Protein AF-0000000078758273 (afdb_homodimer)

Organism: Enterococcus faecium (strain ATCC BAA-472 / TX0016 / DO) (NCBI:txid333849)

Secondary structure (DSSP, 8-state):
--EEEEEE-SHHHHHHHHHHHHHHHHTT-EEEEEEEGGGG-GGGT-THHHHHHTT-EEEEEE----SS--HHHHHHHHHHHHHHHHHHHHHH--SEEEEETT-HHHHHHHHHHHHHT-EEEEETTT----SHHHHHHHHHHHH-SEEEESSHHHHHHHHHTT--GGGEEE---HHHHHHHTT----HHHHHHHHT--PPTTSSEEEE----GGGGGGHHHHHHHHHHHHHT--S-EEEEPP-SSTTHHHHHHHHHH---TTEEEES---HHHHHHHHHTSSEEEES-HHHHHTGGGGT--EEEESSTTTT----TTEEEE-SSHHHHHHHHHHHT-HHHHHHGGGPPPTT-SS-HHHHHHHHHHHHHHH--HHHHHS-----/--EEEEEE-SHHHHHHHHHHHHHHHHTT-EEEEEEEGGGG-GGGT-THHHHHHTT-EEEEEE----SS--HHHHHHHHHHHHHHHHHHHHHH--SEEEEETT-HHHHHHHHHHHHHT-EEEEETTT----SHHHHHHHHHHHH-SEEEESSHHHHHHHHHTT--GGGEEE---HHHHHHHTT----HHHHHHHHT--PPTTSSEEEE----GGGGGGHHHHHHHHHHHHHT--S-EEEEPP-SSTTHHHHHHHHHH---TTEEEES---HHHHHHHHHTSSEEEES-HHHHHTGGGGT--EEEESSTTTT----TTEEEE-SSHHHHHHHHHHHT-HHHHHHGGG---TT--S-HHHHHHHHHHHHHHH--HHHHHS-----

Solvent-accessible surface area (backbone atoms only — not comparable to full-atom values): 38605 Å² total; per-residue (Å²): 126,56,31,38,37,36,60,34,41,36,61,72,57,40,47,36,43,45,53,37,54,53,47,33,44,76,69,62,36,48,63,29,31,33,40,23,40,41,24,77,26,72,91,57,62,35,42,50,55,56,49,46,73,72,70,48,46,71,76,40,77,32,90,31,70,60,92,60,47,41,40,62,43,56,31,38,22,28,18,44,33,17,39,41,42,33,55,46,44,70,73,64,62,46,63,32,36,40,36,55,48,33,47,58,64,39,41,18,45,42,51,25,27,55,50,61,67,40,40,29,36,30,35,49,33,45,61,47,20,41,31,72,42,30,24,40,17,49,19,35,52,42,53,40,35,31,35,34,8,26,29,69,67,17,35,51,43,37,38,51,46,23,44,51,65,91,42,53,42,67,37,25,35,37,47,38,26,50,66,68,67,69,67,60,60,56,66,66,59,50,28,63,73,69,69,50,90,71,55,79,54,52,26,33,37,36,32,55,62,65,51,72,91,46,55,91,48,44,65,62,34,50,48,26,52,50,57,49,53,66,74,46,86,61,34,33,42,32,42,51,52,67,78,49,35,51,26,66,58,52,52,55,53,51,67,71,53,77,58,90,51,54,46,82,39,77,72,65,56,53,48,53,43,50,36,53,56,57,36,28,49,32,37,40,29,41,50,65,58,56,51,64,49,26,30,73,57,51,31,40,22,39,39,38,50,57,62,54,39,79,39,82,68,43,85,41,59,43,80,28,52,61,39,46,69,42,43,48,52,47,56,55,48,69,67,30,67,68,56,52,59,61,30,76,76,50,62,40,73,34,45,87,39,52,14,30,61,49,50,46,53,51,54,53,53,56,63,69,66,66,65,61,60,68,44,61,44,46,54,67,65,115,125,57,30,38,37,38,62,34,42,36,59,72,56,39,45,35,43,46,54,37,55,52,47,34,44,75,70,61,36,48,62,31,30,34,42,23,40,41,23,75,26,73,93,57,63,34,42,51,56,57,48,46,72,73,70,47,47,72,76,42,75,32,90,32,70,59,93,61,47,40,41,62,42,54,31,37,21,28,17,43,32,17,40,42,46,32,54,47,44,71,74,63,62,45,64,32,36,41,37,57,47,33,48,57,64,40,41,18,45,41,50,25,25,57,50,61,65,41,40,30,38,30,35,50,31,45,62,47,19,40,32,72,42,31,24,40,18,49,20,37,53,42,55,42,36,31,35,33,7,24,29,69,68,17,37,51,44,36,39,51,47,23,44,52,66,91,42,52,42,67,37,25,34,36,47,40,25,49,66,69,67,70,70,59,60,56,66,67,60,49,28,63,73,69,68,51,89,72,55,80,52,53,26,33,36,34,33,58,62,65,51,71,91,44,54,90,48,43,66,60,35,50,48,25,53,50,57,50,52,66,75,46,88,60,32,32,45,33,42,52,51,69,79,50,34,52,26,65,59,53,52,54,51,51,67,70,55,77,56,90,53,53,45,82,39,75,74,64,56,53,46,53,43,52,37,54,57,57,37,28,49,33,37,38,27,40,48,64,56,55,50,63,50,26,30,73,57,52,31,40,23,39,40,38,49,58,59,56,38,78,38,81,67,42,85,40,59,43,81,28,55,61,38,46,70,42,43,49,53,47,57,54,48,69,67,29,66,67,56,54,60,64,32,76,76,50,62,39,73,34,45,86,40,51,15,29,60,48,50,48,53,50,54,53,53,55,62,70,66,65,66,59,59,68,43,60,44,44,54,66,65,113

Sequence (764 aa):
MKKILIVSGTRADYGIYKPVAENLLQDNWDVSFVVSGMHLSHKYGFTKELILADGFRISGEVQSLFLENNKGNMARSVALEINGFTNIFEQTSPDFVLLLGDRGEMLAAAIACLYLGIKTAHIHGGEVSGTVDESIRHAITKIASVHFAATEKSKERLIKMGEDSWRVFPVGAPRIDTILNNRLPSFRDIKEKYHLKFEKKKYVLQVFHPVVTELENIEKQILALINSMEQQSQPIICILPNSDAGSEIIRKMYQKYLKTDIIYITNLEPEEYLTILKECKFMIGNSSSGIIEAASFKIPVINLGTRQNGREQSKNIINANLNENEIETALNKIQDPQFIKSLKNVKNIYGDGNSSRRITKTLNQILNDGEDIKWIQKQIAYMKKILIVSGTRADYGIYKPVAENLLQDNWDVSFVVSGMHLSHKYGFTKELILADGFRISGEVQSLFLENNKGNMARSVALEINGFTNIFEQTSPDFVLLLGDRGEMLAAAIACLYLGIKTAHIHGGEVSGTVDESIRHAITKIASVHFAATEKSKERLIKMGEDSWRVFPVGAPRIDTILNNRLPSFRDIKEKYHLKFEKKKYVLQVFHPVVTELENIEKQILALINSMEQQSQPIICILPNSDAGSEIIRKMYQKYLKTDIIYITNLEPEEYLTILKECKFMIGNSSSGIIEAASFKIPVINLGTRQNGREQSKNIINANLNENEIETALNKIQDPQFIKSLKNVKNIYGDGNSSRRITKTLNQILNDGEDIKWIQKQIAY

Foldseek 3Di:
DAEEEEEEEALQVCLQCVLLQVLLVVVPYRYAYEYEHLCCDVLQPVCVVVCVVSPHHHQYYFYQDDPAFAPVSQVSSLVSLLVRLLVSCVVPVHQEYEAEAFGSSRLSNLVSCLVVLHAYEYEQAQFDFPANRVVRRVSSLVRHQAYAHLFPNSLVSSVVNQADNVRYHDQFRSSVLCVPVPPADDPVVLCVVQVPPDDFLQEEEEEAEDGNVPLVCLLVLLVLVLVLCLVPPTAYEYEQYGSHHNSVVNVVVVVVRCDPRYDYDDDDRSRHVLNVLLGYNAYEYADCCQFQPNLSSLHAYEHEDRRRPRGDGWLRYDYFYRHNVRSNVVVVVNPDPVSSVVSPPIDRRRDDNCSSVVVSVVSVVVVVVVPSCPSNDDDRND/DAEEEEEEEALQVCLQCVLLQVLLVVVVYRYAYEYEHLCCDVLQPVCVVVCVVVPHHHQYYFYQDDPAFAPVSQVSSLVSLLVRLLVSCVVPVHQEYEAEAFGSSRLSNLVSCLVVLHAYEYEQAQFDFPANRVVRRVSSLVRHLAYAHLFPNSLVSSVVNQFDNVRYHDQFRSSVLCVPVPPADDPVVLCVVQVPPDDFLQEEEEEAEDGNVPLVCLLVLLVLVLVLCLVPPTAYEYEQYGSHHNSVVNVVVVVVRDDPRYDYDDDDRSRHVLNVLLGYNAYEYADCCQFQPNLSSLHAYEHEDRRRPRGDGWLRYDYFYRHNVRSNVVVVVNPDPVSSVVSPPIDRRRDDNCSSVVVSVVSVVVVVVVPSCPSNDDDRND

Radius of gyration: 27.87 Å; Cα contacts (8 Å, |Δi|>4): 1684; chains: 2; bounding box: 59×89×63 Å

Nearest PDB structures (foldseek):
  5zlt-assembly1_B  TM=9.386E-01  e=2.615E-38  Acinetobacter baumannii
  5zlt-assembly1_C  TM=8.538E-01  e=2.362E-37  Acinetobacter baumannii
  7vz6-assembly1_G  TM=8.248E-01  e=5.726E-20  Streptomyces kasugaensis
  8sye-assembly1_A  TM=7.913E-01  e=3.776E-20  Thermus thermophilus HB27
  8sxv-assembly1_B  TM=7.052E-01  e=1.317E-19  Thermus thermophilus HB27

InterPro domains:
  IPR003331 UDP-N-acetylglucosamine 2-epimerase domain [PF02350] (28-363)
  IPR020004 Bifunctional UDP-N-acetylglucosamine 2-epimerase/N-acetylmannosamine kinase [TIGR03568] (2-363)
  IPR029767 UDP-N-acetylglucosamine 2-epimerase WecB-like [PTHR43174] (1-368)

Structure (mmCIF, N/CA/C/O backbone):
data_AF-0000000078758273-model_v1
#
loop_
_entity.id
_entity.type
_entity.pdbx_description
1 polymer 'UDP-N-acetylglucosamine 2-epimerase'
#
loop_
_atom_site.group_PDB
_atom_site.id
_atom_site.type_symbol
_atom_site.label_atom_id
_atom_site.label_alt_id
_atom_site.label_comp_id
_atom_site.label_asym_id
_atom_site.label_entity_id
_atom_site.label_seq_id
_atom_site.pdbx_PDB_ins_code
_atom_site.Cartn_x
_atom_site.Cartn_y
_atom_site.Cartn_z
_atom_site.occupancy
_atom_site.B_iso_or_equiv
_atom_site.auth_seq_id
_atom_site.auth_comp_id
_atom_site.auth_asym_id
_atom_site.auth_atom_id
_atom_site.pdbx_PDB_model_num
ATOM 1 N N . MET A 1 1 ? 31.219 -2.719 -2.744 1 83.44 1 MET A N 1
ATOM 2 C CA . MET A 1 1 ? 30.453 -3.662 -3.562 1 83.44 1 MET A CA 1
ATOM 3 C C . MET A 1 1 ? 28.969 -3.373 -3.486 1 83.44 1 MET A C 1
ATOM 5 O O . MET A 1 1 ? 28.453 -3.02 -2.426 1 83.44 1 MET A O 1
ATOM 9 N N . LYS A 1 2 ? 28.328 -3.449 -4.629 1 95 2 LYS A N 1
ATOM 10 C CA . LYS A 1 2 ? 26.875 -3.266 -4.699 1 95 2 LYS A CA 1
ATOM 11 C C . LYS A 1 2 ? 26.141 -4.387 -3.965 1 95 2 LYS A C 1
ATOM 13 O O . LYS A 1 2 ? 26.422 -5.566 -4.191 1 95 2 LYS A O 1
ATOM 18 N N . LYS A 1 3 ? 25.328 -4.012 -3.021 1 97.94 3 LYS A N 1
ATOM 19 C CA . LYS A 1 3 ? 24.641 -4.996 -2.195 1 97.94 3 LYS A CA 1
ATOM 20 C C . LYS A 1 3 ? 23.141 -5.02 -2.504 1 97.94 3 LYS A C 1
ATOM 22 O O . LYS A 1 3 ? 22.484 -3.973 -2.523 1 97.94 3 LYS A O 1
ATOM 27 N N . ILE A 1 4 ? 22.594 -6.281 -2.76 1 98.69 4 ILE A N 1
ATOM 28 C CA . ILE A 1 4 ? 21.156 -6.418 -3.014 1 98.69 4 ILE A CA 1
ATOM 29 C C . ILE A 1 4 ? 20.594 -7.547 -2.156 1 98.69 4 ILE A C 1
ATOM 31 O O . ILE A 1 4 ? 21.203 -8.609 -2.027 1 98.69 4 ILE A O 1
ATOM 35 N N . LEU A 1 5 ? 19.5 -7.273 -1.462 1 98.88 5 LEU A N 1
ATOM 36 C CA . LEU A 1 5 ? 18.719 -8.289 -0.763 1 98.88 5 LEU A CA 1
ATOM 37 C C . LEU A 1 5 ? 17.484 -8.68 -1.563 1 98.88 5 LEU A C 1
ATOM 39 O O . LEU A 1 5 ? 16.781 -7.809 -2.096 1 98.88 5 LEU A O 1
ATOM 43 N N . ILE A 1 6 ? 17.234 -9.953 -1.694 1 98.88 6 ILE A N 1
ATOM 44 C CA . ILE A 1 6 ? 16.062 -10.477 -2.393 1 98.88 6 ILE A CA 1
ATOM 45 C C . ILE A 1 6 ? 15.102 -11.094 -1.386 1 98.88 6 ILE A C 1
ATOM 47 O O . ILE A 1 6 ? 15.445 -12.062 -0.699 1 98.88 6 ILE A O 1
ATOM 51 N N . VAL A 1 7 ? 13.867 -10.586 -1.325 1 98.88 7 VAL A N 1
ATOM 52 C CA . VAL A 1 7 ? 12.875 -11.078 -0.374 1 98.88 7 VAL A CA 1
ATOM 53 C C . VAL A 1 7 ? 12.078 -12.219 -1.003 1 98.88 7 VAL A C 1
ATOM 55 O O . VAL A 1 7 ? 11.469 -12.047 -2.062 1 98.88 7 VAL A O 1
ATOM 58 N N . SER A 1 8 ? 12.117 -13.359 -0.349 1 98.69 8 SER A N 1
ATOM 59 C CA . SER A 1 8 ? 11.391 -14.523 -0.844 1 98.69 8 SER A CA 1
ATOM 60 C C . SER A 1 8 ? 10.594 -15.195 0.272 1 98.69 8 SER A C 1
ATOM 62 O O . SER A 1 8 ? 11.102 -15.359 1.385 1 98.69 8 SER A O 1
ATOM 64 N N . GLY A 1 9 ? 9.367 -15.531 -0.05 1 97.31 9 GLY A N 1
ATOM 65 C CA . GLY A 1 9 ? 8.531 -16.156 0.962 1 97.31 9 GLY A CA 1
ATOM 66 C C . GLY A 1 9 ? 8.117 -17.578 0.6 1 97.31 9 GLY A C 1
ATOM 67 O O . GLY A 1 9 ? 7.625 -18.312 1.448 1 97.31 9 GLY A O 1
ATOM 68 N N . THR A 1 10 ? 8.289 -17.953 -0.686 1 94.56 10 THR A N 1
ATOM 69 C CA . THR A 1 10 ? 7.836 -19.25 -1.15 1 94.56 10 THR A CA 1
ATOM 70 C C . THR A 1 10 ? 8.781 -19.797 -2.217 1 94.56 10 THR A C 1
ATOM 72 O O . THR A 1 10 ? 9.516 -19.047 -2.854 1 94.56 10 THR A O 1
ATOM 75 N N . ARG A 1 11 ? 8.688 -21.047 -2.398 1 93.06 11 ARG A N 1
ATOM 76 C CA . ARG A 1 11 ? 9.445 -21.703 -3.457 1 93.06 11 ARG A CA 1
ATOM 77 C C . ARG A 1 11 ? 9.078 -21.141 -4.828 1 93.06 11 ARG A C 1
ATOM 79 O O . ARG A 1 11 ? 9.93 -21.047 -5.711 1 93.06 11 ARG A O 1
ATOM 86 N N . ALA A 1 12 ? 7.836 -20.797 -4.973 1 91.75 12 ALA A N 1
ATOM 87 C CA . ALA A 1 12 ? 7.352 -20.281 -6.254 1 91.75 12 ALA A CA 1
ATOM 88 C C . ALA A 1 12 ? 8.039 -18.969 -6.625 1 91.75 12 ALA A C 1
ATOM 90 O O . ALA A 1 12 ? 8.5 -18.812 -7.758 1 91.75 12 ALA A O 1
ATOM 91 N N . ASP A 1 13 ? 8.133 -18.047 -5.715 1 95.69 13 ASP A N 1
ATOM 92 C CA . ASP A 1 13 ? 8.789 -16.781 -6.051 1 95.69 13 ASP A CA 1
ATOM 93 C C . ASP A 1 13 ? 10.305 -16.953 -6.148 1 95.69 13 ASP A C 1
ATOM 95 O O . ASP A 1 13 ? 10.969 -16.266 -6.93 1 95.69 13 ASP A O 1
ATOM 99 N N . TYR A 1 14 ? 10.844 -17.906 -5.359 1 97.12 14 TYR A N 1
ATOM 100 C CA . TYR A 1 14 ? 12.273 -18.188 -5.484 1 97.12 14 TYR A CA 1
ATOM 101 C C . TYR A 1 14 ? 12.625 -18.625 -6.902 1 97.12 14 TYR A C 1
ATOM 103 O O . TYR A 1 14 ? 13.617 -18.172 -7.469 1 97.12 14 TYR A O 1
ATOM 111 N N . GLY A 1 15 ? 11.82 -19.453 -7.445 1 95.69 15 GLY A N 1
ATOM 112 C CA . GLY A 1 15 ? 12.055 -19.906 -8.805 1 95.69 15 GLY A CA 1
ATOM 113 C C . GLY A 1 15 ? 12.102 -18.781 -9.82 1 95.69 15 GLY A C 1
ATOM 114 O O . GLY A 1 15 ? 12.805 -18.875 -10.828 1 95.69 15 GLY A O 1
ATOM 115 N N . ILE A 1 16 ? 11.367 -17.734 -9.531 1 97.19 16 ILE A N 1
ATOM 116 C CA . ILE A 1 16 ? 11.336 -16.578 -10.422 1 97.19 16 ILE A CA 1
ATOM 117 C C . ILE A 1 16 ? 12.586 -15.734 -10.203 1 97.19 16 ILE A C 1
ATOM 119 O O . ILE A 1 16 ? 13.164 -15.211 -11.156 1 97.19 16 ILE A O 1
ATOM 123 N N . TYR A 1 17 ? 13.078 -15.672 -8.984 1 98.19 17 TYR A N 1
ATOM 124 C CA . TYR A 1 17 ? 14.219 -14.844 -8.602 1 98.19 17 TYR A CA 1
ATOM 125 C C . TYR A 1 17 ? 15.531 -15.5 -9.031 1 98.19 17 TYR A C 1
ATOM 127 O O . TYR A 1 17 ? 16.516 -14.812 -9.273 1 98.19 17 TYR A O 1
ATOM 135 N N . LYS A 1 18 ? 15.578 -16.797 -9.109 1 97.06 18 LYS A N 1
ATOM 136 C CA . LYS A 1 18 ? 16.828 -17.562 -9.227 1 97.06 18 LYS A CA 1
ATOM 137 C C . LYS A 1 18 ? 17.641 -17.078 -10.422 1 97.06 18 LYS A C 1
ATOM 139 O O . LYS A 1 18 ? 18.812 -16.75 -10.289 1 97.06 18 LYS A O 1
ATOM 144 N N . PRO A 1 19 ? 17.047 -17.016 -11.641 1 97.06 19 PRO A N 1
ATOM 145 C CA . PRO A 1 19 ? 17.859 -16.547 -12.766 1 97.06 19 PRO A CA 1
ATOM 146 C C . PRO A 1 19 ? 18.359 -15.109 -12.578 1 97.06 19 PRO A C 1
ATOM 148 O O . PRO A 1 19 ? 19.453 -14.758 -13.039 1 97.06 19 PRO A O 1
ATOM 151 N N . VAL A 1 20 ? 17.609 -14.266 -11.93 1 98.5 20 VAL A N 1
ATOM 152 C CA . VAL A 1 20 ? 18 -12.891 -11.664 1 98.5 20 VAL A CA 1
ATOM 153 C C . VAL A 1 20 ? 19.172 -12.867 -10.688 1 98.5 20 VAL A C 1
ATOM 155 O O . VAL A 1 20 ? 20.172 -12.18 -10.906 1 98.5 20 VAL A O 1
ATOM 158 N N . ALA A 1 21 ? 19.047 -13.625 -9.609 1 98.44 21 ALA A N 1
ATOM 159 C CA . ALA A 1 21 ? 20.094 -13.719 -8.594 1 98.44 21 ALA A CA 1
ATOM 160 C C . ALA A 1 21 ? 21.391 -14.219 -9.203 1 98.44 21 ALA A C 1
ATOM 162 O O . ALA A 1 21 ? 22.469 -13.695 -8.898 1 98.44 21 ALA A O 1
ATOM 163 N N . GLU A 1 22 ? 21.312 -15.227 -10.047 1 97.31 22 GLU A N 1
ATOM 164 C CA . GLU A 1 22 ? 22.5 -15.781 -10.711 1 97.31 22 GLU A CA 1
ATOM 165 C C . GLU A 1 22 ? 23.188 -14.727 -11.57 1 97.31 22 GLU A C 1
ATOM 167 O O . GLU A 1 22 ? 24.406 -14.609 -11.547 1 97.31 22 GLU A O 1
ATOM 172 N N . ASN A 1 23 ? 22.375 -14.008 -12.32 1 97.88 23 ASN A N 1
ATOM 173 C CA . ASN A 1 23 ? 22.938 -12.969 -13.188 1 97.88 23 ASN A CA 1
ATOM 174 C C . ASN A 1 23 ? 23.609 -11.867 -12.375 1 97.88 23 ASN A C 1
ATOM 176 O O . ASN A 1 23 ? 24.672 -11.375 -12.758 1 97.88 23 ASN A O 1
ATOM 180 N N . LEU A 1 24 ? 23.016 -11.477 -11.305 1 98.44 24 LEU A N 1
ATOM 181 C CA . LEU A 1 24 ? 23.578 -10.453 -10.422 1 98.44 24 LEU A CA 1
ATOM 182 C C . LEU A 1 24 ? 24.906 -10.922 -9.828 1 98.44 24 LEU A C 1
ATOM 184 O O . LEU A 1 24 ? 25.875 -10.156 -9.773 1 98.44 24 LEU A O 1
ATOM 188 N N . LEU A 1 25 ? 24.953 -12.164 -9.422 1 97.44 25 LEU A N 1
ATOM 189 C CA . LEU A 1 25 ? 26.188 -12.727 -8.883 1 97.44 25 LEU A CA 1
ATOM 190 C C . LEU A 1 25 ? 27.297 -12.68 -9.922 1 97.44 25 LEU A C 1
ATOM 192 O O . LEU A 1 25 ? 28.438 -12.352 -9.602 1 97.44 25 LEU A O 1
ATOM 196 N N . GLN A 1 26 ? 26.953 -13.062 -11.102 1 96.94 26 GLN A N 1
ATOM 197 C CA . GLN A 1 26 ? 27.922 -13.055 -12.195 1 96.94 26 GLN A CA 1
ATOM 198 C C . GLN A 1 26 ? 28.422 -11.648 -12.469 1 96.94 26 GLN A C 1
ATOM 200 O O . GLN A 1 26 ? 29.547 -11.469 -12.961 1 96.94 26 GLN A O 1
ATOM 205 N N . ASP A 1 27 ? 27.625 -10.695 -12.172 1 97.62 27 ASP A N 1
ATOM 206 C CA . ASP A 1 27 ? 28 -9.297 -12.383 1 97.62 27 ASP A CA 1
ATOM 207 C C . ASP A 1 27 ? 28.625 -8.695 -11.117 1 97.62 27 ASP A C 1
ATOM 209 O O . ASP A 1 27 ? 28.656 -7.477 -10.953 1 97.62 27 ASP A O 1
ATOM 213 N N . ASN A 1 28 ? 28.984 -9.492 -10.133 1 96.88 28 ASN A N 1
ATOM 214 C CA . ASN A 1 28 ? 29.781 -9.172 -8.953 1 96.88 28 ASN A CA 1
ATOM 215 C C . ASN A 1 28 ? 28.969 -8.406 -7.914 1 96.88 28 ASN A C 1
ATOM 217 O O . ASN A 1 28 ? 29.5 -7.566 -7.188 1 96.88 28 ASN A O 1
ATOM 221 N N . TRP A 1 29 ? 27.719 -8.555 -7.898 1 98.19 29 TRP A N 1
ATOM 222 C CA . TRP A 1 29 ? 26.891 -8.055 -6.801 1 98.19 29 TRP A CA 1
ATOM 223 C C . TRP A 1 29 ? 27.031 -8.938 -5.566 1 98.19 29 TRP A C 1
ATOM 225 O O . TRP A 1 29 ? 27.25 -10.148 -5.684 1 98.19 29 TRP A O 1
ATOM 235 N N . ASP A 1 30 ? 27 -8.312 -4.395 1 98.38 30 ASP A N 1
ATOM 236 C CA . ASP A 1 30 ? 26.75 -9.055 -3.164 1 98.38 30 ASP A CA 1
ATOM 237 C C . ASP A 1 30 ? 25.266 -9.398 -3.012 1 98.38 30 ASP A C 1
ATOM 239 O O . ASP A 1 30 ? 24.484 -8.562 -2.57 1 98.38 30 ASP A O 1
ATOM 243 N N . VAL A 1 31 ? 24.938 -10.688 -3.361 1 98.5 31 VAL A N 1
ATOM 244 C CA . VAL A 1 31 ? 23.547 -11.109 -3.422 1 98.5 31 VAL A CA 1
ATOM 245 C C . VAL A 1 31 ? 23.219 -11.992 -2.223 1 98.5 31 VAL A C 1
ATOM 247 O O . VAL A 1 31 ? 23.953 -12.945 -1.928 1 98.5 31 VAL A O 1
ATOM 250 N N . SER A 1 32 ? 22.188 -11.68 -1.526 1 98.44 32 SER A N 1
ATOM 251 C CA . SER A 1 32 ? 21.688 -12.539 -0.456 1 98.44 32 SER A CA 1
ATOM 252 C C . SER A 1 32 ? 20.172 -12.5 -0.366 1 98.44 32 SER A C 1
ATOM 254 O O . SER A 1 32 ? 19.547 -11.531 -0.793 1 98.44 32 SER A O 1
ATOM 256 N N . PHE A 1 33 ? 19.609 -13.57 0.167 1 98.75 33 PHE A N 1
ATOM 257 C CA . PHE A 1 33 ? 18.156 -13.68 0.317 1 98.75 33 PHE A CA 1
ATOM 258 C C . PHE A 1 33 ? 17.734 -13.352 1.744 1 98.75 33 PHE A C 1
ATOM 260 O O . PHE A 1 33 ? 18.516 -13.523 2.684 1 98.75 33 PHE A O 1
ATOM 267 N N . VAL A 1 34 ? 16.594 -12.75 1.882 1 98.88 34 VAL A N 1
ATOM 268 C CA . VAL A 1 34 ? 15.828 -12.672 3.117 1 98.88 34 VAL A CA 1
ATOM 269 C C . VAL A 1 34 ? 14.562 -13.516 2.98 1 98.88 34 VAL A C 1
ATOM 271 O O . VAL A 1 34 ? 13.703 -13.234 2.139 1 98.88 34 VAL A O 1
ATOM 274 N N . VAL A 1 35 ? 14.461 -14.555 3.824 1 98.69 35 VAL A N 1
ATOM 275 C CA . VAL A 1 35 ? 13.398 -15.523 3.586 1 98.69 35 VAL A CA 1
ATOM 276 C C . VAL A 1 35 ? 12.375 -15.453 4.723 1 98.69 35 VAL A C 1
ATOM 278 O O . VAL A 1 35 ? 12.719 -15.109 5.852 1 98.69 35 VAL A O 1
ATOM 281 N N . SER A 1 36 ? 11.125 -15.688 4.398 1 98.12 36 SER A N 1
ATOM 282 C CA . SER A 1 36 ? 10.023 -15.766 5.355 1 98.12 36 SER A CA 1
ATOM 283 C C . SER A 1 36 ? 8.977 -16.781 4.918 1 98.12 36 SER A C 1
ATOM 285 O O . SER A 1 36 ? 9.219 -17.578 4.012 1 98.12 36 SER A O 1
ATOM 287 N N . GLY A 1 37 ? 7.941 -16.859 5.617 1 95.94 37 GLY A N 1
ATOM 288 C CA . GLY A 1 37 ? 6.758 -17.609 5.211 1 95.94 37 GLY A CA 1
ATOM 289 C C . GLY A 1 37 ? 7.02 -19.094 5.035 1 95.94 37 GLY A C 1
ATOM 290 O O . GLY A 1 37 ? 7.566 -19.734 5.93 1 95.94 37 GLY A O 1
ATOM 291 N N . MET A 1 38 ? 6.691 -19.578 3.867 1 94.69 38 MET A N 1
ATOM 292 C CA . MET A 1 38 ? 6.641 -21.016 3.598 1 94.69 38 MET A CA 1
ATOM 293 C C . MET A 1 38 ? 8.047 -21.594 3.533 1 94.69 38 MET A C 1
ATOM 295 O O . MET A 1 38 ? 8.234 -22.797 3.771 1 94.69 38 MET A O 1
ATOM 299 N N . HIS A 1 39 ? 9.016 -20.75 3.256 1 96.81 39 HIS A N 1
ATOM 300 C CA . HIS A 1 39 ? 10.391 -21.25 3.219 1 96.81 39 HIS A CA 1
ATOM 301 C C . HIS A 1 39 ? 10.797 -21.844 4.559 1 96.81 39 HIS A C 1
ATOM 303 O O . HIS A 1 39 ? 11.664 -22.719 4.613 1 96.81 39 HIS A O 1
ATOM 309 N N . LEU A 1 40 ? 10.148 -21.391 5.609 1 97 40 LEU A N 1
ATOM 310 C CA . LEU A 1 40 ? 10.617 -21.734 6.953 1 97 40 LEU A CA 1
ATOM 311 C C . LEU A 1 40 ? 9.656 -22.703 7.633 1 97 40 LEU A C 1
ATOM 313 O O . LEU A 1 40 ? 9.68 -22.859 8.859 1 97 40 LEU A O 1
ATOM 317 N N . SER A 1 41 ? 8.82 -23.328 6.855 1 93.88 41 SER A N 1
ATOM 318 C CA . SER A 1 41 ? 7.836 -24.266 7.391 1 93.88 41 SER A CA 1
ATOM 319 C C . SER A 1 41 ? 8.031 -25.672 6.816 1 93.88 41 SER A C 1
ATOM 321 O O . SER A 1 41 ? 8.039 -25.844 5.598 1 93.88 41 SER A O 1
ATOM 323 N N . HIS A 1 42 ? 8.031 -26.656 7.66 1 92.06 42 HIS A N 1
ATOM 324 C CA . HIS A 1 42 ? 8.148 -28.047 7.215 1 92.06 42 HIS A CA 1
ATOM 325 C C . HIS A 1 42 ? 6.887 -28.5 6.488 1 92.06 42 HIS A C 1
ATOM 327 O O . HIS A 1 42 ? 6.949 -29.328 5.582 1 92.06 42 HIS A O 1
ATOM 333 N N . LYS A 1 43 ? 5.82 -27.859 6.855 1 88.44 43 LYS A N 1
ATOM 334 C CA . LYS A 1 43 ? 4.547 -28.172 6.211 1 88.44 43 LYS A CA 1
ATOM 335 C C . LYS A 1 43 ? 4.609 -27.891 4.711 1 88.44 43 LYS A C 1
ATOM 337 O O . LYS A 1 43 ? 3.955 -28.578 3.922 1 88.44 43 LYS A O 1
ATOM 342 N N . TYR A 1 44 ? 5.496 -26.953 4.41 1 90.38 44 TYR A N 1
ATOM 343 C CA . TYR A 1 44 ? 5.555 -26.547 3.008 1 90.38 44 TYR A CA 1
ATOM 344 C C . TYR A 1 44 ? 6.906 -26.906 2.396 1 90.38 44 TYR A C 1
ATOM 346 O O . TYR A 1 44 ? 7.316 -26.312 1.396 1 90.38 44 TYR A O 1
ATOM 354 N N . GLY A 1 45 ? 7.727 -27.781 3.072 1 90.06 45 GLY A N 1
ATOM 355 C CA . GLY A 1 45 ? 8.906 -28.375 2.475 1 90.06 45 GLY A CA 1
ATOM 356 C C . GLY A 1 45 ? 10.203 -27.766 2.951 1 90.06 45 GLY A C 1
ATOM 357 O O . GLY A 1 45 ? 11.281 -28.156 2.508 1 90.06 45 GLY A O 1
ATOM 358 N N . PHE A 1 46 ? 10.031 -26.75 3.873 1 93.81 46 PHE A N 1
ATOM 359 C CA . PHE A 1 46 ? 11.211 -26.094 4.422 1 93.81 46 PHE A CA 1
ATOM 360 C C . PHE A 1 46 ? 12.188 -25.719 3.314 1 93.81 46 PHE A C 1
ATOM 362 O O . PHE A 1 46 ? 13.367 -26.094 3.367 1 93.81 46 PHE A O 1
ATOM 369 N N . THR A 1 47 ? 11.812 -24.953 2.406 1 95.56 47 THR A N 1
ATOM 370 C CA . THR A 1 47 ? 12.43 -24.797 1.095 1 95.56 47 THR A CA 1
ATOM 371 C C . THR A 1 47 ? 13.578 -23.781 1.154 1 95.56 47 THR A C 1
ATOM 373 O O . THR A 1 47 ? 14.188 -23.484 0.131 1 95.56 47 THR A O 1
ATOM 376 N N . LYS A 1 48 ? 13.922 -23.25 2.357 1 96.56 48 LYS A N 1
ATOM 377 C CA . LYS A 1 48 ? 15.133 -22.438 2.465 1 96.56 48 LYS A CA 1
ATOM 378 C C . LYS A 1 48 ? 16.375 -23.266 2.088 1 96.56 48 LYS A C 1
ATOM 380 O O . LYS A 1 48 ? 17.344 -22.719 1.574 1 96.56 48 LYS A O 1
ATOM 385 N N . GLU A 1 49 ? 16.312 -24.531 2.262 1 96.44 49 GLU A N 1
ATOM 386 C CA . GLU A 1 49 ? 17.422 -25.422 1.959 1 96.44 49 GLU A CA 1
ATOM 387 C C . GLU A 1 49 ? 17.734 -25.438 0.465 1 96.44 49 GLU A C 1
ATOM 389 O O . GLU A 1 49 ? 18.891 -25.594 0.069 1 96.44 49 GLU A O 1
ATOM 394 N N . LEU A 1 50 ? 16.719 -25.25 -0.326 1 95.25 50 LEU A N 1
ATOM 395 C CA . LEU A 1 50 ? 16.922 -25.188 -1.77 1 95.25 50 LEU A CA 1
ATOM 396 C C . LEU A 1 50 ? 17.781 -23.984 -2.145 1 95.25 50 LEU A C 1
ATOM 398 O O . LEU A 1 50 ? 18.641 -24.078 -3.012 1 95.25 50 LEU A O 1
ATOM 402 N N . ILE A 1 51 ? 17.516 -22.875 -1.476 1 97.56 51 ILE A N 1
ATOM 403 C CA . ILE A 1 51 ? 18.25 -21.625 -1.727 1 97.56 51 ILE A CA 1
ATOM 404 C C . ILE A 1 51 ? 19.719 -21.812 -1.37 1 97.56 51 ILE A C 1
ATOM 406 O O . ILE A 1 51 ? 20.594 -21.453 -2.154 1 97.56 51 ILE A O 1
ATOM 410 N N . LEU A 1 52 ? 19.969 -22.453 -0.259 1 97.81 52 LEU A N 1
ATOM 411 C CA . LEU A 1 52 ? 21.328 -22.703 0.201 1 97.81 52 LEU A CA 1
ATOM 412 C C . LEU A 1 52 ? 22.031 -23.719 -0.709 1 97.81 52 LEU A C 1
ATOM 414 O O . LEU A 1 52 ? 23.203 -23.547 -1.037 1 97.81 52 LEU A O 1
ATOM 418 N N . ALA A 1 53 ? 21.312 -24.688 -1.105 1 96.12 53 ALA A N 1
ATOM 419 C CA . ALA A 1 53 ? 21.875 -25.719 -1.972 1 96.12 53 ALA A CA 1
ATOM 420 C C . ALA A 1 53 ? 22.297 -25.141 -3.318 1 96.12 53 ALA A C 1
ATOM 422 O O . ALA A 1 53 ? 23.25 -25.625 -3.936 1 96.12 53 ALA A O 1
ATOM 423 N N . ASP A 1 54 ? 21.625 -24.109 -3.695 1 95.75 54 ASP A N 1
ATOM 424 C CA . ASP A 1 54 ? 21.922 -23.469 -4.973 1 95.75 54 ASP A CA 1
ATOM 425 C C . ASP A 1 54 ? 23.109 -22.516 -4.836 1 95.75 54 ASP A C 1
ATOM 427 O O . ASP A 1 54 ? 23.516 -21.891 -5.812 1 95.75 54 ASP A O 1
ATOM 431 N N . GLY A 1 55 ? 23.625 -22.359 -3.611 1 96.5 55 GLY A N 1
ATOM 432 C CA . GLY A 1 55 ? 24.844 -21.594 -3.387 1 96.5 55 GLY A CA 1
ATOM 433 C C . GLY A 1 55 ? 24.578 -20.156 -2.99 1 96.5 55 GLY A C 1
ATOM 434 O O . GLY A 1 55 ? 25.5 -19.344 -2.939 1 96.5 55 GLY A O 1
ATOM 435 N N . PHE A 1 56 ? 23.344 -19.828 -2.699 1 97.94 56 PHE A N 1
ATOM 436 C CA . PHE A 1 56 ? 23.016 -18.469 -2.305 1 97.94 56 PHE A CA 1
ATOM 437 C C . PHE A 1 56 ? 23.094 -18.312 -0.791 1 97.94 56 PHE A C 1
ATOM 439 O O . PHE A 1 56 ? 22.922 -19.281 -0.05 1 97.94 56 PHE A O 1
ATOM 446 N N . ARG A 1 57 ? 23.359 -17.109 -0.367 1 98.12 57 ARG A N 1
ATOM 447 C CA . ARG A 1 57 ? 23.391 -16.781 1.056 1 98.12 57 ARG A CA 1
ATOM 448 C C . ARG A 1 57 ? 22.047 -16.297 1.543 1 98.12 57 ARG A C 1
ATOM 450 O O . ARG A 1 57 ? 21.281 -15.703 0.774 1 98.12 57 ARG A O 1
ATOM 457 N N . ILE A 1 58 ? 21.812 -16.547 2.785 1 98.38 58 ILE A N 1
ATOM 458 C CA . ILE A 1 58 ? 20.641 -16.016 3.461 1 98.38 58 ILE A CA 1
ATOM 459 C C . ILE A 1 58 ? 21.062 -15.062 4.574 1 98.38 58 ILE A C 1
ATOM 461 O O . ILE A 1 58 ? 21.734 -15.469 5.527 1 98.38 58 ILE A O 1
ATOM 465 N N . SER A 1 59 ? 20.625 -13.805 4.48 1 97.81 59 SER A N 1
ATOM 466 C CA . SER A 1 59 ? 21.047 -12.766 5.406 1 97.81 59 SER A CA 1
ATOM 467 C C . SER A 1 59 ? 20.109 -12.664 6.598 1 97.81 59 SER A C 1
ATOM 469 O O . SER A 1 59 ? 20.438 -12.055 7.617 1 97.81 59 SER A O 1
ATOM 471 N N . GLY A 1 60 ? 18.922 -13.234 6.418 1 98.19 60 GLY A N 1
ATOM 472 C CA . GLY A 1 60 ? 17.969 -13.18 7.508 1 98.19 60 GLY A CA 1
ATOM 473 C C . GLY A 1 60 ? 16.734 -14.031 7.258 1 98.19 60 GLY A C 1
ATOM 474 O O . GLY A 1 60 ? 16.391 -14.312 6.109 1 98.19 60 GLY A O 1
ATOM 475 N N . GLU A 1 61 ? 16.188 -14.422 8.352 1 98.5 61 GLU A N 1
ATOM 476 C CA . GLU A 1 61 ? 14.969 -15.219 8.344 1 98.5 61 GLU A CA 1
ATOM 477 C C . GLU A 1 61 ? 13.898 -14.602 9.242 1 98.5 61 GLU A C 1
ATOM 479 O O . GLU A 1 61 ? 14.203 -14.086 10.32 1 98.5 61 GLU A O 1
ATOM 484 N N . VAL A 1 62 ? 12.672 -14.578 8.734 1 98.38 62 VAL A N 1
ATOM 485 C CA . VAL A 1 62 ? 11.555 -14.07 9.531 1 98.38 62 VAL A CA 1
ATOM 486 C C . VAL A 1 62 ? 10.469 -15.133 9.641 1 98.38 62 VAL A C 1
ATOM 488 O O . VAL A 1 62 ? 9.781 -15.43 8.664 1 98.38 62 VAL A O 1
ATOM 491 N N . GLN A 1 63 ? 10.281 -15.688 10.828 1 96.81 63 GLN A N 1
ATOM 492 C CA . GLN A 1 63 ? 9.164 -16.594 11.086 1 96.81 63 GLN A CA 1
ATOM 493 C C . GLN A 1 63 ? 7.84 -15.836 11.102 1 96.81 63 GLN A C 1
ATOM 495 O O . GLN A 1 63 ? 7.613 -14.992 11.969 1 96.81 63 GLN A O 1
ATOM 500 N N . SER A 1 64 ? 6.98 -16.203 10.141 1 95.81 64 SER A N 1
ATOM 501 C CA . SER A 1 64 ? 5.805 -15.344 10.008 1 95.81 64 SER A CA 1
ATOM 502 C C . SER A 1 64 ? 4.535 -16.172 9.836 1 95.81 64 SER A C 1
ATOM 504 O O . SER A 1 64 ? 3.434 -15.617 9.773 1 95.81 64 SER A O 1
ATOM 506 N N . LEU A 1 65 ? 4.637 -17.438 9.664 1 93.31 65 LEU A N 1
ATOM 507 C CA . LEU A 1 65 ? 3.451 -18.25 9.414 1 93.31 65 LEU A CA 1
ATOM 508 C C . LEU A 1 65 ? 2.82 -18.688 10.734 1 93.31 65 LEU A C 1
ATOM 510 O O . LEU A 1 65 ? 3.525 -19.109 11.656 1 93.31 65 LEU A O 1
ATOM 514 N N . PHE A 1 66 ? 1.51 -18.594 10.727 1 90.56 66 PHE A N 1
ATOM 515 C CA . PHE A 1 66 ? 0.74 -19.078 11.859 1 90.56 66 PHE A CA 1
ATOM 516 C C . PHE A 1 66 ? 0.203 -20.484 11.586 1 90.56 66 PHE A C 1
ATOM 518 O O . PHE A 1 66 ? 0.11 -20.891 10.43 1 90.56 66 PHE A O 1
ATOM 525 N N . LEU A 1 67 ? -0.14 -21.141 12.594 1 84.56 67 LEU A N 1
ATOM 526 C CA . LEU A 1 67 ? -0.666 -22.5 12.477 1 84.56 67 LEU A CA 1
ATOM 527 C C . LEU A 1 67 ? -1.974 -22.516 11.695 1 84.56 67 LEU A C 1
ATOM 529 O O . LEU A 1 67 ? -2.141 -23.312 10.773 1 84.56 67 LEU A O 1
ATOM 533 N N . GLU A 1 68 ? -2.809 -21.547 12.125 1 85.62 68 GLU A N 1
ATOM 534 C CA . GLU A 1 68 ? -4.078 -21.438 11.406 1 85.62 68 GLU A CA 1
ATOM 535 C C . GLU A 1 68 ? -3.994 -20.391 10.297 1 85.62 68 GLU A C 1
ATOM 537 O O . GLU A 1 68 ? -3.578 -19.25 10.531 1 85.62 68 GLU A O 1
ATOM 542 N N . ASN A 1 69 ? -4.363 -20.812 9.172 1 86.44 69 ASN A N 1
ATOM 543 C CA . ASN A 1 69 ? -4.309 -19.906 8.023 1 86.44 69 ASN A CA 1
ATOM 544 C C . ASN A 1 69 ? -5.645 -19.203 7.805 1 86.44 69 ASN A C 1
ATOM 546 O O . ASN A 1 69 ? -6.289 -19.391 6.773 1 86.44 69 ASN A O 1
ATOM 550 N N . ASN A 1 70 ? -5.973 -18.391 8.68 1 92.62 70 ASN A N 1
ATOM 551 C CA . ASN A 1 70 ? -7.184 -17.594 8.523 1 92.62 70 ASN A CA 1
ATOM 552 C C . ASN A 1 70 ? -6.859 -16.156 8.094 1 92.62 70 ASN A C 1
ATOM 554 O O . ASN A 1 70 ? -5.691 -15.781 8 1 92.62 70 ASN A O 1
ATOM 558 N N . LYS A 1 71 ? -7.832 -15.391 7.832 1 94.44 71 LYS A N 1
ATOM 559 C CA . LYS A 1 71 ? -7.676 -14.039 7.293 1 94.44 71 LYS A CA 1
ATOM 560 C C . LYS A 1 71 ? -6.883 -13.156 8.25 1 94.44 71 LYS A C 1
ATOM 562 O O . LYS A 1 71 ? -5.949 -12.461 7.828 1 94.44 71 LYS A O 1
ATOM 567 N N . GLY A 1 72 ? -7.266 -13.195 9.523 1 96.75 72 GLY A N 1
ATOM 568 C CA . GLY A 1 72 ? -6.559 -12.398 10.508 1 96.75 72 GLY A CA 1
ATOM 569 C C . GLY A 1 72 ? -5.082 -12.719 10.594 1 96.75 72 GLY A C 1
ATOM 570 O O . GLY A 1 72 ? -4.246 -11.82 10.688 1 96.75 72 GLY A O 1
ATOM 571 N N . ASN A 1 73 ? -4.758 -13.977 10.508 1 96.38 73 ASN A N 1
ATOM 572 C CA . ASN A 1 73 ? -3.371 -14.406 10.625 1 96.38 73 ASN A CA 1
ATOM 573 C C . ASN A 1 73 ? -2.561 -14.023 9.391 1 96.38 73 ASN A C 1
ATOM 575 O O . ASN A 1 73 ? -1.35 -13.805 9.477 1 96.38 73 ASN A O 1
ATOM 579 N N . MET A 1 74 ? -3.199 -13.898 8.266 1 96.19 74 MET A N 1
ATOM 580 C CA . MET A 1 74 ? -2.498 -13.375 7.102 1 96.19 74 MET A CA 1
ATOM 581 C C . MET A 1 74 ? -2.041 -11.938 7.348 1 96.19 74 MET A C 1
ATOM 583 O O . MET A 1 74 ? -0.904 -11.578 7.031 1 96.19 74 MET A O 1
ATOM 587 N N . ALA A 1 75 ? -2.934 -11.133 7.941 1 98 75 ALA A N 1
ATOM 588 C CA . ALA A 1 75 ? -2.57 -9.758 8.289 1 98 75 ALA A CA 1
ATOM 589 C C . ALA A 1 75 ? -1.46 -9.734 9.336 1 98 75 ALA A C 1
ATOM 591 O O . ALA A 1 75 ? -0.505 -8.969 9.219 1 98 75 ALA A O 1
ATOM 592 N N . ARG A 1 76 ? -1.557 -10.562 10.328 1 98.31 76 ARG A N 1
ATOM 593 C CA . ARG A 1 76 ? -0.559 -10.641 11.391 1 98.31 76 ARG A CA 1
ATOM 594 C C . ARG A 1 76 ? 0.794 -11.086 10.844 1 98.31 76 ARG A C 1
ATOM 596 O O . ARG A 1 76 ? 1.839 -10.641 11.328 1 98.31 76 ARG A O 1
ATOM 603 N N . SER A 1 77 ? 0.739 -11.922 9.844 1 98.12 77 SER A N 1
ATOM 604 C CA . SER A 1 77 ? 1.98 -12.328 9.188 1 98.12 77 SER A CA 1
ATOM 605 C C . SER A 1 77 ? 2.695 -11.133 8.57 1 98.12 77 SER A C 1
ATOM 607 O O . SER A 1 77 ? 3.918 -11.016 8.672 1 98.12 77 SER A O 1
ATOM 609 N N . VAL A 1 78 ? 1.943 -10.25 7.98 1 98.5 78 VAL A N 1
ATOM 610 C CA . VAL A 1 78 ? 2.52 -9.039 7.395 1 98.5 78 VAL A CA 1
ATOM 611 C C . VAL A 1 78 ? 3.174 -8.195 8.484 1 98.5 78 VAL A C 1
ATOM 613 O O . VAL A 1 78 ? 4.27 -7.664 8.297 1 98.5 78 VAL A O 1
ATOM 616 N N . ALA A 1 79 ? 2.531 -8.117 9.641 1 98.69 79 ALA A N 1
ATOM 617 C CA . ALA A 1 79 ? 3.078 -7.367 10.766 1 98.69 79 ALA A CA 1
ATOM 618 C C . ALA A 1 79 ? 4.422 -7.941 11.211 1 98.69 79 ALA A C 1
ATOM 620 O O . ALA A 1 79 ? 5.391 -7.199 11.391 1 98.69 79 ALA A O 1
ATOM 621 N N . LEU A 1 80 ? 4.492 -9.242 11.328 1 98.5 80 LEU A N 1
ATOM 622 C CA . LEU A 1 80 ? 5.73 -9.906 11.719 1 98.5 80 LEU A CA 1
ATOM 623 C C . LEU A 1 80 ? 6.832 -9.641 10.703 1 98.5 80 LEU A C 1
ATOM 625 O O . LEU A 1 80 ? 7.984 -9.406 11.078 1 98.5 80 LEU A O 1
ATOM 629 N N . GLU A 1 81 ? 6.434 -9.672 9.531 1 98.81 81 GLU A N 1
ATOM 630 C CA . GLU A 1 81 ? 7.398 -9.5 8.445 1 98.81 81 GLU A CA 1
ATOM 631 C C . GLU A 1 81 ? 7.918 -8.062 8.398 1 98.81 81 GLU A C 1
ATOM 633 O O . GLU A 1 81 ? 9.109 -7.84 8.18 1 98.81 81 GLU A O 1
ATOM 638 N N . ILE A 1 82 ? 7.047 -7.062 8.602 1 98.81 82 ILE A N 1
ATOM 639 C CA . ILE A 1 82 ? 7.512 -5.684 8.633 1 98.81 82 ILE A CA 1
ATOM 640 C C . ILE A 1 82 ? 8.57 -5.523 9.719 1 98.81 82 ILE A C 1
ATOM 642 O O . ILE A 1 82 ? 9.641 -4.961 9.477 1 98.81 82 ILE A O 1
ATOM 646 N N . ASN A 1 83 ? 8.273 -6.055 10.875 1 98.31 83 ASN A N 1
ATOM 647 C CA . ASN A 1 83 ? 9.203 -5.953 12 1 98.31 83 ASN A CA 1
ATOM 648 C C . ASN A 1 83 ? 10.523 -6.664 11.695 1 98.31 83 ASN A C 1
ATOM 650 O O . ASN A 1 83 ? 11.594 -6.098 11.891 1 98.31 83 ASN A O 1
ATOM 654 N N . GLY A 1 84 ? 10.445 -7.871 11.234 1 98.69 84 GLY A N 1
ATOM 655 C CA . GLY A 1 84 ? 11.625 -8.656 10.945 1 98.69 84 GLY A CA 1
ATOM 656 C C . GLY A 1 84 ? 12.469 -8.078 9.828 1 98.69 84 GLY A C 1
ATOM 657 O O . GLY A 1 84 ? 13.695 -7.977 9.953 1 98.69 84 GLY A O 1
ATOM 658 N N . PHE A 1 85 ? 11.852 -7.699 8.75 1 98.88 85 PHE A N 1
ATOM 659 C CA . PHE A 1 85 ? 12.57 -7.145 7.609 1 98.88 85 PHE A CA 1
ATOM 660 C C . PHE A 1 85 ? 13.234 -5.824 7.977 1 98.88 85 PHE A C 1
ATOM 662 O O . PHE A 1 85 ? 14.352 -5.543 7.543 1 98.88 85 PHE A O 1
ATOM 669 N N . THR A 1 86 ? 12.508 -4.977 8.773 1 98.69 86 THR A N 1
ATOM 670 C CA . THR A 1 86 ? 13.094 -3.715 9.211 1 98.69 86 THR A CA 1
ATOM 671 C C . THR A 1 86 ? 14.414 -3.957 9.93 1 98.69 86 THR A C 1
ATOM 673 O O . THR A 1 86 ? 15.422 -3.301 9.641 1 98.69 86 THR A O 1
ATOM 676 N N . ASN A 1 87 ? 14.414 -4.941 10.82 1 98.44 87 ASN A N 1
ATOM 677 C CA . ASN A 1 87 ? 15.625 -5.277 11.555 1 98.44 87 ASN A CA 1
ATOM 678 C C . ASN A 1 87 ? 16.75 -5.719 10.625 1 98.44 87 ASN A C 1
ATOM 680 O O . ASN A 1 87 ? 17.891 -5.27 10.758 1 98.44 87 ASN A O 1
ATOM 684 N N . ILE A 1 88 ? 16.469 -6.562 9.734 1 98.75 88 ILE A N 1
ATOM 685 C CA . ILE A 1 88 ? 17.469 -7.117 8.812 1 98.75 88 ILE A CA 1
ATOM 686 C C . ILE A 1 88 ? 18.016 -6.012 7.91 1 98.75 88 ILE A C 1
ATOM 688 O O . ILE A 1 88 ? 19.219 -5.922 7.695 1 98.75 88 ILE A O 1
ATOM 692 N N . PHE A 1 89 ? 17.109 -5.16 7.398 1 98.69 89 PHE A N 1
ATOM 693 C CA . PHE A 1 89 ? 17.5 -4.102 6.477 1 98.69 89 PHE A CA 1
ATOM 694 C C . PHE A 1 89 ? 18.344 -3.057 7.184 1 98.69 89 PHE A C 1
ATOM 696 O O . PHE A 1 89 ? 19.281 -2.506 6.598 1 98.69 89 PHE A O 1
ATOM 703 N N . GLU A 1 90 ? 18 -2.711 8.43 1 97.81 90 GLU A N 1
ATOM 704 C CA . GLU A 1 90 ? 18.812 -1.771 9.203 1 97.81 90 GLU A CA 1
ATOM 705 C C . GLU A 1 90 ? 20.234 -2.293 9.398 1 97.81 90 GLU A C 1
ATOM 707 O O . GLU A 1 90 ? 21.203 -1.525 9.344 1 97.81 90 GLU A O 1
ATOM 712 N N . GLN A 1 91 ? 20.359 -3.561 9.57 1 97.31 91 GLN A N 1
ATOM 713 C CA . GLN A 1 91 ? 21.656 -4.18 9.836 1 97.31 91 GLN A CA 1
ATOM 714 C C . GLN A 1 91 ? 22.469 -4.328 8.555 1 97.31 91 GLN A C 1
ATOM 716 O O . GLN A 1 91 ? 23.688 -4.152 8.562 1 97.31 91 GLN A O 1
ATOM 721 N N . THR A 1 92 ? 21.828 -4.574 7.441 1 97.12 92 THR A N 1
ATOM 722 C CA . THR A 1 92 ? 22.516 -4.922 6.203 1 97.12 92 THR A CA 1
ATOM 723 C C . THR A 1 92 ? 22.719 -3.689 5.328 1 97.12 92 THR A C 1
ATOM 725 O O . THR A 1 92 ? 23.656 -3.633 4.535 1 97.12 92 THR A O 1
ATOM 728 N N . SER A 1 93 ? 21.859 -2.691 5.41 1 95.88 93 SER A N 1
ATOM 729 C CA . SER A 1 93 ? 21.891 -1.447 4.648 1 95.88 93 SER A CA 1
ATOM 730 C C . SER A 1 93 ? 22.156 -1.712 3.172 1 95.88 93 SER A C 1
ATOM 732 O O . SER A 1 93 ? 23.125 -1.206 2.607 1 95.88 93 SER A O 1
ATOM 734 N N . PRO A 1 94 ? 21.297 -2.455 2.469 1 98.06 94 PRO A N 1
ATOM 735 C CA . PRO A 1 94 ? 21.516 -2.775 1.056 1 98.06 94 PRO A CA 1
ATOM 736 C C . PRO A 1 94 ? 21.312 -1.571 0.139 1 98.06 94 PRO A C 1
ATOM 738 O O . PRO A 1 94 ? 20.656 -0.597 0.528 1 98.06 94 PRO A O 1
ATOM 741 N N . ASP A 1 95 ? 21.922 -1.658 -1.047 1 97.44 95 ASP A N 1
ATOM 742 C CA . ASP A 1 95 ? 21.688 -0.647 -2.072 1 97.44 95 ASP A CA 1
ATOM 743 C C . ASP A 1 95 ? 20.297 -0.807 -2.686 1 97.44 95 ASP A C 1
ATOM 745 O O . ASP A 1 95 ? 19.672 0.178 -3.082 1 97.44 95 ASP A O 1
ATOM 749 N N . PHE A 1 96 ? 19.844 -2.08 -2.803 1 98.06 96 PHE A N 1
ATOM 750 C CA . PHE A 1 96 ? 18.531 -2.4 -3.334 1 98.06 96 PHE A CA 1
ATOM 751 C C . PHE A 1 96 ? 17.906 -3.561 -2.57 1 98.06 96 PHE A C 1
ATOM 753 O O . PHE A 1 96 ? 18.609 -4.445 -2.086 1 98.06 96 PHE A O 1
ATOM 760 N N . VAL A 1 97 ? 16.656 -3.496 -2.486 1 98.75 97 VAL A N 1
ATOM 761 C CA . VAL A 1 97 ? 15.852 -4.664 -2.131 1 98.75 97 VAL A CA 1
ATOM 762 C C . VAL A 1 97 ? 14.961 -5.062 -3.309 1 98.75 97 VAL A C 1
ATOM 764 O O . VAL A 1 97 ? 14.258 -4.223 -3.873 1 98.75 97 VAL A O 1
ATOM 767 N N . LEU A 1 98 ? 15.031 -6.281 -3.705 1 98.88 98 LEU A N 1
ATOM 768 C CA . LEU A 1 98 ? 14.258 -6.789 -4.836 1 98.88 98 LEU A CA 1
ATOM 769 C C . LEU A 1 98 ? 12.969 -7.441 -4.367 1 98.88 98 LEU A C 1
ATOM 771 O O . LEU A 1 98 ? 12.984 -8.289 -3.473 1 98.88 98 LEU A O 1
ATOM 775 N N . LEU A 1 99 ? 11.859 -7.016 -4.941 1 98.75 99 LEU A N 1
ATOM 776 C CA . LEU A 1 99 ? 10.516 -7.488 -4.621 1 98.75 99 LEU A CA 1
ATOM 777 C C . LEU A 1 99 ? 9.836 -8.086 -5.852 1 98.75 99 LEU A C 1
ATOM 779 O O . LEU A 1 99 ? 10.203 -7.762 -6.984 1 98.75 99 LEU A O 1
ATOM 783 N N . LEU A 1 100 ? 8.812 -8.93 -5.543 1 98.19 100 LEU A N 1
ATOM 784 C CA . LEU A 1 100 ? 8.141 -9.617 -6.641 1 98.19 100 LEU A CA 1
ATOM 785 C C . LEU A 1 100 ? 6.633 -9.672 -6.398 1 98.19 100 LEU A C 1
ATOM 787 O O . LEU A 1 100 ? 6.184 -10.156 -5.359 1 98.19 100 LEU A O 1
ATOM 791 N N . GLY A 1 101 ? 5.93 -9.156 -7.363 1 95.69 101 GLY A N 1
ATOM 792 C CA . GLY A 1 101 ? 4.535 -9.555 -7.457 1 95.69 101 GLY A CA 1
ATOM 793 C C . GLY A 1 101 ? 3.643 -8.836 -6.465 1 95.69 101 GLY A C 1
ATOM 794 O O . GLY A 1 101 ? 3.605 -7.602 -6.438 1 95.69 101 GLY A O 1
ATOM 795 N N . ASP A 1 102 ? 3.051 -9.742 -5.648 1 95.62 102 ASP A N 1
ATOM 796 C CA . ASP A 1 102 ? 1.85 -9.164 -5.055 1 95.62 102 ASP A CA 1
ATOM 797 C C . ASP A 1 102 ? 1.539 -9.812 -3.707 1 95.62 102 ASP A C 1
ATOM 799 O O . ASP A 1 102 ? 0.412 -9.727 -3.215 1 95.62 102 ASP A O 1
ATOM 803 N N . ARG A 1 103 ? 2.447 -10.516 -3.113 1 95.38 103 ARG A N 1
ATOM 804 C CA . ARG A 1 103 ? 2.184 -11.18 -1.843 1 95.38 103 ARG A CA 1
ATOM 805 C C . ARG A 1 103 ? 2.441 -10.242 -0.667 1 95.38 103 ARG A C 1
ATOM 807 O O . ARG A 1 103 ? 3.115 -9.227 -0.818 1 95.38 103 ARG A O 1
ATOM 814 N N . GLY A 1 104 ? 1.957 -10.68 0.534 1 97.06 104 GLY A N 1
ATOM 815 C CA . GLY A 1 104 ? 2.023 -9.859 1.73 1 97.06 104 GLY A CA 1
ATOM 816 C C . GLY A 1 104 ? 3.443 -9.57 2.18 1 97.06 104 GLY A C 1
ATOM 817 O O . GLY A 1 104 ? 3.738 -8.469 2.656 1 97.06 104 GLY A O 1
ATOM 818 N N . GLU A 1 105 ? 4.312 -10.555 2.062 1 98.12 105 GLU A N 1
ATOM 819 C CA . GLU A 1 105 ? 5.691 -10.359 2.5 1 98.12 105 GLU A CA 1
ATOM 820 C C . GLU A 1 105 ? 6.398 -9.312 1.643 1 98.12 105 GLU A C 1
ATOM 822 O O . GLU A 1 105 ? 7.273 -8.594 2.127 1 98.12 105 GLU A O 1
ATOM 827 N N . MET A 1 106 ? 5.973 -9.195 0.387 1 98.69 106 MET A N 1
ATOM 828 C CA . MET A 1 106 ? 6.551 -8.172 -0.479 1 98.69 106 MET A CA 1
ATOM 829 C C . MET A 1 106 ? 6.086 -6.781 -0.06 1 98.69 106 MET A C 1
ATOM 831 O O . MET A 1 106 ? 6.871 -5.832 -0.07 1 98.69 106 MET A O 1
ATOM 835 N N . LEU A 1 107 ? 4.801 -6.684 0.271 1 98.81 107 LEU A N 1
ATOM 836 C CA . LEU A 1 107 ? 4.277 -5.422 0.785 1 98.81 107 LEU A CA 1
ATOM 837 C C . LEU A 1 107 ? 4.996 -5.02 2.07 1 98.81 107 LEU A C 1
ATOM 839 O O . LEU A 1 107 ? 5.352 -3.855 2.25 1 98.81 107 LEU A O 1
ATOM 843 N N . ALA A 1 108 ? 5.199 -5.984 2.959 1 98.88 108 ALA A N 1
ATOM 844 C CA . ALA A 1 108 ? 5.91 -5.746 4.211 1 98.88 108 ALA A CA 1
ATOM 845 C C . ALA A 1 108 ? 7.309 -5.188 3.951 1 98.88 108 ALA A C 1
ATOM 847 O O . ALA A 1 108 ? 7.719 -4.207 4.582 1 98.88 108 ALA A O 1
ATOM 848 N N . ALA A 1 109 ? 7.996 -5.785 3.051 1 98.94 109 ALA A N 1
ATOM 849 C CA . ALA A 1 109 ? 9.344 -5.344 2.713 1 98.94 109 ALA A CA 1
ATOM 850 C C . ALA A 1 109 ? 9.336 -3.943 2.109 1 98.94 109 ALA A C 1
ATOM 852 O O . ALA A 1 109 ? 10.195 -3.117 2.422 1 98.94 109 ALA A O 1
ATOM 853 N N . ALA A 1 110 ? 8.383 -3.699 1.244 1 98.81 110 ALA A N 1
ATOM 854 C CA . ALA A 1 110 ? 8.266 -2.381 0.626 1 98.81 110 ALA A CA 1
ATOM 855 C C . ALA A 1 110 ? 8.07 -1.295 1.683 1 98.81 110 ALA A C 1
ATOM 857 O O . ALA A 1 110 ? 8.711 -0.242 1.62 1 98.81 110 ALA A O 1
ATOM 858 N N . ILE A 1 111 ? 7.223 -1.563 2.648 1 98.62 111 ILE A N 1
ATOM 859 C CA . ILE A 1 111 ? 6.926 -0.599 3.701 1 98.62 111 ILE A CA 1
ATOM 860 C C . ILE A 1 111 ? 8.18 -0.342 4.535 1 98.62 111 ILE A C 1
ATOM 862 O O . ILE A 1 111 ? 8.523 0.809 4.816 1 98.62 111 ILE A O 1
ATOM 866 N N . ALA A 1 112 ? 8.867 -1.395 4.926 1 98.69 112 ALA A N 1
ATOM 867 C CA . ALA A 1 112 ? 10.109 -1.253 5.688 1 98.69 112 ALA A CA 1
ATOM 868 C C . ALA A 1 112 ? 11.117 -0.391 4.934 1 98.69 112 ALA A C 1
ATOM 870 O O . ALA A 1 112 ? 11.703 0.53 5.504 1 98.69 112 ALA A O 1
ATOM 871 N N . CYS A 1 113 ? 11.25 -0.645 3.652 1 98.25 113 CYS A N 1
ATOM 872 C CA . CYS A 1 113 ? 12.219 0.076 2.83 1 98.25 113 CYS A CA 1
ATOM 873 C C . CYS A 1 113 ? 11.82 1.54 2.68 1 98.25 113 CYS A C 1
ATOM 875 O O . CYS A 1 113 ? 12.68 2.422 2.682 1 98.25 113 CYS A O 1
ATOM 877 N N . LEU A 1 114 ? 10.555 1.751 2.535 1 96.88 114 LEU A N 1
ATOM 878 C CA . LEU A 1 114 ? 10.055 3.117 2.398 1 96.88 114 LEU A CA 1
ATOM 879 C C . LEU A 1 114 ? 10.516 3.982 3.564 1 96.88 114 LEU A C 1
ATOM 881 O O . LEU A 1 114 ? 11.102 5.051 3.357 1 96.88 114 LEU A O 1
ATOM 885 N N . TYR A 1 115 ? 10.297 3.52 4.746 1 96.25 115 TYR A N 1
ATOM 886 C CA . TYR A 1 115 ? 10.625 4.293 5.938 1 96.25 115 TYR A CA 1
ATOM 887 C C . TYR A 1 115 ? 12.133 4.398 6.117 1 96.25 115 TYR A C 1
ATOM 889 O O . TYR A 1 115 ? 12.641 5.43 6.566 1 96.25 115 TYR A O 1
ATOM 897 N N . LEU A 1 116 ? 12.867 3.375 5.711 1 96.44 116 LEU A N 1
ATOM 898 C CA . LEU A 1 116 ? 14.312 3.35 5.91 1 96.44 116 LEU A CA 1
ATOM 899 C C . LEU A 1 116 ? 15.023 4.125 4.809 1 96.44 116 LEU A C 1
ATOM 901 O O . LEU A 1 116 ? 16.219 4.395 4.906 1 96.44 116 LEU A O 1
ATOM 905 N N . GLY A 1 117 ? 14.281 4.473 3.779 1 94.56 117 GLY A N 1
ATOM 906 C CA . GLY A 1 117 ? 14.883 5.18 2.66 1 94.56 117 GLY A CA 1
ATOM 907 C C . GLY A 1 117 ? 15.75 4.289 1.789 1 94.56 117 GLY A C 1
ATOM 908 O O . GLY A 1 117 ? 16.781 4.727 1.281 1 94.56 117 GLY A O 1
ATOM 909 N N . ILE A 1 118 ? 15.406 3.023 1.69 1 96.62 118 ILE A N 1
ATOM 910 C CA . ILE A 1 118 ? 16.141 2.066 0.872 1 96.62 118 ILE A CA 1
ATOM 911 C C . ILE A 1 118 ? 15.445 1.899 -0.478 1 96.62 118 ILE A C 1
ATOM 913 O O . ILE A 1 118 ? 14.219 1.788 -0.543 1 96.62 118 ILE A O 1
ATOM 917 N N . LYS A 1 119 ? 16.25 1.886 -1.576 1 97.38 119 LYS A N 1
ATOM 918 C CA . LYS A 1 119 ? 15.68 1.707 -2.908 1 97.38 119 LYS A CA 1
ATOM 919 C C . LYS A 1 119 ? 15.141 0.29 -3.094 1 97.38 119 LYS A C 1
ATOM 921 O O . LYS A 1 119 ? 15.812 -0.683 -2.736 1 97.38 119 LYS A O 1
ATOM 926 N N . THR A 1 120 ? 13.891 0.214 -3.629 1 98.19 120 THR A N 1
ATOM 927 C CA . THR A 1 120 ? 13.297 -1.079 -3.947 1 98.19 120 THR A CA 1
ATOM 928 C C . THR A 1 120 ? 13.102 -1.229 -5.453 1 98.19 120 THR A C 1
ATOM 930 O O . THR A 1 120 ? 12.859 -0.244 -6.156 1 98.19 120 THR A O 1
ATOM 933 N N . ALA A 1 121 ? 13.312 -2.406 -5.961 1 98.75 121 ALA A N 1
ATOM 934 C CA . ALA A 1 121 ? 13.008 -2.789 -7.336 1 98.75 121 ALA A CA 1
ATOM 935 C C . ALA A 1 121 ? 11.914 -3.855 -7.379 1 98.75 121 ALA A C 1
ATOM 937 O O . ALA A 1 121 ? 12.062 -4.926 -6.785 1 98.75 121 ALA A O 1
ATOM 938 N N . HIS A 1 122 ? 10.828 -3.547 -8.055 1 98.88 122 HIS A N 1
ATOM 939 C CA . HIS A 1 122 ? 9.633 -4.379 -8.031 1 98.88 122 HIS A CA 1
ATOM 940 C C . HIS A 1 122 ? 9.398 -5.055 -9.375 1 98.88 122 HIS A C 1
ATOM 942 O O . HIS A 1 122 ? 9.172 -4.383 -10.383 1 98.88 122 HIS A O 1
ATOM 948 N N . ILE A 1 123 ? 9.469 -6.402 -9.375 1 98.81 123 ILE A N 1
ATOM 949 C CA . ILE A 1 123 ? 9.234 -7.207 -10.57 1 98.81 123 ILE A CA 1
ATOM 950 C C . ILE A 1 123 ? 7.754 -7.574 -10.656 1 98.81 123 ILE A C 1
ATOM 952 O O . ILE A 1 123 ? 7.125 -7.891 -9.641 1 98.81 123 ILE A O 1
ATOM 956 N N . HIS A 1 124 ? 7.164 -7.586 -11.867 1 98.44 124 HIS A N 1
ATOM 957 C CA . HIS A 1 124 ? 5.793 -7.98 -12.156 1 98.44 124 HIS A CA 1
ATOM 958 C C . HIS A 1 124 ? 4.797 -6.961 -11.602 1 98.44 124 HIS A C 1
ATOM 960 O O . HIS A 1 124 ? 3.715 -7.332 -11.148 1 98.44 124 HIS A O 1
ATOM 966 N N . GLY A 1 125 ? 5.191 -5.691 -11.539 1 98.06 125 GLY A N 1
ATOM 967 C CA . GLY A 1 125 ? 4.234 -4.625 -11.305 1 98.06 125 GLY A CA 1
ATOM 968 C C . GLY A 1 125 ? 3.344 -4.344 -12.5 1 98.06 125 GLY A C 1
ATOM 969 O O . GLY A 1 125 ? 3.729 -4.613 -13.641 1 98.06 125 GLY A O 1
ATOM 970 N N . GLY A 1 126 ? 2.154 -3.867 -12.219 1 97.81 126 GLY A N 1
ATOM 971 C CA . GLY A 1 126 ? 1.292 -3.4 -13.297 1 97.81 126 GLY A CA 1
ATOM 972 C C . GLY A 1 126 ? 0.397 -4.488 -13.859 1 97.81 126 GLY A C 1
ATOM 973 O O . GLY A 1 126 ? -0.431 -4.227 -14.734 1 97.81 126 GLY A O 1
ATOM 974 N N . GLU A 1 127 ? 0.513 -5.672 -13.352 1 97 127 GLU A N 1
ATOM 975 C CA . GLU A 1 127 ? -0.344 -6.754 -13.828 1 97 127 GLU A CA 1
ATOM 976 C C . GLU A 1 127 ? -1.739 -6.664 -13.211 1 97 127 GLU A C 1
ATOM 978 O O . GLU A 1 127 ? -1.917 -6.078 -12.141 1 97 127 GLU A O 1
ATOM 983 N N . VAL A 1 128 ? -2.699 -7.27 -13.945 1 95.25 128 VAL A N 1
ATOM 984 C CA . VAL A 1 128 ? -4.078 -7.32 -13.477 1 95.25 128 VAL A CA 1
ATOM 985 C C . VAL A 1 128 ? -4.426 -8.742 -13.031 1 95.25 128 VAL A C 1
ATOM 987 O O . VAL A 1 128 ? -4.043 -9.711 -13.688 1 95.25 128 VAL A O 1
ATOM 990 N N . SER A 1 129 ? -5.148 -8.922 -11.922 1 87.19 129 SER A N 1
ATOM 991 C CA . SER A 1 129 ? -5.57 -10.242 -11.484 1 87.19 129 SER A CA 1
ATOM 992 C C . SER A 1 129 ? -6.902 -10.18 -10.734 1 87.19 129 SER A C 1
ATOM 994 O O . SER A 1 129 ? -7.602 -11.188 -10.617 1 87.19 129 SER A O 1
ATOM 996 N N . GLY A 1 130 ? -7.375 -9.172 -10.195 1 75 130 GLY A N 1
ATOM 997 C CA . GLY A 1 130 ? -8.711 -8.945 -9.664 1 75 130 GLY A CA 1
ATOM 998 C C . GLY A 1 130 ? -8.867 -9.398 -8.227 1 75 130 GLY A C 1
ATOM 999 O O . GLY A 1 130 ? -9.992 -9.484 -7.719 1 75 130 GLY A O 1
ATOM 1000 N N . THR A 1 131 ? -7.895 -9.805 -7.449 1 83.75 131 THR A N 1
ATOM 1001 C CA . THR A 1 131 ? -8.016 -10.289 -6.078 1 83.75 131 THR A CA 1
ATOM 1002 C C . THR A 1 131 ? -7.223 -9.406 -5.121 1 83.75 131 THR A C 1
ATOM 1004 O O . THR A 1 131 ? -6.758 -8.328 -5.5 1 83.75 131 THR A O 1
ATOM 1007 N N . VAL A 1 132 ? -7.293 -9.828 -3.826 1 88.25 132 VAL A N 1
ATOM 1008 C CA . VAL A 1 132 ? -6.52 -9.141 -2.797 1 88.25 132 VAL A CA 1
ATOM 1009 C C . VAL A 1 132 ? -5.086 -8.93 -3.277 1 88.25 132 VAL A C 1
ATOM 1011 O O . VAL A 1 132 ? -4.473 -7.906 -2.986 1 88.25 132 VAL A O 1
ATOM 1014 N N . ASP A 1 133 ? -4.707 -9.781 -4.152 1 91.81 133 ASP A N 1
ATOM 1015 C CA . ASP A 1 133 ? -3.338 -9.742 -4.656 1 91.81 133 ASP A CA 1
ATOM 1016 C C . ASP A 1 133 ? -3.123 -8.531 -5.559 1 91.81 133 ASP A C 1
ATOM 1018 O O . ASP A 1 133 ? -2.051 -7.922 -5.551 1 91.81 133 ASP A O 1
ATOM 1022 N N . GLU A 1 134 ? -4.152 -8.227 -6.332 1 95.06 134 GLU A N 1
ATOM 1023 C CA . GLU A 1 134 ? -3.99 -7.074 -7.215 1 95.06 134 GLU A CA 1
ATOM 1024 C C . GLU A 1 134 ? -3.85 -5.781 -6.414 1 95.06 134 GLU A C 1
ATOM 1026 O O . GLU A 1 134 ? -3.018 -4.934 -6.738 1 95.06 134 GLU A O 1
ATOM 1031 N N . SER A 1 135 ? -4.688 -5.648 -5.383 1 96.31 135 SER A N 1
ATOM 1032 C CA . SER A 1 135 ? -4.582 -4.473 -4.527 1 96.31 135 SER A CA 1
ATOM 1033 C C . SER A 1 135 ? -3.189 -4.359 -3.916 1 96.31 135 SER A C 1
ATOM 1035 O O . SER A 1 135 ? -2.602 -3.275 -3.9 1 96.31 135 SER A O 1
ATOM 1037 N N . ILE A 1 136 ? -2.66 -5.469 -3.486 1 97.69 136 ILE A N 1
ATOM 1038 C CA . ILE A 1 136 ? -1.332 -5.492 -2.883 1 97.69 136 ILE A CA 1
ATOM 1039 C C . ILE A 1 136 ? -0.281 -5.129 -3.93 1 97.69 136 ILE A C 1
ATOM 1041 O O . ILE A 1 136 ? 0.609 -4.316 -3.672 1 97.69 136 ILE A O 1
ATOM 1045 N N . ARG A 1 137 ? -0.42 -5.688 -5.09 1 98.12 137 ARG A N 1
ATOM 1046 C CA . ARG A 1 137 ? 0.521 -5.41 -6.172 1 98.12 137 ARG A CA 1
ATOM 1047 C C . ARG A 1 137 ? 0.614 -3.914 -6.445 1 98.12 137 ARG A C 1
ATOM 1049 O O . ARG A 1 137 ? 1.713 -3.359 -6.523 1 98.12 137 ARG A O 1
ATOM 1056 N N . HIS A 1 138 ? -0.548 -3.295 -6.586 1 98.5 138 HIS A N 1
ATOM 1057 C CA . HIS A 1 138 ? -0.567 -1.886 -6.961 1 98.5 138 HIS A CA 1
ATOM 1058 C C . HIS A 1 138 ? -0.188 -0.999 -5.777 1 98.5 138 HIS A C 1
ATOM 1060 O O . HIS A 1 138 ? 0.371 0.085 -5.965 1 98.5 138 HIS A O 1
ATOM 1066 N N . ALA A 1 139 ? -0.479 -1.452 -4.559 1 98.62 139 ALA A N 1
ATOM 1067 C CA . ALA A 1 139 ? 0.037 -0.739 -3.393 1 98.62 139 ALA A CA 1
ATOM 1068 C C . ALA A 1 139 ? 1.562 -0.764 -3.365 1 98.62 139 ALA A C 1
ATOM 1070 O O . ALA A 1 139 ? 2.203 0.26 -3.115 1 98.62 139 ALA A O 1
ATOM 1071 N N . ILE A 1 140 ? 2.133 -1.949 -3.645 1 98.81 140 ILE A N 1
ATOM 1072 C CA . ILE A 1 140 ? 3.586 -2.064 -3.721 1 98.81 140 ILE A CA 1
ATOM 1073 C C . ILE A 1 140 ? 4.121 -1.13 -4.801 1 98.81 140 ILE A C 1
ATOM 1075 O O . ILE A 1 140 ? 5.141 -0.466 -4.609 1 98.81 140 ILE A O 1
ATOM 1079 N N . THR A 1 141 ? 3.395 -1.043 -5.914 1 98.69 141 THR A N 1
ATOM 1080 C CA . THR A 1 141 ? 3.785 -0.159 -7.008 1 98.69 141 THR A CA 1
ATOM 1081 C C . THR A 1 141 ? 3.91 1.281 -6.52 1 98.69 141 THR A C 1
ATOM 1083 O O . THR A 1 141 ? 4.863 1.98 -6.867 1 98.69 141 THR A O 1
ATOM 1086 N N . LYS A 1 142 ? 3.029 1.717 -5.695 1 98 142 LYS A N 1
ATOM 1087 C CA . LYS A 1 142 ? 2.994 3.107 -5.25 1 98 142 LYS A CA 1
ATOM 1088 C C . LYS A 1 142 ? 4.074 3.379 -4.207 1 98 142 LYS A C 1
ATOM 1090 O O . LYS A 1 142 ? 4.375 4.535 -3.904 1 98 142 LYS A O 1
ATOM 1095 N N . ILE A 1 143 ? 4.703 2.34 -3.713 1 97.88 143 ILE A N 1
ATOM 1096 C CA . ILE A 1 143 ? 5.738 2.479 -2.695 1 97.88 143 ILE A CA 1
ATOM 1097 C C . ILE A 1 143 ? 7.113 2.262 -3.322 1 97.88 143 ILE A C 1
ATOM 1099 O O . ILE A 1 143 ? 8.07 2.963 -2.988 1 97.88 143 ILE A O 1
ATOM 1103 N N . ALA A 1 144 ? 7.223 1.373 -4.266 1 98.12 144 ALA A N 1
ATOM 1104 C CA . ALA A 1 144 ? 8.5 0.898 -4.797 1 98.12 144 ALA A CA 1
ATOM 1105 C C . ALA A 1 144 ? 9.188 1.979 -5.625 1 98.12 144 ALA A C 1
ATOM 1107 O O . ALA A 1 144 ? 8.516 2.812 -6.242 1 98.12 144 ALA A O 1
ATOM 1108 N N . SER A 1 145 ? 10.531 1.896 -5.746 1 97.06 145 SER A N 1
ATOM 1109 C CA . SER A 1 145 ? 11.367 2.898 -6.406 1 97.06 145 SER A CA 1
ATOM 1110 C C . SER A 1 145 ? 11.438 2.645 -7.91 1 97.06 145 SER A C 1
ATOM 1112 O O . SER A 1 145 ? 11.336 3.578 -8.711 1 97.06 145 SER A O 1
ATOM 1114 N N . VAL A 1 146 ? 11.711 1.395 -8.242 1 98.31 146 VAL A N 1
ATOM 1115 C CA . VAL A 1 146 ? 11.938 0.986 -9.625 1 98.31 146 VAL A CA 1
ATOM 1116 C C . VAL A 1 146 ? 10.961 -0.127 -10 1 98.31 146 VAL A C 1
ATOM 1118 O O . VAL A 1 146 ? 10.656 -1 -9.188 1 98.31 146 VAL A O 1
ATOM 1121 N N . HIS A 1 147 ? 10.484 -0.041 -11.273 1 98.88 147 HIS A N 1
ATOM 1122 C CA . HIS A 1 147 ? 9.492 -1.021 -11.703 1 98.88 147 HIS A CA 1
ATOM 1123 C C . HIS A 1 147 ? 9.992 -1.823 -12.898 1 98.88 147 HIS A C 1
ATOM 1125 O O . HIS A 1 147 ? 10.305 -1.253 -13.945 1 98.88 147 HIS A O 1
ATOM 1131 N N . PHE A 1 148 ? 10.055 -3.094 -12.727 1 98.88 148 PHE A N 1
ATOM 1132 C CA . PHE A 1 148 ? 10.359 -4.023 -13.812 1 98.88 148 PHE A CA 1
ATOM 1133 C C . PHE A 1 148 ? 9.102 -4.754 -14.266 1 98.88 148 PHE A C 1
ATOM 1135 O O . PHE A 1 148 ? 8.711 -5.758 -13.672 1 98.88 148 PHE A O 1
ATOM 1142 N N . ALA A 1 149 ? 8.508 -4.324 -15.352 1 98.62 149 ALA A N 1
ATOM 1143 C CA . ALA A 1 149 ? 7.254 -4.875 -15.875 1 98.62 149 ALA A CA 1
ATOM 1144 C C . ALA A 1 149 ? 7.516 -6.102 -16.734 1 98.62 149 ALA A C 1
ATOM 1146 O O . ALA A 1 149 ? 8.492 -6.145 -17.484 1 98.62 149 ALA A O 1
ATOM 1147 N N . ALA A 1 150 ? 6.602 -7.012 -16.672 1 98 150 ALA A N 1
ATOM 1148 C CA . ALA A 1 150 ? 6.77 -8.242 -17.422 1 98 150 ALA A CA 1
ATOM 1149 C C . ALA A 1 150 ? 6.355 -8.055 -18.875 1 98 150 ALA A C 1
ATOM 1151 O O . ALA A 1 150 ? 6.836 -8.766 -19.766 1 98 150 ALA A O 1
ATOM 1152 N N . THR A 1 151 ? 5.402 -7.16 -19.156 1 97.75 151 THR A N 1
ATOM 1153 C CA . THR A 1 151 ? 4.895 -6.906 -20.5 1 97.75 151 THR A CA 1
ATOM 1154 C C . THR A 1 151 ? 4.809 -5.406 -20.781 1 97.75 151 THR A C 1
ATOM 1156 O O . THR A 1 151 ? 4.898 -4.598 -19.859 1 97.75 151 THR A O 1
ATOM 1159 N N . GLU A 1 152 ? 4.629 -5.086 -22.047 1 97.69 152 GLU A N 1
ATOM 1160 C CA . GLU A 1 152 ? 4.449 -3.688 -22.422 1 97.69 152 GLU A CA 1
ATOM 1161 C C . GLU A 1 152 ? 3.145 -3.131 -21.875 1 97.69 152 GLU A C 1
ATOM 1163 O O . GLU A 1 152 ? 3.08 -1.965 -21.469 1 97.69 152 GLU A O 1
ATOM 1168 N N . LYS A 1 153 ? 2.131 -3.928 -21.828 1 97.69 153 LYS A N 1
ATOM 1169 C CA . LYS A 1 153 ? 0.852 -3.479 -21.281 1 97.69 153 LYS A CA 1
ATOM 1170 C C . LYS A 1 153 ? 0.958 -3.197 -19.781 1 97.69 153 LYS A C 1
ATOM 1172 O O . LYS A 1 153 ? 0.327 -2.268 -19.281 1 97.69 153 LYS A O 1
ATOM 1177 N N . SER A 1 154 ? 1.69 -4.02 -19.094 1 97.94 154 SER A N 1
ATOM 1178 C CA . SER A 1 154 ? 1.933 -3.764 -17.688 1 97.94 154 SER A CA 1
ATOM 1179 C C . SER A 1 154 ? 2.678 -2.449 -17.469 1 97.94 154 SER A C 1
ATOM 1181 O O . SER A 1 154 ? 2.367 -1.691 -16.547 1 97.94 154 SER A O 1
ATOM 1183 N N . LYS A 1 155 ? 3.689 -2.217 -18.328 1 98.56 155 LYS A N 1
ATOM 1184 C CA . LYS A 1 155 ? 4.395 -0.938 -18.281 1 98.56 155 LYS A CA 1
ATOM 1185 C C . LYS A 1 155 ? 3.424 0.228 -18.469 1 98.56 155 LYS A C 1
ATOM 1187 O O . LYS A 1 155 ? 3.469 1.199 -17.703 1 98.56 155 LYS A O 1
ATOM 1192 N N . GLU A 1 156 ? 2.568 0.112 -19.422 1 98.5 156 GLU A N 1
ATOM 1193 C CA . GLU A 1 156 ? 1.599 1.169 -19.703 1 98.5 156 GLU A CA 1
ATOM 1194 C C . GLU A 1 156 ? 0.71 1.433 -18.5 1 98.5 156 GLU A C 1
ATOM 1196 O O . GLU A 1 156 ? 0.426 2.586 -18.172 1 98.5 156 GLU A O 1
ATOM 1201 N N . ARG A 1 157 ? 0.316 0.43 -17.859 1 98.38 157 ARG A N 1
ATOM 1202 C CA . ARG A 1 157 ? -0.538 0.576 -16.688 1 98.38 157 ARG A CA 1
ATOM 1203 C C . ARG A 1 157 ? 0.208 1.271 -15.547 1 98.38 157 ARG A C 1
ATOM 1205 O O . ARG A 1 157 ? -0.365 2.1 -14.836 1 98.38 157 ARG A O 1
ATOM 1212 N N . LEU A 1 158 ? 1.469 0.893 -15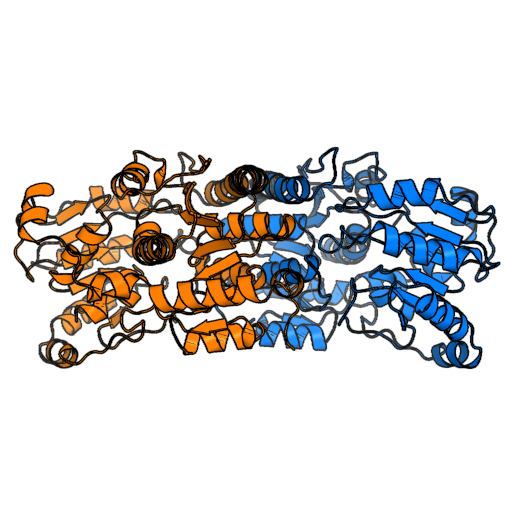.375 1 98.75 158 LEU A N 1
ATOM 1213 C CA . LEU A 1 158 ? 2.281 1.535 -14.344 1 98.75 158 LEU A CA 1
ATOM 1214 C C . LEU A 1 158 ? 2.385 3.035 -14.594 1 98.75 158 LEU A C 1
ATOM 1216 O O . LEU A 1 158 ? 2.217 3.836 -13.672 1 98.75 158 LEU A O 1
ATOM 1220 N N . ILE A 1 159 ? 2.605 3.375 -15.805 1 98.69 159 ILE A N 1
ATOM 1221 C CA . ILE A 1 159 ? 2.729 4.781 -16.172 1 98.69 159 ILE A CA 1
ATOM 1222 C C . ILE A 1 159 ? 1.389 5.488 -15.961 1 98.69 159 ILE A C 1
ATOM 1224 O O . ILE A 1 159 ? 1.336 6.586 -15.406 1 98.69 159 ILE A O 1
ATOM 1228 N N . LYS A 1 160 ? 0.304 4.824 -16.344 1 98.44 160 LYS A N 1
ATOM 1229 C CA . LYS A 1 160 ? -1.032 5.387 -16.156 1 98.44 160 LYS A CA 1
ATOM 1230 C C . LYS A 1 160 ? -1.359 5.566 -14.68 1 98.44 160 LYS A C 1
ATOM 1232 O O . LYS A 1 160 ? -2.084 6.492 -14.305 1 98.44 160 LYS A O 1
ATOM 1237 N N . MET A 1 161 ? -0.801 4.742 -13.898 1 98.31 161 MET A N 1
ATOM 1238 C CA . MET A 1 161 ? -1.027 4.84 -12.453 1 98.31 161 MET A CA 1
ATOM 1239 C C . MET A 1 161 ? -0.273 6.027 -11.867 1 98.31 161 MET A C 1
ATOM 1241 O O . MET A 1 161 ? -0.42 6.332 -10.68 1 98.31 161 MET A O 1
ATOM 1245 N N . GLY A 1 162 ? 0.544 6.637 -12.625 1 97.88 162 GLY A N 1
ATOM 1246 C CA . GLY A 1 162 ? 1.204 7.855 -12.195 1 97.88 162 GLY A CA 1
ATOM 1247 C C . GLY A 1 162 ? 2.684 7.668 -11.914 1 97.88 162 GLY A C 1
ATOM 1248 O O . GLY A 1 162 ? 3.334 8.555 -11.359 1 97.88 162 GLY A O 1
ATOM 1249 N N . GLU A 1 163 ? 3.246 6.523 -12.25 1 98.19 163 GLU A N 1
ATOM 1250 C CA . GLU A 1 163 ? 4.691 6.348 -12.141 1 98.19 163 GLU A CA 1
ATOM 1251 C C . GLU A 1 163 ? 5.426 7.047 -13.281 1 98.19 163 GLU A C 1
ATOM 1253 O O . GLU A 1 163 ? 4.961 7.031 -14.422 1 98.19 163 GLU A O 1
ATOM 1258 N N . ASP A 1 164 ? 6.574 7.699 -12.945 1 97.56 164 ASP A N 1
ATOM 1259 C CA . ASP A 1 164 ? 7.375 8.312 -14 1 97.56 164 ASP A CA 1
ATOM 1260 C C . ASP A 1 164 ? 7.871 7.262 -15 1 97.56 164 ASP A C 1
ATOM 1262 O O . ASP A 1 164 ? 8.305 6.18 -14.602 1 97.56 164 ASP A O 1
ATOM 1266 N N . SER A 1 165 ? 7.879 7.641 -16.234 1 98.06 165 SER A N 1
ATOM 1267 C CA . SER A 1 165 ? 8.266 6.691 -17.281 1 98.06 165 SER A CA 1
ATOM 1268 C C . SER A 1 165 ? 9.727 6.277 -17.125 1 98.06 165 SER A C 1
ATOM 1270 O O . SER A 1 165 ? 10.094 5.145 -17.453 1 98.06 165 SER A O 1
ATOM 1272 N N . TRP A 1 166 ? 10.531 7.145 -16.547 1 97.25 166 TRP A N 1
ATOM 1273 C CA . TRP A 1 166 ? 11.961 6.867 -16.484 1 97.25 166 TRP A CA 1
ATOM 1274 C C . TRP A 1 166 ? 12.266 5.832 -15.406 1 97.25 166 TRP A C 1
ATOM 1276 O O . TRP A 1 166 ? 13.375 5.305 -15.344 1 97.25 166 TRP A O 1
ATOM 1286 N N . ARG A 1 167 ? 11.273 5.453 -14.555 1 97.88 167 ARG A N 1
ATOM 1287 C CA . ARG A 1 167 ? 11.531 4.457 -13.523 1 97.88 167 ARG A CA 1
ATOM 1288 C C . ARG A 1 167 ? 10.844 3.137 -13.852 1 97.88 167 ARG A C 1
ATOM 1290 O O . ARG A 1 167 ? 10.828 2.217 -13.031 1 97.88 167 ARG A O 1
ATOM 1297 N N . VAL A 1 168 ? 10.195 3.014 -15.039 1 98.75 168 VAL A N 1
ATOM 1298 C CA . VAL A 1 168 ? 9.477 1.816 -15.453 1 98.75 168 VAL A CA 1
ATOM 1299 C C . VAL A 1 168 ? 10.188 1.16 -16.641 1 98.75 168 VAL A C 1
ATOM 1301 O O . VAL A 1 168 ? 10.383 1.791 -17.672 1 98.75 168 VAL A O 1
ATOM 1304 N N . PHE A 1 169 ? 10.523 -0.102 -16.484 1 98.75 169 PHE A N 1
ATOM 1305 C CA . PHE A 1 169 ? 11.305 -0.816 -17.5 1 98.75 169 PHE A CA 1
ATOM 1306 C C . PHE A 1 169 ? 10.625 -2.127 -17.875 1 98.75 169 PHE A C 1
ATOM 1308 O O . PHE A 1 169 ? 10.484 -3.023 -17.031 1 98.75 169 PHE A O 1
ATOM 1315 N N . PRO A 1 170 ? 10.148 -2.289 -19.094 1 98.31 170 PRO A N 1
ATOM 1316 C CA . PRO A 1 170 ? 9.641 -3.586 -19.531 1 98.31 170 PRO A CA 1
ATOM 1317 C C . PRO A 1 170 ? 10.75 -4.609 -19.766 1 98.31 170 PRO A C 1
ATOM 1319 O O . PRO A 1 170 ? 11.43 -4.566 -20.797 1 98.31 170 PRO A O 1
ATOM 1322 N N . VAL A 1 171 ? 10.852 -5.559 -18.859 1 98.5 171 VAL A N 1
ATOM 1323 C CA . VAL A 1 171 ? 12.023 -6.426 -18.906 1 98.5 171 VAL A CA 1
ATOM 1324 C C . VAL A 1 171 ? 11.594 -7.855 -19.234 1 98.5 171 VAL A C 1
ATOM 1326 O O . VAL A 1 171 ? 12.438 -8.719 -19.484 1 98.5 171 VAL A O 1
ATOM 1329 N N . GLY A 1 172 ? 10.328 -8.156 -19.266 1 97.94 172 GLY A N 1
ATOM 1330 C CA . GLY A 1 172 ? 9.867 -9.531 -19.391 1 97.94 172 GLY A CA 1
ATOM 1331 C C . GLY A 1 172 ? 9.766 -10.25 -18.062 1 97.94 172 GLY A C 1
ATOM 1332 O O . GLY A 1 172 ? 10.086 -9.672 -17.016 1 97.94 172 GLY A O 1
ATOM 1333 N N . ALA A 1 173 ? 9.25 -11.477 -18.094 1 98.06 173 ALA A N 1
ATOM 1334 C CA . ALA A 1 173 ? 9.148 -12.305 -16.906 1 98.06 173 ALA A CA 1
ATOM 1335 C C . ALA A 1 173 ? 10.414 -13.141 -16.703 1 98.06 173 ALA A C 1
ATOM 1337 O O . ALA A 1 173 ? 10.758 -13.969 -17.547 1 98.06 173 ALA A O 1
ATOM 1338 N N . PRO A 1 174 ? 11.023 -13.016 -15.586 1 97.75 174 PRO A N 1
ATOM 1339 C CA . PRO A 1 174 ? 12.312 -13.68 -15.375 1 97.75 174 PRO A CA 1
ATOM 1340 C C . PRO A 1 174 ? 12.211 -15.203 -15.43 1 97.75 174 PRO A C 1
ATOM 1342 O O . PRO A 1 174 ? 13.18 -15.883 -15.773 1 97.75 174 PRO A O 1
ATOM 1345 N N . ARG A 1 175 ? 11.07 -15.727 -15.078 1 96 175 ARG A N 1
ATOM 1346 C CA . ARG A 1 175 ? 10.914 -17.172 -15.078 1 96 175 ARG A CA 1
ATOM 1347 C C . ARG A 1 175 ? 11.148 -17.75 -16.469 1 96 175 ARG A C 1
ATOM 1349 O O . ARG A 1 175 ? 11.562 -18.906 -16.625 1 96 175 ARG A O 1
ATOM 1356 N N . ILE A 1 176 ? 10.891 -16.984 -17.484 1 96.38 176 ILE A N 1
ATOM 1357 C CA . ILE A 1 176 ? 11.062 -17.406 -18.859 1 96.38 176 ILE A CA 1
ATOM 1358 C C . ILE A 1 176 ? 12.547 -17.609 -19.156 1 96.38 176 ILE A C 1
ATOM 1360 O O . ILE A 1 176 ? 12.914 -18.422 -20.016 1 96.38 176 ILE A O 1
ATOM 1364 N N . ASP A 1 177 ? 13.391 -16.891 -18.453 1 96.25 177 ASP A N 1
ATOM 1365 C CA . ASP A 1 177 ? 14.828 -17.109 -18.578 1 96.25 177 ASP A CA 1
ATOM 1366 C C . ASP A 1 177 ? 15.195 -18.562 -18.281 1 96.25 177 ASP A C 1
ATOM 1368 O O . ASP A 1 177 ? 16.016 -19.156 -18.984 1 96.25 177 ASP A O 1
ATOM 1372 N N . THR A 1 178 ? 14.617 -19.125 -17.25 1 94.25 178 THR A N 1
ATOM 1373 C CA . THR A 1 178 ? 14.883 -20.5 -16.859 1 94.25 178 THR A CA 1
ATOM 1374 C C . THR A 1 178 ? 14.398 -21.469 -17.922 1 94.25 178 THR A C 1
ATOM 1376 O O . THR A 1 178 ? 15.07 -22.469 -18.219 1 94.25 178 THR A O 1
ATOM 1379 N N . ILE A 1 179 ? 13.312 -21.172 -18.469 1 93.69 179 ILE A N 1
ATOM 1380 C CA . ILE A 1 179 ? 12.672 -22.047 -19.453 1 93.69 179 ILE A CA 1
ATOM 1381 C C . ILE A 1 179 ? 13.5 -22.078 -20.734 1 93.69 179 ILE A C 1
ATOM 1383 O O . ILE A 1 179 ? 13.758 -23.156 -21.281 1 93.69 179 ILE A O 1
ATOM 1387 N N . LEU A 1 180 ? 13.969 -20.953 -21.141 1 90.06 180 LEU A N 1
ATOM 1388 C CA . LEU A 1 180 ? 14.578 -20.859 -22.453 1 90.06 180 LEU A CA 1
ATOM 1389 C C . LEU A 1 180 ? 16.094 -21.094 -22.375 1 90.06 180 LEU A C 1
ATOM 1391 O O . LEU A 1 180 ? 16.734 -21.359 -23.375 1 90.06 180 LEU A O 1
ATOM 1395 N N . ASN A 1 181 ? 16.672 -21.094 -21.234 1 81.19 181 ASN A N 1
ATOM 1396 C CA . ASN A 1 181 ? 18.109 -21.281 -21.156 1 81.19 181 ASN A CA 1
ATOM 1397 C C . ASN A 1 181 ? 18.469 -22.656 -20.594 1 81.19 181 ASN A C 1
ATOM 1399 O O . ASN A 1 181 ? 19.594 -22.891 -20.172 1 81.19 181 ASN A O 1
ATOM 1403 N N . ASN A 1 182 ? 17.688 -23.672 -20.828 1 65.12 182 ASN A N 1
ATOM 1404 C CA . ASN A 1 182 ? 17.781 -25.125 -20.844 1 65.12 182 ASN A CA 1
ATOM 1405 C C . ASN A 1 182 ? 18.312 -25.672 -19.516 1 65.12 182 ASN A C 1
ATOM 1407 O O . ASN A 1 182 ? 19.172 -26.562 -19.5 1 65.12 182 ASN A O 1
ATOM 1411 N N . ARG A 1 183 ? 17.703 -25.406 -18.625 1 69.12 183 ARG A N 1
ATOM 1412 C CA . ARG A 1 183 ? 18.219 -25.719 -17.297 1 69.12 183 ARG A CA 1
ATOM 1413 C C . ARG A 1 183 ? 17.266 -26.656 -16.547 1 69.12 183 ARG A C 1
ATOM 1415 O O . ARG A 1 183 ? 17.266 -26.703 -15.32 1 69.12 183 ARG A O 1
ATOM 1422 N N . LEU A 1 184 ? 16.531 -27.672 -17.422 1 90.06 184 LEU A N 1
ATOM 1423 C CA . LEU A 1 184 ? 15.523 -28.391 -16.656 1 90.06 184 LEU A CA 1
ATOM 1424 C C . LEU A 1 184 ? 15.914 -29.844 -16.453 1 90.06 184 LEU A C 1
ATOM 1426 O O . LEU A 1 184 ? 16.516 -30.453 -17.344 1 90.06 184 LEU A O 1
ATOM 1430 N N . PRO A 1 185 ? 15.609 -30.375 -15.359 1 92.56 185 PRO A N 1
ATOM 1431 C CA . PRO A 1 185 ? 15.859 -31.797 -15.133 1 92.56 185 PRO A CA 1
ATOM 1432 C C . PRO A 1 185 ? 15.016 -32.688 -16.047 1 92.56 185 PRO A C 1
ATOM 1434 O O . PRO A 1 185 ? 13.992 -32.25 -16.578 1 92.56 185 PRO A O 1
ATOM 1437 N N . SER A 1 186 ? 15.523 -33.969 -16.188 1 93.31 186 SER A N 1
ATOM 1438 C CA . SER A 1 186 ? 14.789 -34.906 -17.047 1 93.31 186 SER A CA 1
ATOM 1439 C C . SER A 1 186 ? 13.508 -35.375 -16.375 1 93.31 186 SER A C 1
ATOM 1441 O O . SER A 1 186 ? 13.469 -35.531 -15.156 1 93.31 186 SER A O 1
ATOM 1443 N N . PHE A 1 187 ? 12.531 -35.594 -17.234 1 94.75 187 PHE A N 1
ATOM 1444 C CA . PHE A 1 187 ? 11.273 -36.125 -16.719 1 94.75 187 PHE A CA 1
ATOM 1445 C C . PHE A 1 187 ? 11.5 -37.5 -16.047 1 94.75 187 PHE A C 1
ATOM 1447 O O . PHE A 1 187 ? 10.852 -37.812 -15.055 1 94.75 187 PHE A O 1
ATOM 1454 N N . ARG A 1 188 ? 12.375 -38.25 -16.578 1 93.56 188 ARG A N 1
ATOM 1455 C CA . ARG A 1 188 ? 12.703 -39.594 -16.031 1 93.56 188 ARG A CA 1
ATOM 1456 C C . ARG A 1 188 ? 13.211 -39.469 -14.594 1 93.56 188 ARG A C 1
ATOM 1458 O O . ARG A 1 188 ? 12.781 -40.219 -13.719 1 93.56 188 ARG A O 1
ATOM 1465 N N . ASP A 1 189 ? 14.062 -38.594 -14.359 1 93.25 189 ASP A N 1
ATOM 1466 C CA . ASP A 1 189 ? 14.617 -38.406 -13.023 1 93.25 189 ASP A CA 1
ATOM 1467 C C . ASP A 1 189 ? 13.531 -38 -12.031 1 93.25 189 ASP A C 1
ATOM 1469 O O . ASP A 1 189 ? 13.531 -38.438 -10.883 1 93.25 189 ASP A O 1
ATOM 1473 N N . ILE A 1 190 ? 12.68 -37.156 -12.484 1 92.69 190 ILE A N 1
ATOM 1474 C CA . ILE A 1 190 ? 11.602 -36.688 -11.625 1 92.69 190 ILE A CA 1
ATOM 1475 C C . ILE A 1 190 ? 10.641 -37.812 -11.328 1 92.69 190 ILE A C 1
ATOM 1477 O O . ILE A 1 190 ? 10.18 -37.969 -10.188 1 92.69 190 ILE A O 1
ATOM 1481 N N . LYS A 1 191 ? 10.336 -38.562 -12.32 1 92.56 191 LYS A N 1
ATOM 1482 C CA . LYS A 1 191 ? 9.469 -39.75 -12.164 1 92.56 191 LYS A CA 1
ATOM 1483 C C . LYS A 1 191 ? 10.008 -40.688 -11.094 1 92.56 191 LYS A C 1
ATOM 1485 O O . LYS A 1 191 ? 9.25 -41.188 -10.258 1 92.56 191 LYS A O 1
ATOM 1490 N N . GLU A 1 192 ? 11.242 -40.906 -11.125 1 92.19 192 GLU A N 1
ATOM 1491 C CA . GLU A 1 192 ? 11.891 -41.781 -10.156 1 92.19 192 GLU A CA 1
ATOM 1492 C C . GLU A 1 192 ? 11.867 -41.156 -8.758 1 92.19 192 GLU A C 1
ATOM 1494 O O . GLU A 1 192 ? 11.57 -41.844 -7.777 1 92.19 192 GLU A O 1
ATOM 1499 N N . LYS A 1 193 ? 12.125 -39.938 -8.719 1 89.88 193 LYS A N 1
ATOM 1500 C CA . LYS A 1 193 ? 12.219 -39.219 -7.449 1 89.88 193 LYS A CA 1
ATOM 1501 C C . LYS A 1 193 ? 10.875 -39.219 -6.727 1 89.88 193 LYS A C 1
ATOM 1503 O O . LYS A 1 193 ? 10.812 -39.406 -5.512 1 89.88 193 LYS A O 1
ATOM 1508 N N . TYR A 1 194 ? 9.82 -39 -7.457 1 89.06 194 TYR A N 1
ATOM 1509 C CA . TYR A 1 194 ? 8.508 -38.844 -6.844 1 89.06 194 TYR A CA 1
ATOM 1510 C C . TYR A 1 194 ? 7.637 -40.062 -7.07 1 89.06 194 TYR A C 1
ATOM 1512 O O . TYR A 1 194 ? 6.441 -40.062 -6.773 1 89.06 194 TYR A O 1
ATOM 1520 N N . HIS A 1 195 ? 8.156 -41.125 -7.652 1 87.81 195 HIS A N 1
ATOM 1521 C CA . HIS A 1 195 ? 7.469 -42.406 -7.914 1 87.81 195 HIS A CA 1
ATOM 1522 C C . HIS A 1 195 ? 6.203 -42.188 -8.734 1 87.81 195 HIS A C 1
ATOM 1524 O O . HIS A 1 195 ? 5.129 -42.656 -8.375 1 87.81 195 HIS A O 1
ATOM 1530 N N . LEU A 1 196 ? 6.441 -41.406 -9.766 1 88.19 196 LEU A N 1
ATOM 1531 C CA . LEU A 1 196 ? 5.324 -41.125 -10.664 1 88.19 196 LEU A CA 1
ATOM 1532 C C . LEU A 1 196 ? 5.137 -42.25 -11.672 1 88.19 196 LEU A C 1
ATOM 1534 O O . LEU A 1 196 ? 6.113 -42.781 -12.188 1 88.19 196 LEU A O 1
ATOM 1538 N N . LYS A 1 197 ? 3.955 -42.719 -11.891 1 84.75 197 LYS A N 1
ATOM 1539 C CA . LYS A 1 197 ? 3.668 -43.812 -12.812 1 84.75 197 LYS A CA 1
ATOM 1540 C C . LYS A 1 197 ? 3.109 -43.281 -14.133 1 84.75 197 LYS A C 1
ATOM 1542 O O . LYS A 1 197 ? 2.576 -44.062 -14.93 1 84.75 197 LYS A O 1
ATOM 1547 N N . PHE A 1 198 ? 3.289 -42 -14.336 1 87.06 198 PHE A N 1
ATOM 1548 C CA . PHE A 1 198 ? 2.672 -41.406 -15.508 1 87.06 198 PHE A CA 1
ATOM 1549 C C . PHE A 1 198 ? 3.697 -41.219 -16.625 1 87.06 198 PHE A C 1
ATOM 1551 O O . PHE A 1 198 ? 4.898 -41.156 -16.359 1 87.06 198 PHE A O 1
ATOM 1558 N N . GLU A 1 199 ? 3.135 -41.188 -17.844 1 91.56 199 GLU A N 1
ATOM 1559 C CA . GLU A 1 199 ? 3.969 -41 -19.031 1 91.56 199 GLU A CA 1
ATOM 1560 C C . GLU A 1 199 ? 3.854 -39.562 -19.547 1 91.56 199 GLU A C 1
ATOM 1562 O O . GLU A 1 199 ? 2.898 -38.844 -19.219 1 91.56 199 GLU A O 1
ATOM 1567 N N . LYS A 1 200 ? 4.848 -39.188 -20.344 1 94.56 200 LYS A N 1
ATOM 1568 C CA . LYS A 1 200 ? 4.867 -37.875 -20.969 1 94.56 200 LYS A CA 1
ATOM 1569 C C . LYS A 1 200 ? 3.59 -37.625 -21.766 1 94.56 200 LYS A C 1
ATOM 1571 O O . LYS A 1 200 ? 3.121 -38.5 -22.484 1 94.56 200 LYS A O 1
ATOM 1576 N N . LYS A 1 201 ? 3.045 -36.469 -21.578 1 95 201 LYS A N 1
ATOM 1577 C CA . LYS A 1 201 ? 1.895 -35.969 -22.328 1 95 201 LYS A CA 1
ATOM 1578 C C . LYS A 1 201 ? 0.668 -36.844 -22.094 1 95 201 LYS A C 1
ATOM 1580 O O . LYS A 1 201 ? -0.26 -36.844 -22.906 1 95 201 LYS A O 1
ATOM 1585 N N . LYS A 1 202 ? 0.597 -37.562 -20.984 1 95.12 202 LYS A N 1
ATOM 1586 C CA . LYS A 1 202 ? -0.517 -38.469 -20.719 1 95.12 202 LYS A CA 1
ATOM 1587 C C . LYS A 1 202 ? -1.123 -38.188 -19.344 1 95.12 202 LYS A C 1
ATOM 1589 O O . LYS A 1 202 ? -1.785 -39.062 -18.781 1 95.12 202 LYS A O 1
ATOM 1594 N N . TYR A 1 203 ? -0.802 -37.094 -18.766 1 95.56 203 TYR A N 1
ATOM 1595 C CA . TYR A 1 203 ? -1.397 -36.719 -17.5 1 95.56 203 TYR A CA 1
ATOM 1596 C C . TYR A 1 203 ? -1.818 -35.25 -17.516 1 95.56 203 TYR A C 1
ATOM 1598 O O . TYR A 1 203 ? -1.378 -34.469 -18.375 1 95.56 203 TYR A O 1
ATOM 1606 N N . VAL A 1 204 ? -2.703 -34.938 -16.578 1 96.62 204 VAL A N 1
ATOM 1607 C CA . VAL A 1 204 ? -3.176 -33.562 -16.375 1 96.62 204 VAL A CA 1
ATOM 1608 C C . VAL A 1 204 ? -2.508 -32.969 -15.141 1 96.62 204 VAL A C 1
ATOM 1610 O O . VAL A 1 204 ? -2.354 -33.625 -14.117 1 96.62 204 VAL A O 1
ATOM 1613 N N . LEU A 1 205 ? -2.012 -31.766 -15.289 1 97.25 205 LEU A N 1
ATOM 1614 C CA . LEU A 1 205 ? -1.499 -31.031 -14.133 1 97.25 205 LEU A CA 1
ATOM 1615 C C . LEU A 1 205 ? -2.574 -30.125 -13.547 1 97.25 205 LEU A C 1
ATOM 1617 O O . LEU A 1 205 ? -3.098 -29.234 -14.234 1 97.25 205 LEU A O 1
ATOM 1621 N N . GLN A 1 206 ? -2.951 -30.359 -12.289 1 96.75 206 GLN A N 1
ATOM 1622 C CA . GLN A 1 206 ? -3.982 -29.594 -11.602 1 96.75 206 GLN A CA 1
ATOM 1623 C C . GLN A 1 206 ? -3.383 -28.734 -10.492 1 96.75 206 GLN A C 1
ATOM 1625 O O . GLN A 1 206 ? -2.727 -29.266 -9.586 1 96.75 206 GLN A O 1
ATOM 1630 N N . VAL A 1 207 ? -3.506 -27.438 -10.586 1 96.5 207 VAL A N 1
ATOM 1631 C CA . VAL A 1 207 ? -3.047 -26.5 -9.562 1 96.5 207 VAL A CA 1
ATOM 1632 C C . VAL A 1 207 ? -4.148 -25.484 -9.258 1 96.5 207 VAL A C 1
ATOM 1634 O O . VAL A 1 207 ? -4.461 -24.625 -10.094 1 96.5 207 VAL A O 1
ATOM 1637 N N . PHE A 1 208 ? -4.715 -25.531 -8.086 1 95.69 208 PHE A N 1
ATOM 1638 C CA . PHE A 1 208 ? -5.832 -24.672 -7.715 1 95.69 208 PHE A CA 1
ATOM 1639 C C . PHE A 1 208 ? -5.609 -24.047 -6.34 1 95.69 208 PHE A C 1
ATOM 1641 O O . PHE A 1 208 ? -5.344 -24.766 -5.367 1 95.69 208 PHE A O 1
ATOM 1648 N N . HIS A 1 209 ? -5.68 -22.719 -6.262 1 93.06 209 HIS A N 1
ATOM 1649 C CA . HIS A 1 209 ? -5.5 -21.969 -5.027 1 93.06 209 HIS A CA 1
ATOM 1650 C C . HIS A 1 209 ? -6.797 -21.281 -4.605 1 93.06 209 HIS A C 1
ATOM 1652 O O . HIS A 1 209 ? -7.617 -20.922 -5.453 1 93.06 209 HIS A O 1
ATOM 1658 N N . PRO A 1 210 ? -6.926 -21.078 -3.32 1 92.69 210 PRO A N 1
ATOM 1659 C CA . PRO A 1 210 ? -8.102 -20.328 -2.867 1 92.69 210 PRO A CA 1
ATOM 1660 C C . PRO A 1 210 ? -8.031 -18.844 -3.199 1 92.69 210 PRO A C 1
ATOM 1662 O O . PRO A 1 210 ? -6.938 -18.297 -3.381 1 92.69 210 PRO A O 1
ATOM 1665 N N . VAL A 1 211 ? -9.227 -18.281 -3.332 1 89.88 211 VAL A N 1
ATOM 1666 C CA . VAL A 1 211 ? -9.359 -16.828 -3.389 1 89.88 211 VAL A CA 1
ATOM 1667 C C . VAL A 1 211 ? -9.891 -16.312 -2.057 1 89.88 211 VAL A C 1
ATOM 1669 O O . VAL A 1 211 ? -11.039 -16.562 -1.692 1 89.88 211 VAL A O 1
ATOM 1672 N N . VAL A 1 212 ? -9.133 -15.477 -1.418 1 86.94 212 VAL A N 1
ATOM 1673 C CA . VAL A 1 212 ? -9.336 -15.078 -0.029 1 86.94 212 VAL A CA 1
ATOM 1674 C C . VAL A 1 212 ? -10.695 -14.406 0.121 1 86.94 212 VAL A C 1
ATOM 1676 O O . VAL A 1 212 ? -11.359 -14.555 1.146 1 86.94 212 VAL A O 1
ATOM 1679 N N . THR A 1 213 ? -11.148 -13.719 -0.831 1 87.31 213 THR A N 1
ATOM 1680 C CA . THR A 1 213 ? -12.383 -12.953 -0.745 1 87.31 213 THR A CA 1
ATOM 1681 C C . THR A 1 213 ? -13.586 -13.812 -1.127 1 87.31 213 THR A C 1
ATOM 1683 O O . THR A 1 213 ? -14.727 -13.352 -1.084 1 87.31 213 THR A O 1
ATOM 1686 N N . GLU A 1 214 ? -13.359 -15.055 -1.489 1 88.44 214 GLU A N 1
ATOM 1687 C CA . GLU A 1 214 ? -14.43 -15.93 -1.947 1 88.44 214 GLU A CA 1
ATOM 1688 C C . GLU A 1 214 ? -14.5 -17.203 -1.108 1 88.44 214 GLU A C 1
ATOM 1690 O O . GLU A 1 214 ? -14.867 -18.266 -1.612 1 88.44 214 GLU A O 1
ATOM 1695 N N . LEU A 1 215 ? -14.133 -17.109 0.087 1 89.12 215 LEU A N 1
ATOM 1696 C CA . LEU A 1 215 ? -14.031 -18.297 0.933 1 89.12 215 LEU A CA 1
ATOM 1697 C C . LEU A 1 215 ? -15.406 -18.906 1.185 1 89.12 215 LEU A C 1
ATOM 1699 O O . LEU A 1 215 ? -15.523 -20.109 1.386 1 89.12 215 LEU A O 1
ATOM 1703 N N . GLU A 1 216 ? -16.375 -18.062 1.107 1 88.44 216 GLU A N 1
ATOM 1704 C CA . GLU A 1 216 ? -17.734 -18.547 1.369 1 88.44 216 GLU A CA 1
ATOM 1705 C C . GLU A 1 216 ? -18.156 -19.578 0.328 1 88.44 216 GLU A C 1
ATOM 1707 O O . GLU A 1 216 ? -18.938 -20.484 0.626 1 88.44 216 GLU A O 1
ATOM 1712 N N . ASN A 1 217 ? -17.578 -19.547 -0.803 1 91.25 217 ASN A N 1
ATOM 1713 C CA . ASN A 1 217 ? -17.984 -20.422 -1.896 1 91.25 217 ASN A CA 1
ATOM 1714 C C . ASN A 1 217 ? -16.891 -21.453 -2.223 1 91.25 217 ASN A C 1
ATOM 1716 O O . ASN A 1 217 ? -16.984 -22.156 -3.232 1 91.25 217 ASN A O 1
ATOM 1720 N N . ILE A 1 218 ? -15.953 -21.562 -1.398 1 92.88 218 ILE A N 1
ATOM 1721 C CA . ILE A 1 218 ? -14.75 -22.328 -1.738 1 92.88 218 ILE A CA 1
ATOM 1722 C C . ILE A 1 218 ? -15.102 -23.797 -1.862 1 92.88 218 ILE A C 1
ATOM 1724 O O . ILE A 1 218 ? -14.609 -24.484 -2.76 1 92.88 218 ILE A O 1
ATOM 1728 N N . GLU A 1 219 ? -15.984 -24.344 -1.061 1 94.25 219 GLU A N 1
ATOM 1729 C CA . GLU A 1 219 ? -16.344 -25.75 -1.104 1 94.25 219 GLU A CA 1
ATOM 1730 C C . GLU A 1 219 ? -17.078 -26.094 -2.398 1 94.25 219 GLU A C 1
ATOM 1732 O O . GLU A 1 219 ? -16.797 -27.109 -3.029 1 94.25 219 GLU A O 1
ATOM 1737 N N . LYS A 1 220 ? -17.969 -25.203 -2.715 1 94.75 220 LYS A N 1
ATOM 1738 C CA . LYS A 1 220 ? -18.719 -25.406 -3.953 1 94.75 220 LYS A CA 1
ATOM 1739 C C . LYS A 1 220 ? -17.781 -25.359 -5.164 1 94.75 220 LYS A C 1
ATOM 1741 O O . LYS A 1 220 ? -17.938 -26.156 -6.098 1 94.75 220 LYS A O 1
ATOM 1746 N N . GLN A 1 221 ? -16.875 -24.469 -5.156 1 94 221 GLN A N 1
ATOM 1747 C CA . GLN A 1 221 ? -15.922 -24.312 -6.254 1 94 221 GLN A CA 1
ATOM 1748 C C . GLN A 1 221 ? -15.055 -25.562 -6.414 1 94 221 GLN A C 1
ATOM 1750 O O . GLN A 1 221 ? -14.914 -26.078 -7.52 1 94 221 GLN A O 1
ATOM 1755 N N . ILE A 1 222 ? -14.586 -26.047 -5.348 1 93.44 222 ILE A N 1
ATOM 1756 C CA . ILE A 1 222 ? -13.688 -27.203 -5.379 1 93.44 222 ILE A CA 1
ATOM 1757 C C . ILE A 1 222 ? -14.461 -28.453 -5.785 1 93.44 222 ILE A C 1
ATOM 1759 O O . ILE A 1 222 ? -13.945 -29.297 -6.516 1 93.44 222 ILE A O 1
ATOM 1763 N N . LEU A 1 223 ? -15.672 -28.594 -5.301 1 94 223 LEU A N 1
ATOM 1764 C CA . LEU A 1 223 ? -16.5 -29.734 -5.66 1 94 223 LEU A CA 1
ATOM 1765 C C . LEU A 1 223 ? -16.75 -29.781 -7.16 1 94 223 LEU A C 1
ATOM 1767 O O . LEU A 1 223 ? -16.75 -30.859 -7.77 1 94 223 LEU A O 1
ATOM 1771 N N . ALA A 1 224 ? -16.984 -28.625 -7.719 1 95 224 ALA A N 1
ATOM 1772 C CA . ALA A 1 224 ? -17.188 -28.562 -9.164 1 95 224 ALA A CA 1
ATOM 1773 C C . ALA A 1 224 ? -15.961 -29.062 -9.914 1 95 224 ALA A C 1
ATOM 1775 O O . ALA A 1 224 ? -16.078 -29.781 -10.906 1 95 224 ALA A O 1
ATOM 1776 N N . LEU A 1 225 ? -14.797 -28.656 -9.484 1 94.56 225 LEU A N 1
ATOM 1777 C CA . LEU A 1 225 ? -13.547 -29.094 -10.094 1 94.56 225 LEU A CA 1
ATOM 1778 C C . LEU A 1 225 ? -13.352 -30.594 -9.938 1 94.56 225 LEU A C 1
ATOM 1780 O O . LEU A 1 225 ? -13.062 -31.297 -10.914 1 94.56 225 LEU A O 1
ATOM 1784 N N . ILE A 1 226 ? -13.641 -31.109 -8.742 1 93.12 226 ILE A N 1
ATOM 1785 C CA . ILE A 1 226 ? -13.461 -32.531 -8.438 1 93.12 226 ILE A CA 1
ATOM 1786 C C . ILE A 1 226 ? -14.406 -33.375 -9.289 1 93.12 226 ILE A C 1
ATOM 1788 O O . ILE A 1 226 ? -13.992 -34.344 -9.93 1 93.12 226 ILE A O 1
ATOM 1792 N N . ASN A 1 227 ? -15.625 -32.969 -9.344 1 92.5 227 ASN A N 1
ATOM 1793 C CA . ASN A 1 227 ? -16.625 -33.719 -10.094 1 92.5 227 ASN A CA 1
ATOM 1794 C C . ASN A 1 227 ? -16.297 -33.75 -11.586 1 92.5 227 ASN A C 1
ATOM 1796 O O . ASN A 1 227 ? -16.438 -34.781 -12.234 1 92.5 227 ASN A O 1
ATOM 1800 N N . SER A 1 228 ? -15.891 -32.656 -12.078 1 93.06 228 SER A N 1
ATOM 1801 C CA . SER A 1 228 ? -15.57 -32.562 -13.5 1 93.06 228 SER A CA 1
ATOM 1802 C C . SER A 1 228 ? -14.352 -33.406 -13.844 1 93.06 228 SER A C 1
ATOM 1804 O O . SER A 1 228 ? -14.312 -34.031 -14.898 1 93.06 228 SER A O 1
ATOM 1806 N N . MET A 1 229 ? -13.391 -33.469 -12.969 1 92.19 229 MET A N 1
ATOM 1807 C CA . MET A 1 229 ? -12.148 -34.188 -13.227 1 92.19 229 MET A CA 1
ATOM 1808 C C . MET A 1 229 ? -12.328 -35.688 -13.008 1 92.19 229 MET A C 1
ATOM 1810 O O . MET A 1 229 ? -11.594 -36.5 -13.578 1 92.19 229 MET A O 1
ATOM 1814 N N . GLU A 1 230 ? -13.273 -36.031 -12.211 1 87.75 230 GLU A N 1
ATOM 1815 C CA . GLU A 1 230 ? -13.586 -37.438 -11.992 1 87.75 230 GLU A CA 1
ATOM 1816 C C . GLU A 1 230 ? -14.055 -38.094 -13.281 1 87.75 230 GLU A C 1
ATOM 1818 O O . GLU A 1 230 ? -13.828 -39.312 -13.492 1 87.75 230 GLU A O 1
ATOM 1823 N N . GLN A 1 231 ? -14.609 -37.344 -14.07 1 82.75 231 GLN A N 1
ATOM 1824 C CA . GLN A 1 231 ? -15.156 -37.844 -15.32 1 82.75 231 GLN A CA 1
ATOM 1825 C C . GLN A 1 231 ? -14.062 -38.031 -16.359 1 82.75 231 GLN A C 1
ATOM 1827 O O . GLN A 1 231 ? -14.273 -38.719 -17.375 1 82.75 231 GLN A O 1
ATOM 1832 N N . GLN A 1 232 ? -12.898 -37.531 -16.047 1 83.5 232 GLN A N 1
ATOM 1833 C CA . GLN A 1 232 ? -11.781 -37.625 -16.969 1 83.5 232 GLN A CA 1
ATOM 1834 C C . GLN A 1 232 ? -10.992 -38.938 -16.75 1 83.5 232 GLN A C 1
ATOM 1836 O O . GLN A 1 232 ? -10.82 -39.375 -15.609 1 83.5 232 GLN A O 1
ATOM 1841 N N . SER A 1 233 ? -10.492 -39.531 -17.781 1 82.75 233 SER A N 1
ATOM 1842 C CA . SER A 1 233 ? -9.789 -40.812 -17.688 1 82.75 233 SER A CA 1
ATOM 1843 C C . SER A 1 233 ? -8.289 -40.625 -17.5 1 82.75 233 SER A C 1
ATOM 1845 O O . SER A 1 233 ? -7.582 -41.531 -17.078 1 82.75 233 SER A O 1
ATOM 1847 N N . GLN A 1 234 ? -7.859 -39.5 -17.688 1 87.88 234 GLN A N 1
ATOM 1848 C CA . GLN A 1 234 ? -6.426 -39.25 -17.625 1 87.88 234 GLN A CA 1
ATOM 1849 C C . GLN A 1 234 ? -5.941 -39.125 -16.188 1 87.88 234 GLN A C 1
ATOM 1851 O O . GLN A 1 234 ? -6.652 -38.625 -15.328 1 87.88 234 GLN A O 1
ATOM 1856 N N . PRO A 1 235 ? -4.715 -39.625 -15.93 1 92.62 235 PRO A N 1
ATOM 1857 C CA . PRO A 1 235 ? -4.102 -39.406 -14.617 1 92.62 235 PRO A CA 1
ATOM 1858 C C . PRO A 1 235 ? -3.893 -37.938 -14.305 1 92.62 235 PRO A C 1
ATOM 1860 O O . PRO A 1 235 ? -3.766 -37.125 -15.227 1 92.62 235 PRO A O 1
ATOM 1863 N N . ILE A 1 236 ? -3.873 -37.656 -12.977 1 93.94 236 ILE A N 1
ATOM 1864 C CA . ILE A 1 236 ? -3.773 -36.25 -12.555 1 93.94 236 ILE A CA 1
ATOM 1865 C C . ILE A 1 236 ? -2.609 -36.094 -11.578 1 93.94 236 ILE A C 1
ATOM 1867 O O . ILE A 1 236 ? -2.475 -36.875 -10.625 1 93.94 236 ILE A O 1
ATOM 1871 N N . ILE A 1 237 ? -1.703 -35.219 -11.844 1 94.44 237 ILE A N 1
ATOM 1872 C CA . ILE A 1 237 ? -0.79 -34.719 -10.836 1 94.44 237 ILE A CA 1
ATOM 1873 C C . ILE A 1 237 ? -1.361 -33.406 -10.242 1 94.44 237 ILE A C 1
ATOM 1875 O O . ILE A 1 237 ? -1.545 -32.438 -10.945 1 94.44 237 ILE A O 1
ATOM 1879 N N . CYS A 1 238 ? -1.68 -33.438 -8.977 1 94.31 238 CYS A N 1
ATOM 1880 C CA . CYS A 1 238 ? -2.295 -32.312 -8.281 1 94.31 238 CYS A CA 1
ATOM 1881 C C . CYS A 1 238 ? -1.309 -31.656 -7.324 1 94.31 238 CYS A C 1
ATOM 1883 O O . CYS A 1 238 ? -0.865 -32.281 -6.359 1 94.31 238 CYS A O 1
ATOM 1885 N N . ILE A 1 239 ? -0.963 -30.422 -7.609 1 93.12 239 ILE A N 1
ATOM 1886 C CA . ILE A 1 239 ? -0.126 -29.656 -6.688 1 93.12 239 ILE A CA 1
ATOM 1887 C C . ILE A 1 239 ? -1.002 -28.969 -5.641 1 93.12 239 ILE A C 1
ATOM 1889 O O . ILE A 1 239 ? -1.929 -28.234 -5.984 1 93.12 239 ILE A O 1
ATOM 1893 N N . LEU A 1 240 ? -0.715 -29.125 -4.426 1 92.44 240 LEU A N 1
ATOM 1894 C CA . LEU A 1 240 ? -1.526 -28.609 -3.324 1 92.44 240 LEU A CA 1
ATOM 1895 C C . LEU A 1 240 ? -1.342 -27.109 -3.162 1 92.44 240 LEU A C 1
ATOM 1897 O O . LEU A 1 240 ? -0.309 -26.562 -3.553 1 92.44 240 LEU A O 1
ATOM 1901 N N . PRO A 1 241 ? -2.318 -26.438 -2.561 1 91.12 241 PRO A N 1
ATOM 1902 C CA . PRO A 1 241 ? -2.297 -24.969 -2.5 1 91.12 241 PRO A CA 1
ATOM 1903 C C . PRO A 1 241 ? -1.285 -24.438 -1.489 1 91.12 241 PRO A C 1
ATOM 1905 O O . PRO A 1 241 ? -0.79 -25.203 -0.649 1 91.12 241 PRO A O 1
ATOM 1908 N N . ASN A 1 242 ? -1.023 -23.125 -1.62 1 88.25 242 ASN A N 1
ATOM 1909 C CA . ASN A 1 242 ? -0.144 -22.406 -0.705 1 88.25 242 ASN A CA 1
ATOM 1910 C C . ASN A 1 242 ? -0.797 -22.219 0.659 1 88.25 242 ASN A C 1
ATOM 1912 O O . ASN A 1 242 ? -1.653 -23 1.064 1 88.25 242 ASN A O 1
ATOM 1916 N N . SER A 1 243 ? -0.289 -21.203 1.442 1 86.31 243 SER A N 1
ATOM 1917 C CA . SER A 1 243 ? -0.716 -21.062 2.83 1 86.31 243 SER A CA 1
ATOM 1918 C C . SER A 1 243 ? -1.799 -20 2.963 1 86.31 243 SER A C 1
ATOM 1920 O O . SER A 1 243 ? -2.006 -19.438 4.047 1 86.31 243 SER A O 1
ATOM 1922 N N . ASP A 1 244 ? -2.439 -19.688 1.956 1 89.25 244 ASP A N 1
ATOM 1923 C CA . ASP A 1 244 ? -3.477 -18.656 2 1 89.25 244 ASP A CA 1
ATOM 1924 C C . ASP A 1 244 ? -4.723 -19.172 2.725 1 89.25 244 ASP A C 1
ATOM 1926 O O . ASP A 1 244 ? -4.934 -20.375 2.834 1 89.25 244 ASP A O 1
ATOM 1930 N N . ALA A 1 245 ? -5.488 -18.219 3.221 1 90.44 245 ALA A N 1
ATOM 1931 C CA . ALA A 1 245 ? -6.75 -18.609 3.842 1 90.44 245 ALA A CA 1
ATOM 1932 C C . ALA A 1 245 ? -7.598 -19.453 2.887 1 90.44 245 ALA A C 1
ATOM 1934 O O . ALA A 1 245 ? -7.727 -19.109 1.706 1 90.44 245 ALA A O 1
ATOM 1935 N N . GLY A 1 246 ? -8.133 -20.562 3.381 1 92.25 246 GLY A N 1
ATOM 1936 C CA . GLY A 1 246 ? -8.953 -21.438 2.562 1 92.25 246 GLY A CA 1
ATOM 1937 C C . GLY A 1 246 ? -8.203 -22.672 2.068 1 92.25 246 GLY A C 1
ATOM 1938 O O . GLY A 1 246 ? -8.812 -23.641 1.613 1 92.25 246 GLY A O 1
ATOM 1939 N N . SER A 1 247 ? -6.906 -22.656 2.227 1 92.06 247 SER A N 1
ATOM 1940 C CA . SER A 1 247 ? -6.082 -23.75 1.719 1 92.06 247 SER A CA 1
ATOM 1941 C C . SER A 1 247 ? -6.387 -25.062 2.441 1 92.06 247 SER A C 1
ATOM 1943 O O . SER A 1 247 ? -6.359 -26.141 1.833 1 92.06 247 SER A O 1
ATOM 1945 N N . GLU A 1 248 ? -6.703 -24.938 3.691 1 90.5 248 GLU A N 1
ATOM 1946 C CA . GLU A 1 248 ? -6.984 -26.141 4.469 1 90.5 248 GLU A CA 1
ATOM 1947 C C . GLU A 1 248 ? -8.297 -26.797 4.027 1 90.5 248 GLU A C 1
ATOM 1949 O O . GLU A 1 248 ? -8.43 -28.016 4.059 1 90.5 248 GLU A O 1
ATOM 1954 N N . ILE A 1 249 ? -9.188 -26 3.646 1 92.19 249 ILE A N 1
ATOM 1955 C CA . ILE A 1 249 ? -10.453 -26.516 3.143 1 92.19 249 ILE A CA 1
ATOM 1956 C C . ILE A 1 249 ? -10.211 -27.312 1.861 1 92.19 249 ILE A C 1
ATOM 1958 O O . ILE A 1 249 ? -10.727 -28.438 1.709 1 92.19 249 ILE A O 1
ATOM 1962 N N . ILE A 1 250 ? -9.391 -26.781 1.015 1 92.94 250 ILE A N 1
ATOM 1963 C CA . ILE A 1 250 ? -9.07 -27.438 -0.247 1 92.94 250 ILE A CA 1
ATOM 1964 C C . ILE A 1 250 ? -8.375 -28.766 0.027 1 92.94 250 ILE A C 1
ATOM 1966 O O . ILE A 1 250 ? -8.75 -29.797 -0.535 1 92.94 250 ILE A O 1
ATOM 1970 N N . ARG A 1 251 ? -7.473 -28.75 0.909 1 91.12 251 ARG A N 1
ATOM 1971 C CA . ARG A 1 251 ? -6.719 -29.953 1.244 1 91.12 251 ARG A CA 1
ATOM 1972 C C . ARG A 1 251 ? -7.637 -31.031 1.795 1 91.12 251 ARG A C 1
ATOM 1974 O O . ARG A 1 251 ? -7.516 -32.188 1.426 1 91.12 251 ARG A O 1
ATOM 1981 N N . LYS A 1 252 ? -8.539 -30.641 2.658 1 91.25 252 LYS A N 1
ATOM 1982 C CA . LYS A 1 252 ? -9.484 -31.594 3.258 1 91.25 252 LYS A CA 1
ATOM 1983 C C . LYS A 1 252 ? -10.391 -32.188 2.199 1 91.25 252 LYS A C 1
ATOM 1985 O O . LYS A 1 252 ? -10.695 -33.406 2.244 1 91.25 252 LYS A O 1
ATOM 1990 N N . MET A 1 253 ? -10.766 -31.422 1.312 1 91.81 253 MET A N 1
ATOM 1991 C CA . MET A 1 253 ? -11.656 -31.906 0.26 1 91.81 253 MET A CA 1
ATOM 1992 C C . MET A 1 253 ? -10.922 -32.844 -0.684 1 91.81 253 MET A C 1
ATOM 1994 O O . MET A 1 253 ? -11.484 -33.844 -1.13 1 91.81 253 MET A O 1
ATOM 1998 N N . TYR A 1 254 ? -9.703 -32.562 -1.004 1 91.25 254 TYR A N 1
ATOM 1999 C CA . TYR A 1 254 ? -8.891 -33.406 -1.852 1 91.25 254 TYR A CA 1
ATOM 2000 C C . TYR A 1 254 ? -8.664 -34.781 -1.196 1 91.25 254 TYR A C 1
ATOM 2002 O O . TYR A 1 254 ? -8.562 -35.781 -1.885 1 91.25 254 TYR A O 1
ATOM 2010 N N . GLN A 1 255 ? -8.602 -34.781 0.087 1 84.56 255 GLN A N 1
ATOM 2011 C CA . GLN A 1 255 ? -8.391 -36 0.821 1 84.56 255 GLN A CA 1
ATOM 2012 C C . GLN A 1 255 ? -9.586 -36.938 0.688 1 84.56 255 GLN A C 1
ATOM 2014 O O . GLN A 1 255 ? -9.438 -38.156 0.73 1 84.56 255 GLN A O 1
ATOM 2019 N N . LYS A 1 256 ? -10.648 -36.312 0.499 1 80.81 256 LYS A N 1
ATOM 2020 C CA . LYS A 1 256 ? -11.867 -37.125 0.4 1 80.81 256 LYS A CA 1
ATOM 2021 C C . LYS A 1 256 ? -12.07 -37.656 -1.018 1 80.81 256 LYS A C 1
ATOM 2023 O O . LYS A 1 256 ? -12.852 -38.562 -1.235 1 80.81 256 LYS A O 1
ATOM 2028 N N . TYR A 1 257 ? -11.398 -37 -1.85 1 75.12 257 TYR A N 1
ATOM 2029 C CA . TYR A 1 257 ? -11.492 -37.344 -3.262 1 75.12 257 TYR A CA 1
ATOM 2030 C C . TYR A 1 257 ? -10.391 -38.312 -3.656 1 75.12 257 TYR A C 1
ATOM 2032 O O . TYR A 1 257 ? -9.211 -37.938 -3.703 1 75.12 257 TYR A O 1
ATOM 2040 N N . LEU A 1 258 ? -10.68 -39.625 -3.629 1 64.12 258 LEU A N 1
ATOM 2041 C CA . LEU A 1 258 ? -9.609 -40.594 -3.861 1 64.12 258 LEU A CA 1
ATOM 2042 C C . LEU A 1 258 ? -9.742 -41.25 -5.23 1 64.12 258 LEU A C 1
ATOM 2044 O O . LEU A 1 258 ? -10.609 -42.094 -5.43 1 64.12 258 LEU A O 1
ATOM 2048 N N . LYS A 1 259 ? -9.57 -40.438 -6.23 1 68.44 259 LYS A N 1
ATOM 2049 C CA . LYS A 1 259 ? -9.422 -41.062 -7.551 1 68.44 259 LYS A CA 1
ATOM 2050 C C . LYS A 1 259 ? -8.125 -41.875 -7.641 1 68.44 259 LYS A C 1
ATOM 2052 O O . LYS A 1 259 ? -7.09 -41.438 -7.121 1 68.44 259 LYS A O 1
ATOM 2057 N N . THR A 1 260 ? -8.172 -43.031 -8.164 1 68.38 260 THR A N 1
ATOM 2058 C CA . THR A 1 260 ? -7.047 -43.938 -8.195 1 68.38 260 THR A CA 1
ATOM 2059 C C . THR A 1 260 ? -5.898 -43.375 -9.023 1 68.38 260 THR A C 1
ATOM 2061 O O . THR A 1 260 ? -4.73 -43.625 -8.727 1 68.38 260 THR A O 1
ATOM 2064 N N . ASP A 1 261 ? -6.188 -42.5 -9.875 1 86.69 261 ASP A N 1
ATOM 2065 C CA . ASP A 1 261 ? -5.129 -42.062 -10.766 1 86.69 261 ASP A CA 1
ATOM 2066 C C . ASP A 1 261 ? -4.797 -40.594 -10.516 1 86.69 261 ASP A C 1
ATOM 2068 O O . ASP A 1 261 ? -4.641 -39.812 -11.461 1 86.69 261 ASP A O 1
ATOM 2072 N N . ILE A 1 262 ? -4.746 -40.219 -9.211 1 89.62 262 ILE A N 1
ATOM 2073 C CA . ILE A 1 262 ? -4.355 -38.875 -8.828 1 89.62 262 ILE A CA 1
ATOM 2074 C C . ILE A 1 262 ? -3.203 -38.938 -7.828 1 89.62 262 ILE A C 1
ATOM 2076 O O . ILE A 1 262 ? -3.207 -39.75 -6.914 1 89.62 262 ILE A O 1
ATOM 2080 N N . ILE A 1 263 ? -2.195 -38.156 -8.078 1 90.81 263 ILE A N 1
ATOM 2081 C CA . ILE A 1 263 ? -1.078 -38 -7.152 1 90.81 263 ILE A CA 1
ATOM 2082 C C . ILE A 1 263 ? -1.046 -36.562 -6.621 1 90.81 263 ILE A C 1
ATOM 2084 O O . ILE A 1 263 ? -1.029 -35.625 -7.395 1 90.81 263 ILE A O 1
ATOM 2088 N N . TYR A 1 264 ? -1.086 -36.469 -5.289 1 91 264 TYR A N 1
ATOM 2089 C CA . TYR A 1 264 ? -0.996 -35.188 -4.641 1 91 264 TYR A CA 1
ATOM 2090 C C . TYR A 1 264 ? 0.443 -34.844 -4.254 1 91 264 TYR A C 1
ATOM 2092 O O . TYR A 1 264 ? 1.122 -35.688 -3.633 1 91 264 TYR A O 1
ATOM 2100 N N . ILE A 1 265 ? 0.9 -33.719 -4.645 1 90.44 265 ILE A N 1
ATOM 2101 C CA . ILE A 1 265 ? 2.25 -33.25 -4.312 1 90.44 265 ILE A CA 1
ATOM 2102 C C . ILE A 1 265 ? 2.189 -31.906 -3.619 1 90.44 265 ILE A C 1
ATOM 2104 O O . ILE A 1 265 ? 1.531 -30.984 -4.105 1 90.44 265 ILE A O 1
ATOM 2108 N N . THR A 1 266 ? 2.848 -31.766 -2.551 1 86.19 266 THR A N 1
ATOM 2109 C CA . THR A 1 266 ? 2.854 -30.531 -1.791 1 86.19 266 THR A CA 1
ATOM 2110 C C . THR A 1 266 ? 3.826 -29.516 -2.402 1 86.19 266 THR A C 1
ATOM 2112 O O . THR A 1 266 ? 3.516 -28.328 -2.512 1 86.19 266 THR A O 1
ATOM 2115 N N . ASN A 1 267 ? 5.012 -30.094 -2.725 1 84.94 267 ASN A N 1
ATOM 2116 C CA . ASN A 1 267 ? 6.043 -29.172 -3.195 1 84.94 267 ASN A CA 1
ATOM 2117 C C . ASN A 1 267 ? 6.949 -29.828 -4.23 1 84.94 267 ASN A C 1
ATOM 2119 O O . ASN A 1 267 ? 7.289 -31 -4.109 1 84.94 267 ASN A O 1
ATOM 2123 N N . LEU A 1 268 ? 7.223 -29.094 -5.246 1 90.75 268 LEU A N 1
ATOM 2124 C CA . LEU A 1 268 ? 8.234 -29.422 -6.242 1 90.75 268 LEU A CA 1
ATOM 2125 C C . LEU A 1 268 ? 9.305 -28.328 -6.316 1 90.75 268 LEU A C 1
ATOM 2127 O O . LEU A 1 268 ? 8.992 -27.141 -6.18 1 90.75 268 LEU A O 1
ATOM 2131 N N . GLU A 1 269 ? 10.523 -28.797 -6.48 1 91.5 269 GLU A N 1
ATOM 2132 C CA . GLU A 1 269 ? 11.523 -27.781 -6.781 1 91.5 269 GLU A CA 1
ATOM 2133 C C . GLU A 1 269 ? 11.133 -26.969 -8.016 1 91.5 269 GLU A C 1
ATOM 2135 O O . GLU A 1 269 ? 10.445 -27.469 -8.906 1 91.5 269 GLU A O 1
ATOM 2140 N N . PRO A 1 270 ? 11.617 -25.766 -8.039 1 92.12 270 PRO A N 1
ATOM 2141 C CA . PRO A 1 270 ? 11.156 -24.859 -9.094 1 92.12 270 PRO A CA 1
ATOM 2142 C C . PRO A 1 270 ? 11.391 -25.422 -10.492 1 92.12 270 PRO A C 1
ATOM 2144 O O . PRO A 1 270 ? 10.492 -25.375 -11.344 1 92.12 270 PRO A O 1
ATOM 2147 N N . GLU A 1 271 ? 12.516 -26 -10.75 1 94.19 271 GLU A N 1
ATOM 2148 C CA . GLU A 1 271 ? 12.82 -26.547 -12.07 1 94.19 271 GLU A CA 1
ATOM 2149 C C . GLU A 1 271 ? 12.047 -27.844 -12.32 1 94.19 271 GLU A C 1
ATOM 2151 O O . GLU A 1 271 ? 11.664 -28.125 -13.453 1 94.19 271 GLU A O 1
ATOM 2156 N N . GLU A 1 272 ? 11.859 -28.594 -11.32 1 94.38 272 GLU A N 1
ATOM 2157 C CA . GLU A 1 272 ? 11.078 -29.812 -11.438 1 94.38 272 GLU A CA 1
ATOM 2158 C C . GLU A 1 272 ? 9.633 -29.5 -11.82 1 94.38 272 GLU A C 1
ATOM 2160 O O . GLU A 1 272 ? 9.039 -30.188 -12.648 1 94.38 272 GLU A O 1
ATOM 2165 N N . TYR A 1 273 ? 9.133 -28.516 -11.188 1 95.19 273 TYR A N 1
ATOM 2166 C CA . TYR A 1 273 ? 7.781 -28.078 -11.531 1 95.19 273 TYR A CA 1
ATOM 2167 C C . TYR A 1 273 ? 7.672 -27.734 -13.008 1 95.19 273 TYR A C 1
ATOM 2169 O O . TYR A 1 273 ? 6.695 -28.109 -13.672 1 95.19 273 TYR A O 1
ATOM 2177 N N . LEU A 1 274 ? 8.641 -27 -13.5 1 95.94 274 LEU A N 1
ATOM 2178 C CA . LEU A 1 274 ? 8.625 -26.609 -14.906 1 95.94 274 LEU A CA 1
ATOM 2179 C C . LEU A 1 274 ? 8.664 -27.828 -15.82 1 95.94 274 LEU A C 1
ATOM 2181 O O . LEU A 1 274 ? 8.008 -27.844 -16.859 1 95.94 274 LEU A O 1
ATOM 2185 N N . THR A 1 275 ? 9.445 -28.859 -15.438 1 96.19 275 THR A N 1
ATOM 2186 C CA . THR A 1 275 ? 9.484 -30.078 -16.219 1 96.19 275 THR A CA 1
ATOM 2187 C C . THR A 1 275 ? 8.125 -30.766 -16.219 1 96.19 275 THR A C 1
ATOM 2189 O O . THR A 1 275 ? 7.652 -31.234 -17.25 1 96.19 275 THR A O 1
ATOM 2192 N N . ILE A 1 276 ? 7.535 -30.781 -15.07 1 96.44 276 ILE A N 1
ATOM 2193 C CA . ILE A 1 276 ? 6.219 -31.406 -14.945 1 96.44 276 ILE A CA 1
ATOM 2194 C C . ILE A 1 276 ? 5.207 -30.641 -15.797 1 96.44 276 ILE A C 1
ATOM 2196 O O . ILE A 1 276 ? 4.375 -31.25 -16.469 1 96.44 276 ILE A O 1
ATOM 2200 N N . LEU A 1 277 ? 5.281 -29.328 -15.781 1 97.25 277 LEU A N 1
ATOM 2201 C CA . LEU A 1 277 ? 4.422 -28.5 -16.609 1 97.25 277 LEU A CA 1
ATOM 2202 C C . LEU A 1 277 ? 4.684 -28.75 -18.094 1 97.25 277 LEU A C 1
ATOM 2204 O O . LEU A 1 277 ? 3.744 -28.922 -18.875 1 97.25 277 LEU A O 1
ATOM 2208 N N . LYS A 1 278 ? 5.902 -28.828 -18.484 1 96.38 278 LYS A N 1
ATOM 2209 C CA . LYS A 1 278 ? 6.324 -29.047 -19.875 1 96.38 278 LYS A CA 1
ATOM 2210 C C . LYS A 1 278 ? 5.781 -30.359 -20.422 1 96.38 278 LYS A C 1
ATOM 2212 O O . LYS A 1 278 ? 5.449 -30.453 -21.609 1 96.38 278 LYS A O 1
ATOM 2217 N N . GLU A 1 279 ? 5.641 -31.312 -19.562 1 96.5 279 GLU A N 1
ATOM 2218 C CA . GLU A 1 279 ? 5.371 -32.656 -20.047 1 96.5 279 GLU A CA 1
ATOM 2219 C C . GLU A 1 279 ? 3.924 -33.062 -19.781 1 96.5 279 GLU A C 1
ATOM 2221 O O . GLU A 1 279 ? 3.541 -34.219 -20.016 1 96.5 279 GLU A O 1
ATOM 2226 N N . CYS A 1 280 ? 3.119 -32.25 -19.312 1 97.25 280 CYS A N 1
ATOM 2227 C CA . CYS A 1 280 ? 1.717 -32.594 -19.094 1 97.25 280 CYS A CA 1
ATOM 2228 C C . CYS A 1 280 ? 0.929 -32.469 -20.406 1 97.25 280 CYS A C 1
ATOM 2230 O O . CYS A 1 280 ? 1.393 -31.844 -21.359 1 97.25 280 CYS A O 1
ATOM 2232 N N . LYS A 1 281 ? -0.185 -33.156 -20.438 1 97.06 281 LYS A N 1
ATOM 2233 C CA . LYS A 1 281 ? -1.081 -33.031 -21.578 1 97.06 281 LYS A CA 1
ATOM 2234 C C . LYS A 1 281 ? -1.742 -31.641 -21.609 1 97.06 281 LYS A C 1
ATOM 2236 O O . LYS A 1 281 ? -1.784 -30.984 -22.656 1 97.06 281 LYS A O 1
ATOM 2241 N N . PHE A 1 282 ? -2.291 -31.203 -20.547 1 97.94 282 PHE A N 1
ATOM 2242 C CA . PHE A 1 282 ? -2.791 -29.859 -20.312 1 97.94 282 PHE A CA 1
ATOM 2243 C C . PHE A 1 282 ? -2.812 -29.531 -18.812 1 97.94 282 PHE A C 1
ATOM 2245 O O . PHE A 1 282 ? -2.643 -30.438 -17.984 1 97.94 282 PHE A O 1
ATOM 2252 N N . MET A 1 283 ? -2.891 -28.312 -18.5 1 98.31 283 MET A N 1
ATOM 2253 C CA . MET A 1 283 ? -2.996 -27.859 -17.125 1 98.31 283 MET A CA 1
ATOM 2254 C C . MET A 1 283 ? -4.395 -27.312 -16.828 1 98.31 283 MET A C 1
ATOM 2256 O O . MET A 1 283 ? -5.039 -26.75 -17.719 1 98.31 283 MET A O 1
ATOM 2260 N N . ILE A 1 284 ? -4.883 -27.531 -15.633 1 98.12 284 ILE A N 1
ATOM 2261 C CA . ILE A 1 284 ? -6.168 -26.984 -15.219 1 98.12 284 ILE A CA 1
ATOM 2262 C C . ILE A 1 284 ? -6.051 -26.391 -13.812 1 98.12 284 ILE A C 1
ATOM 2264 O O . ILE A 1 284 ? -5.367 -26.953 -12.953 1 98.12 284 ILE A O 1
ATOM 2268 N N . GLY A 1 285 ? -6.594 -25.281 -13.586 1 97.44 285 GLY A N 1
ATOM 2269 C CA . GLY A 1 285 ? -6.598 -24.625 -12.289 1 97.44 285 GLY A CA 1
ATOM 2270 C C . GLY A 1 285 ? -6.621 -23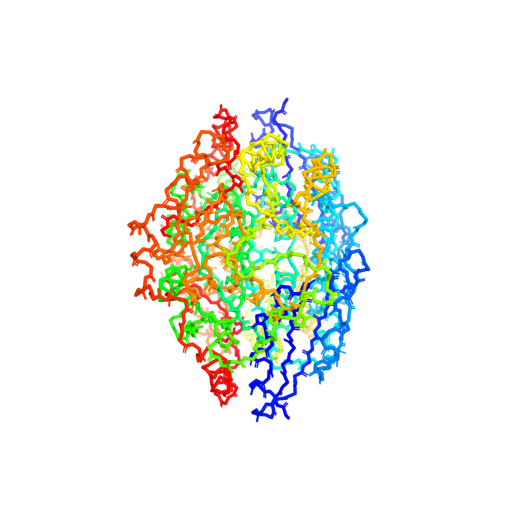.109 -12.398 1 97.44 285 GLY A C 1
ATOM 2271 O O . GLY A 1 285 ? -7.336 -22.547 -13.227 1 97.44 285 GLY A O 1
ATOM 2272 N N . ASN A 1 286 ? -5.961 -22.5 -11.453 1 96.38 286 ASN A N 1
ATOM 2273 C CA . ASN A 1 286 ? -5.969 -21.047 -11.461 1 96.38 286 ASN A CA 1
ATOM 2274 C C . ASN A 1 286 ? -4.605 -20.469 -11.086 1 96.38 286 ASN A C 1
ATOM 2276 O O . ASN A 1 286 ? -4.512 -19.344 -10.594 1 96.38 286 ASN A O 1
ATOM 2280 N N . SER A 1 287 ? -3.541 -21.234 -11.312 1 95.44 287 SER A N 1
ATOM 2281 C CA . SER A 1 287 ? -2.176 -20.797 -11.023 1 95.44 287 SER A CA 1
ATOM 2282 C C . SER A 1 287 ? -1.651 -19.844 -12.094 1 95.44 287 SER A C 1
ATOM 2284 O O . SER A 1 287 ? -1.938 -20.016 -13.281 1 95.44 287 SER A O 1
ATOM 2286 N N . SER A 1 288 ? -0.759 -18.953 -11.656 1 94.94 288 SER A N 1
ATOM 2287 C CA . SER A 1 288 ? -0.149 -18.016 -12.586 1 94.94 288 SER A CA 1
ATOM 2288 C C . SER A 1 288 ? 0.788 -18.719 -13.562 1 94.94 288 SER A C 1
ATOM 2290 O O . SER A 1 288 ? 1.058 -18.219 -14.648 1 94.94 288 SER A O 1
ATOM 2292 N N . SER A 1 289 ? 1.261 -19.875 -13.211 1 95.88 289 SER A N 1
ATOM 2293 C CA . SER A 1 289 ? 2.168 -20.625 -14.086 1 95.88 289 SER A CA 1
ATOM 2294 C C . SER A 1 289 ? 1.484 -21 -15.391 1 95.88 289 SER A C 1
ATOM 2296 O O . SER A 1 289 ? 2.143 -21.141 -16.422 1 95.88 289 SER A O 1
ATOM 2298 N N . GLY A 1 290 ? 0.178 -21.156 -15.289 1 97 290 GLY A N 1
ATOM 2299 C CA . GLY A 1 290 ? -0.571 -21.406 -16.516 1 97 290 GLY A CA 1
ATOM 2300 C C . GLY A 1 290 ? -0.621 -20.219 -17.438 1 97 290 GLY A C 1
ATOM 2301 O O . GLY A 1 290 ? -0.691 -20.375 -18.656 1 97 290 GLY A O 1
ATOM 2302 N N . ILE A 1 291 ? -0.535 -19.078 -16.859 1 96.38 291 ILE A N 1
ATOM 2303 C CA . ILE A 1 291 ? -0.653 -17.828 -17.609 1 96.38 291 ILE A CA 1
ATOM 2304 C C . ILE A 1 291 ? 0.723 -17.391 -18.109 1 96.38 291 ILE A C 1
ATOM 2306 O O . ILE A 1 291 ? 0.879 -17.031 -19.281 1 96.38 291 ILE A O 1
ATOM 2310 N N . ILE A 1 292 ? 1.712 -17.516 -17.312 1 96.69 292 ILE A N 1
ATOM 2311 C CA . ILE A 1 292 ? 2.99 -16.859 -17.562 1 96.69 292 ILE A CA 1
ATOM 2312 C C . ILE A 1 292 ? 3.949 -17.844 -18.234 1 96.69 292 ILE A C 1
ATOM 2314 O O . ILE A 1 292 ? 4.633 -17.484 -19.188 1 96.69 292 ILE A O 1
ATOM 2318 N N . GLU A 1 293 ? 3.941 -19.109 -17.859 1 96.75 293 GLU A N 1
ATOM 2319 C CA . GLU A 1 293 ? 5.008 -20.031 -18.266 1 96.75 293 GLU A CA 1
ATOM 2320 C C . GLU A 1 293 ? 4.531 -21 -19.344 1 96.75 293 GLU A C 1
ATOM 2322 O O . GLU A 1 293 ? 5.277 -21.312 -20.266 1 96.75 293 GLU A O 1
ATOM 2327 N N . ALA A 1 294 ? 3.344 -21.422 -19.281 1 97.56 294 ALA A N 1
ATOM 2328 C CA . ALA A 1 294 ? 2.857 -22.578 -20.031 1 97.56 294 ALA A CA 1
ATOM 2329 C C . ALA A 1 294 ? 2.994 -22.359 -21.531 1 97.56 294 ALA A C 1
ATOM 2331 O O . ALA A 1 294 ? 3.283 -23.297 -22.281 1 97.56 294 ALA A O 1
ATOM 2332 N N . ALA A 1 295 ? 2.838 -21.141 -21.938 1 96.94 295 ALA A N 1
ATOM 2333 C CA . ALA A 1 295 ? 2.873 -20.828 -23.359 1 96.94 295 ALA A CA 1
ATOM 2334 C C . ALA A 1 295 ? 4.25 -21.125 -23.953 1 96.94 295 ALA A C 1
ATOM 2336 O O . ALA A 1 295 ? 4.371 -21.484 -25.125 1 96.94 295 ALA A O 1
ATOM 2337 N N . SER A 1 296 ? 5.246 -20.938 -23.141 1 95.62 296 SER A N 1
ATOM 2338 C CA . SER A 1 296 ? 6.602 -21.203 -23.609 1 95.62 296 SER A CA 1
ATOM 2339 C C . SER A 1 296 ? 6.781 -22.688 -23.969 1 95.62 296 SER A C 1
ATOM 2341 O O . SER A 1 296 ? 7.617 -23.031 -24.797 1 95.62 296 SER A O 1
ATOM 2343 N N . PHE A 1 297 ? 5.969 -23.547 -23.359 1 95.38 297 PHE A N 1
ATOM 2344 C CA . PHE A 1 297 ? 6.012 -24.984 -23.625 1 95.38 297 PHE A CA 1
ATOM 2345 C C . PHE A 1 297 ? 4.891 -25.406 -24.562 1 95.38 297 PHE A C 1
ATOM 2347 O O . PHE A 1 297 ? 4.723 -26.578 -24.859 1 95.38 297 PHE A O 1
ATOM 2354 N N . LYS A 1 298 ? 4.098 -24.453 -24.969 1 96.31 298 LYS A N 1
ATOM 2355 C CA . LYS A 1 298 ? 2.949 -24.688 -25.844 1 96.31 298 LYS A CA 1
ATOM 2356 C C . LYS A 1 298 ? 1.945 -25.641 -25.203 1 96.31 298 LYS A C 1
ATOM 2358 O O . LYS A 1 298 ? 1.339 -26.469 -25.875 1 96.31 298 LYS A O 1
ATOM 2363 N N . ILE A 1 299 ? 1.838 -25.547 -23.891 1 97.44 299 ILE A N 1
ATOM 2364 C CA . ILE A 1 299 ? 0.915 -26.375 -23.141 1 97.44 299 ILE A CA 1
ATOM 2365 C C . ILE A 1 299 ? -0.449 -25.703 -23.047 1 97.44 299 ILE A C 1
ATOM 2367 O O . ILE A 1 299 ? -0.549 -24.547 -22.625 1 97.44 299 ILE A O 1
ATOM 2371 N N . PRO A 1 300 ? -1.528 -26.453 -23.422 1 98.25 300 PRO A N 1
ATOM 2372 C CA . PRO A 1 300 ? -2.865 -25.891 -23.234 1 98.25 300 PRO A CA 1
ATOM 2373 C C . PRO A 1 300 ? -3.232 -25.734 -21.75 1 98.25 300 PRO A C 1
ATOM 2375 O O . PRO A 1 300 ? -2.875 -26.594 -20.938 1 98.25 300 PRO A O 1
ATOM 2378 N N . VAL A 1 301 ? -4.004 -24.688 -21.438 1 98.56 301 VAL A N 1
ATOM 2379 C CA . VAL A 1 301 ? -4.34 -24.406 -20.047 1 98.56 301 VAL A CA 1
ATOM 2380 C C . VAL A 1 301 ? -5.824 -24.062 -19.938 1 98.56 301 VAL A C 1
ATOM 2382 O O . VAL A 1 301 ? -6.352 -23.297 -20.734 1 98.56 301 VAL A O 1
ATOM 2385 N N . ILE A 1 302 ? -6.469 -24.703 -19.031 1 98.62 302 ILE A N 1
ATOM 2386 C CA . ILE A 1 302 ? -7.785 -24.234 -18.578 1 98.62 302 ILE A CA 1
ATOM 2387 C C . ILE A 1 302 ? -7.641 -23.391 -17.328 1 98.62 302 ILE A C 1
ATOM 2389 O O . ILE A 1 302 ? -7.266 -23.906 -16.266 1 98.62 302 ILE A O 1
ATOM 2393 N N . ASN A 1 303 ? -7.898 -22.141 -17.422 1 98 303 ASN A N 1
ATOM 2394 C CA . ASN A 1 303 ? -7.875 -21.219 -16.297 1 98 303 ASN A CA 1
ATOM 2395 C C . ASN A 1 303 ? -9.242 -21.094 -15.633 1 98 303 ASN A C 1
ATOM 2397 O O . ASN A 1 303 ? -10.211 -20.672 -16.266 1 98 303 ASN A O 1
ATOM 2401 N N . LEU A 1 304 ? -9.312 -21.406 -14.398 1 97.44 304 LEU A N 1
ATOM 2402 C CA . LEU A 1 304 ? -10.602 -21.516 -13.719 1 97.44 304 LEU A CA 1
ATOM 2403 C C . LEU A 1 304 ? -10.812 -20.344 -12.773 1 97.44 304 LEU A C 1
ATOM 2405 O O . LEU A 1 304 ? -9.914 -19.984 -12.016 1 97.44 304 LEU A O 1
ATOM 2409 N N . GLY A 1 305 ? -12 -19.797 -12.844 1 94.25 305 GLY A N 1
ATOM 2410 C CA . GLY A 1 305 ? -12.43 -18.859 -11.82 1 94.25 305 GLY A CA 1
ATOM 2411 C C . GLY A 1 305 ? -11.914 -17.453 -12.031 1 94.25 305 GLY A C 1
ATOM 2412 O O . GLY A 1 305 ? -11.742 -17.016 -13.172 1 94.25 305 GLY A O 1
ATOM 2413 N N . THR A 1 306 ? -11.758 -16.719 -10.898 1 91.44 306 THR A N 1
ATOM 2414 C CA . THR A 1 306 ? -11.555 -15.273 -10.984 1 91.44 306 THR A CA 1
ATOM 2415 C C . THR A 1 306 ? -10.109 -14.906 -10.641 1 91.44 306 THR A C 1
ATOM 2417 O O . THR A 1 306 ? -9.688 -13.766 -10.844 1 91.44 306 THR A O 1
ATOM 2420 N N . ARG A 1 307 ? -9.289 -15.789 -10.211 1 91.81 307 ARG A N 1
ATOM 2421 C CA . ARG A 1 307 ? -7.996 -15.5 -9.602 1 91.81 307 ARG A CA 1
ATOM 2422 C C . ARG A 1 307 ? -7.07 -14.797 -10.586 1 91.81 307 ARG A C 1
ATOM 2424 O O . ARG A 1 307 ? -6.32 -13.891 -10.211 1 91.81 307 ARG A O 1
ATOM 2431 N N . GLN A 1 308 ? -7.176 -15.203 -11.875 1 93.56 308 GLN A N 1
ATOM 2432 C CA . GLN A 1 308 ? -6.277 -14.656 -12.883 1 93.56 308 GLN A CA 1
ATOM 2433 C C . GLN A 1 308 ? -7.031 -13.742 -13.852 1 93.56 308 GLN A C 1
ATOM 2435 O O . GLN A 1 308 ? -6.551 -13.469 -14.953 1 93.56 308 GLN A O 1
ATOM 2440 N N . ASN A 1 309 ? -8.188 -13.273 -13.43 1 88.81 309 ASN A N 1
ATOM 2441 C CA . ASN A 1 309 ? -9.031 -12.453 -14.289 1 88.81 309 ASN A CA 1
ATOM 2442 C C . ASN A 1 309 ? -8.328 -11.164 -14.703 1 88.81 309 ASN A C 1
ATOM 2444 O O . ASN A 1 309 ? -7.777 -10.453 -13.859 1 88.81 309 ASN A O 1
ATOM 2448 N N . GLY A 1 310 ? -8.336 -10.93 -16.031 1 90.25 310 GLY A N 1
ATOM 2449 C CA . GLY A 1 310 ? -7.812 -9.672 -16.531 1 90.25 310 GLY A CA 1
ATOM 2450 C C . GLY A 1 310 ? -6.34 -9.734 -16.875 1 90.25 310 GLY A C 1
ATOM 2451 O O . GLY A 1 310 ? -5.805 -8.828 -17.531 1 90.25 310 GLY A O 1
ATOM 2452 N N . ARG A 1 311 ? -5.68 -10.766 -16.484 1 94.06 311 ARG A N 1
ATOM 2453 C CA . ARG A 1 311 ? -4.273 -10.914 -16.828 1 94.06 311 ARG A CA 1
ATOM 2454 C C . ARG A 1 311 ? -4.098 -11.094 -18.328 1 94.06 311 ARG A C 1
ATOM 2456 O O . ARG A 1 311 ? -4.93 -11.719 -19 1 94.06 311 ARG A O 1
ATOM 2463 N N . GLU A 1 312 ? -2.996 -10.539 -18.828 1 95.38 312 GLU A N 1
ATOM 2464 C CA . GLU A 1 312 ? -2.668 -10.789 -20.234 1 95.38 312 GLU A CA 1
ATOM 2465 C C . GLU A 1 312 ? -2.406 -12.273 -20.484 1 95.38 312 GLU A C 1
ATOM 2467 O O . GLU A 1 312 ? -1.752 -12.938 -19.672 1 95.38 312 GLU A O 1
ATOM 2472 N N . GLN A 1 313 ? -2.988 -12.719 -21.547 1 95.81 313 GLN A N 1
ATOM 2473 C CA . GLN A 1 313 ? -2.895 -14.156 -21.797 1 95.81 313 GLN A CA 1
ATOM 2474 C C . GLN A 1 313 ? -2.395 -14.445 -23.203 1 95.81 313 GLN A C 1
ATOM 2476 O O . GLN A 1 313 ? -2.729 -13.719 -24.141 1 95.81 313 GLN A O 1
ATOM 2481 N N . SER A 1 314 ? -1.585 -15.477 -23.328 1 96.19 314 SER A N 1
ATOM 2482 C CA . SER A 1 314 ? -1.254 -16.047 -24.625 1 96.19 314 SER A CA 1
ATOM 2483 C C . SER A 1 314 ? -2.395 -16.906 -25.156 1 96.19 314 SER A C 1
ATOM 2485 O O . SER A 1 314 ? -3.426 -17.062 -24.5 1 96.19 314 SER A O 1
ATOM 2487 N N . LYS A 1 315 ? -2.23 -17.453 -26.328 1 95.38 315 LYS A N 1
ATOM 2488 C CA . LYS A 1 315 ? -3.326 -18.109 -27.047 1 95.38 315 LYS A CA 1
ATOM 2489 C C . LYS A 1 315 ? -3.59 -19.5 -26.484 1 95.38 315 LYS A C 1
ATOM 2491 O O . LYS A 1 315 ? -4.602 -20.125 -26.828 1 95.38 315 LYS A O 1
ATOM 2496 N N . ASN A 1 316 ? -2.842 -20 -25.578 1 97.25 316 ASN A N 1
ATOM 2497 C CA . ASN A 1 316 ? -2.949 -21.375 -25.125 1 97.25 316 ASN A CA 1
ATOM 2498 C C . ASN A 1 316 ? -3.945 -21.5 -23.969 1 97.25 316 ASN A C 1
ATOM 2500 O O . ASN A 1 316 ? -4.035 -22.562 -23.328 1 97.25 316 ASN A O 1
ATOM 2504 N N . ILE A 1 317 ? -4.742 -20.484 -23.688 1 97.75 317 ILE A N 1
ATOM 2505 C CA . ILE A 1 317 ? -5.543 -20.469 -22.469 1 97.75 317 ILE A CA 1
ATOM 2506 C C . ILE A 1 317 ? -7.027 -20.5 -22.828 1 97.75 317 ILE A C 1
ATOM 2508 O O . ILE A 1 317 ? -7.473 -19.766 -23.719 1 97.75 317 ILE A O 1
ATOM 2512 N N . ILE A 1 318 ? -7.746 -21.328 -22.172 1 98.12 318 ILE A N 1
ATOM 2513 C CA . ILE A 1 318 ? -9.203 -21.344 -22.172 1 98.12 318 ILE A CA 1
ATOM 2514 C C . ILE A 1 318 ? -9.727 -20.969 -20.781 1 98.12 318 ILE A C 1
ATOM 2516 O O . ILE A 1 318 ? -9.406 -21.625 -19.797 1 98.12 318 ILE A O 1
ATOM 2520 N N . ASN A 1 319 ? -10.5 -19.938 -20.719 1 97.62 319 ASN A N 1
ATOM 2521 C CA . ASN A 1 319 ? -11.07 -19.5 -19.453 1 97.62 319 ASN A CA 1
ATOM 2522 C C . ASN A 1 319 ? -12.422 -20.172 -19.188 1 97.62 319 ASN A C 1
ATOM 2524 O O . ASN A 1 319 ? -13.219 -20.344 -20.109 1 97.62 319 ASN A O 1
ATOM 2528 N N . ALA A 1 320 ? -12.672 -20.547 -17.953 1 97.88 320 ALA A N 1
ATOM 2529 C CA . ALA A 1 320 ? -13.953 -21.125 -17.531 1 97.88 320 ALA A CA 1
ATOM 2530 C C . ALA A 1 320 ? -14.289 -20.719 -16.109 1 97.88 320 ALA A C 1
ATOM 2532 O O . ALA A 1 320 ? -13.398 -20.641 -15.25 1 97.88 320 ALA A O 1
ATOM 2533 N N . ASN A 1 321 ? -15.562 -20.5 -15.82 1 96 321 ASN A N 1
ATOM 2534 C CA . ASN A 1 321 ? -16.016 -20.328 -14.445 1 96 321 ASN A CA 1
ATOM 2535 C C . ASN A 1 321 ? -15.977 -21.641 -13.672 1 96 321 ASN A C 1
ATOM 2537 O O . ASN A 1 321 ? -15.852 -22.703 -14.258 1 96 321 ASN A O 1
ATOM 2541 N N . LEU A 1 322 ? -16.062 -21.438 -12.352 1 94.75 322 LEU A N 1
ATOM 2542 C CA . LEU A 1 322 ? -15.961 -22.609 -11.492 1 94.75 322 LEU A CA 1
ATOM 2543 C C . LEU A 1 322 ? -17.328 -23.266 -11.305 1 94.75 322 LEU A C 1
ATOM 2545 O O . LEU A 1 322 ? -17.859 -23.281 -10.195 1 94.75 322 LEU A O 1
ATOM 2549 N N . ASN A 1 323 ? -17.812 -23.734 -12.305 1 95.75 323 ASN A N 1
ATOM 2550 C CA . ASN A 1 323 ? -18.984 -24.609 -12.297 1 95.75 323 ASN A CA 1
ATOM 2551 C C . ASN A 1 323 ? -18.844 -25.766 -13.273 1 95.75 323 ASN A C 1
ATOM 2553 O O . ASN A 1 323 ? -18.109 -25.672 -14.258 1 95.75 323 ASN A O 1
ATOM 2557 N N . GLU A 1 324 ? -19.594 -26.828 -13.062 1 96 324 GLU A N 1
ATOM 2558 C CA . GLU A 1 324 ? -19.391 -28.109 -13.758 1 96 324 GLU A CA 1
ATOM 2559 C C . GLU A 1 324 ? -19.609 -27.953 -15.258 1 96 324 GLU A C 1
ATOM 2561 O O . GLU A 1 324 ? -18.828 -28.453 -16.062 1 96 324 GLU A O 1
ATOM 2566 N N . ASN A 1 325 ? -20.625 -27.219 -15.617 1 96.62 325 ASN A N 1
ATOM 2567 C CA . ASN A 1 325 ? -20.969 -27.062 -17.031 1 96.62 325 ASN A CA 1
ATOM 2568 C C . ASN A 1 325 ? -19.844 -26.375 -17.797 1 96.62 325 ASN A C 1
ATOM 2570 O O . ASN A 1 325 ? -19.453 -26.828 -18.875 1 96.62 325 ASN A O 1
ATOM 2574 N N . GLU A 1 326 ? -19.328 -25.344 -17.266 1 97.56 326 GLU A N 1
ATOM 2575 C CA . GLU A 1 326 ? -18.281 -24.594 -17.938 1 97.56 326 GLU A CA 1
ATOM 2576 C C . GLU A 1 326 ? -16.953 -25.359 -17.953 1 97.56 326 GLU A C 1
ATOM 2578 O O . GLU A 1 326 ? -16.203 -25.312 -18.922 1 97.56 326 GLU A O 1
ATOM 2583 N N . ILE A 1 327 ? -16.688 -26.047 -16.906 1 97.69 327 ILE A N 1
ATOM 2584 C CA . ILE A 1 327 ? -15.461 -26.828 -16.828 1 97.69 327 ILE A CA 1
ATOM 2585 C C . ILE A 1 327 ? -15.508 -27.953 -17.875 1 97.69 327 ILE A C 1
ATOM 2587 O O . ILE A 1 327 ? -14.531 -28.188 -18.578 1 97.69 327 ILE A O 1
ATOM 2591 N N . GLU A 1 328 ? -16.641 -28.594 -18 1 96.38 328 GLU A N 1
ATOM 2592 C CA . GLU A 1 328 ? -16.812 -29.672 -18.969 1 96.38 328 GLU A CA 1
ATOM 2593 C C . GLU A 1 328 ? -16.641 -29.156 -20.391 1 96.38 328 GLU A C 1
ATOM 2595 O O . GLU A 1 328 ? -16.016 -29.797 -21.234 1 96.38 328 GLU A O 1
ATOM 2600 N N . THR A 1 329 ? -17.234 -28.031 -20.609 1 97.5 329 THR A N 1
ATOM 2601 C CA . THR A 1 329 ? -17.094 -27.406 -21.922 1 97.5 329 THR A CA 1
ATOM 2602 C C . THR A 1 329 ? -15.641 -27.094 -22.234 1 97.5 329 THR A C 1
ATOM 2604 O O . THR A 1 329 ? -15.172 -27.344 -23.344 1 97.5 329 THR A O 1
ATOM 2607 N N . ALA A 1 330 ? -14.914 -26.578 -21.266 1 98.19 330 ALA A N 1
ATOM 2608 C CA . ALA A 1 330 ? -13.5 -26.266 -21.438 1 98.19 330 ALA A CA 1
ATOM 2609 C C . ALA A 1 330 ? -12.672 -27.516 -21.656 1 98.19 330 ALA A C 1
ATOM 2611 O O . ALA A 1 330 ? -11.742 -27.531 -22.469 1 98.19 330 ALA A O 1
ATOM 2612 N N . LEU A 1 331 ? -13.031 -28.609 -20.984 1 97.19 331 LEU A N 1
ATOM 2613 C CA . LEU A 1 331 ? -12.328 -29.875 -21.094 1 97.19 331 LEU A CA 1
ATOM 2614 C C . LEU A 1 331 ? -12.492 -30.453 -22.5 1 97.19 331 LEU A C 1
ATOM 2616 O O . LEU A 1 331 ? -11.555 -31.062 -23.047 1 97.19 331 LEU A O 1
ATOM 2620 N N . ASN A 1 332 ? -13.641 -30.266 -23.031 1 96.5 332 ASN A N 1
ATOM 2621 C CA . ASN A 1 332 ? -13.867 -30.719 -24.391 1 96.5 332 ASN A CA 1
ATOM 2622 C C . ASN A 1 332 ? -13.086 -29.875 -25.406 1 96.5 332 ASN A C 1
ATOM 2624 O O . ASN A 1 332 ? -12.461 -30.422 -26.312 1 96.5 332 ASN A O 1
ATOM 2628 N N . LYS A 1 333 ? -13.055 -28.625 -25.172 1 97.38 333 LYS A N 1
ATOM 2629 C CA . LYS A 1 333 ? -12.398 -27.688 -26.078 1 97.38 333 LYS A CA 1
ATOM 2630 C C . LYS A 1 333 ? -10.883 -27.875 -26.062 1 97.38 333 LYS A C 1
ATOM 2632 O O . LYS A 1 333 ? -10.227 -27.797 -27.094 1 97.38 333 LYS A O 1
ATOM 2637 N N . ILE A 1 334 ? -10.312 -28.062 -24.922 1 97.19 334 ILE A N 1
ATOM 2638 C CA . ILE A 1 334 ? -8.867 -28.094 -24.75 1 97.19 334 ILE A CA 1
ATOM 2639 C C . ILE A 1 334 ? -8.297 -29.328 -25.453 1 97.19 334 ILE A C 1
ATOM 2641 O O . ILE A 1 334 ? -7.113 -29.359 -25.812 1 97.19 334 ILE A O 1
ATOM 2645 N N . GLN A 1 335 ? -9.148 -30.344 -25.672 1 93.75 335 GLN A N 1
ATOM 2646 C CA . GLN A 1 335 ? -8.711 -31.594 -26.297 1 93.75 335 GLN A CA 1
ATOM 2647 C C . GLN A 1 335 ? -9.047 -31.609 -27.781 1 93.75 335 GLN A C 1
ATOM 2649 O O . GLN A 1 335 ? -8.734 -32.562 -28.469 1 93.75 335 GLN A O 1
ATOM 2654 N N . ASP A 1 336 ? -9.648 -30.562 -28.234 1 95.69 336 ASP A N 1
ATOM 2655 C CA . ASP A 1 336 ? -9.977 -30.422 -29.641 1 95.69 336 ASP A CA 1
ATOM 2656 C C . ASP A 1 336 ? -8.711 -30.375 -30.5 1 95.69 336 ASP A C 1
ATOM 2658 O O . ASP A 1 336 ? -7.82 -29.562 -30.25 1 95.69 336 ASP A O 1
ATOM 2662 N N . PRO A 1 337 ? -8.672 -31.234 -31.484 1 96 337 PRO A N 1
ATOM 2663 C CA . PRO A 1 337 ? -7.488 -31.25 -32.344 1 96 337 PRO A CA 1
ATOM 2664 C C . PRO A 1 337 ? -7.203 -29.891 -33 1 96 337 PRO A C 1
ATOM 2666 O O . PRO A 1 337 ? -6.039 -29.531 -33.188 1 96 337 PRO A O 1
ATOM 2669 N N . GLN A 1 338 ? -8.188 -29.172 -33.344 1 95.62 338 GLN A N 1
ATOM 2670 C CA . GLN A 1 338 ? -8 -27.844 -33.938 1 95.62 338 GLN A CA 1
ATOM 2671 C C . GLN A 1 338 ? -7.359 -26.875 -32.938 1 95.62 338 GLN A C 1
ATOM 2673 O O . GLN A 1 338 ? -6.508 -26.078 -33.312 1 95.62 338 GLN A O 1
ATOM 2678 N N . PHE A 1 339 ? -7.832 -26.906 -31.719 1 95.94 339 PHE A N 1
ATOM 2679 C CA . PHE A 1 339 ? -7.234 -26.062 -30.688 1 95.94 339 PHE A CA 1
ATOM 2680 C C . PHE A 1 339 ? -5.77 -26.422 -30.484 1 95.94 339 PHE A C 1
ATOM 2682 O O . PHE A 1 339 ? -4.902 -25.547 -30.438 1 95.94 339 PHE A O 1
ATOM 2689 N N . IL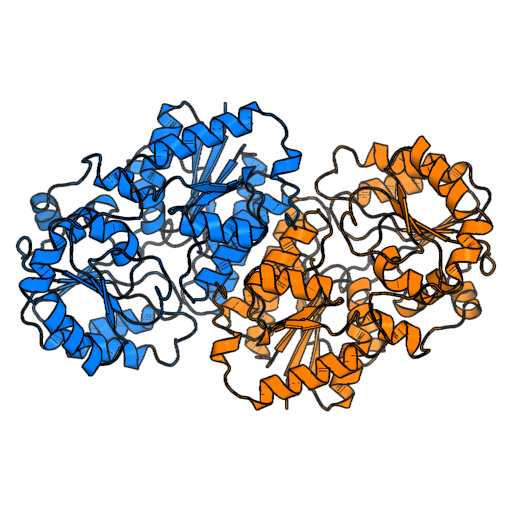E A 1 340 ? -5.496 -27.672 -30.422 1 95.5 340 ILE A N 1
ATOM 2690 C CA . ILE A 1 340 ? -4.141 -28.156 -30.188 1 95.5 340 ILE A CA 1
ATOM 2691 C C . ILE A 1 340 ? -3.236 -27.719 -31.344 1 95.5 340 ILE A C 1
ATOM 2693 O O . ILE A 1 340 ? -2.117 -27.266 -31.125 1 95.5 340 ILE A O 1
ATOM 2697 N N . LYS A 1 341 ? -3.691 -27.875 -32.5 1 95.31 341 LYS A N 1
ATOM 2698 C CA . LYS A 1 341 ? -2.93 -27.484 -33.688 1 95.31 341 LYS A CA 1
ATOM 2699 C C . LYS A 1 341 ? -2.623 -26 -33.688 1 95.31 341 LYS A C 1
ATOM 2701 O O . LYS A 1 341 ? -1.559 -25.578 -34.125 1 95.31 341 LYS A O 1
ATOM 2706 N N . SER A 1 342 ? -3.484 -25.234 -33.188 1 94.5 342 SER A N 1
ATOM 2707 C CA . SER A 1 342 ? -3.33 -23.781 -33.156 1 94.5 342 SER A CA 1
ATOM 2708 C C . SER A 1 342 ? -2.205 -23.359 -32.219 1 94.5 342 SER A C 1
ATOM 2710 O O . SER A 1 342 ? -1.712 -22.234 -32.312 1 94.5 342 SER A O 1
ATOM 2712 N N . LEU A 1 343 ? -1.741 -24.188 -31.375 1 95.75 343 LEU A N 1
ATOM 2713 C CA . LEU A 1 343 ? -0.741 -23.859 -30.359 1 95.75 343 LEU A CA 1
ATOM 2714 C C . LEU A 1 343 ? 0.669 -24.047 -30.906 1 95.75 343 LEU A C 1
ATOM 2716 O O . LEU A 1 343 ? 1.645 -23.625 -30.281 1 95.75 343 LEU A O 1
ATOM 2720 N N . LYS A 1 344 ? 0.773 -24.625 -32.094 1 93.38 344 LYS A N 1
ATOM 2721 C CA . LYS A 1 344 ? 2.074 -24.922 -32.656 1 93.38 344 LYS A CA 1
ATOM 2722 C C . LYS A 1 344 ? 2.926 -23.672 -32.812 1 93.38 344 LYS A C 1
ATOM 2724 O O . LYS A 1 344 ? 4.145 -23.719 -32.625 1 93.38 344 LYS A O 1
ATOM 2729 N N . ASN A 1 345 ? 2.352 -22.547 -33 1 92.56 345 ASN A N 1
ATOM 2730 C CA . ASN A 1 345 ? 3.096 -21.312 -33.25 1 92.56 345 ASN A CA 1
ATOM 2731 C C . ASN A 1 345 ? 2.816 -20.281 -32.156 1 92.56 345 ASN A C 1
ATOM 2733 O O . ASN A 1 345 ? 3.004 -19.094 -32.344 1 92.56 345 ASN A O 1
ATOM 2737 N N . VAL A 1 346 ? 2.385 -20.766 -31.062 1 93.88 346 VAL A N 1
ATOM 2738 C CA . VAL A 1 346 ? 2.047 -19.844 -29.984 1 93.88 346 VAL A CA 1
ATOM 2739 C C . VAL A 1 346 ? 3.312 -19.172 -29.469 1 93.88 346 VAL A C 1
ATOM 2741 O O . VAL A 1 346 ? 4.359 -19.797 -29.344 1 93.88 346 VAL A O 1
ATOM 2744 N N . LYS A 1 347 ? 3.268 -17.875 -29.344 1 93.62 347 LYS A N 1
ATOM 2745 C CA . LYS A 1 347 ? 4.34 -17.078 -28.734 1 93.62 347 LYS A CA 1
ATOM 2746 C C . LYS A 1 347 ? 3.98 -16.656 -27.328 1 93.62 347 LYS A C 1
ATOM 2748 O O . LYS A 1 347 ? 2.834 -16.297 -27.047 1 93.62 347 LYS A O 1
ATOM 2753 N N . ASN A 1 348 ? 4.934 -16.781 -26.453 1 96.31 348 ASN A N 1
ATOM 2754 C CA . ASN A 1 348 ? 4.719 -16.328 -25.078 1 96.31 348 ASN A CA 1
ATOM 2755 C C . ASN A 1 348 ? 4.914 -14.82 -24.953 1 96.31 348 ASN A C 1
ATOM 2757 O O . ASN A 1 348 ? 6.02 -14.312 -25.156 1 96.31 348 ASN A O 1
ATOM 2761 N N . ILE A 1 349 ? 3.924 -14.125 -24.516 1 96.19 349 ILE A N 1
ATOM 2762 C CA . ILE A 1 349 ? 3.93 -12.664 -24.484 1 96.19 349 ILE A CA 1
ATOM 2763 C C . ILE A 1 349 ? 4.742 -12.18 -23.297 1 96.19 349 ILE A C 1
ATOM 2765 O O . ILE A 1 349 ? 5.066 -10.992 -23.188 1 96.19 349 ILE A O 1
ATOM 2769 N N . TYR A 1 350 ? 5.164 -13.023 -22.438 1 96.31 350 TYR A N 1
ATOM 2770 C CA . TYR A 1 350 ? 5.773 -12.625 -21.172 1 96.31 350 TYR A CA 1
ATOM 2771 C C . TYR A 1 350 ? 7.293 -12.609 -21.281 1 96.31 350 TYR A C 1
ATOM 2773 O O . TYR A 1 350 ? 7.988 -12.227 -20.328 1 96.31 350 TYR A O 1
ATOM 2781 N N . GLY A 1 351 ? 7.844 -13 -22.406 1 91.75 351 GLY A N 1
ATOM 2782 C CA . GLY A 1 351 ? 9.273 -12.727 -22.453 1 91.75 351 GLY A CA 1
ATOM 2783 C C . GLY A 1 351 ? 10 -13.562 -23.484 1 91.75 351 GLY A C 1
ATOM 2784 O O . GLY A 1 351 ? 9.398 -14.406 -24.156 1 91.75 351 GLY A O 1
ATOM 2785 N N . ASP A 1 352 ? 11.32 -13.242 -23.625 1 94.06 352 ASP A N 1
ATOM 2786 C CA . ASP A 1 352 ? 12.203 -13.836 -24.625 1 94.06 352 ASP A CA 1
ATOM 2787 C C . ASP A 1 352 ? 13.438 -14.461 -23.969 1 94.06 352 ASP A C 1
ATOM 2789 O O . ASP A 1 352 ? 14.43 -14.742 -24.641 1 94.06 352 ASP A O 1
ATOM 2793 N N . GLY A 1 353 ? 13.398 -14.516 -22.672 1 95.06 353 GLY A N 1
ATOM 2794 C CA . GLY A 1 353 ? 14.453 -15.219 -21.953 1 95.06 353 GLY A CA 1
ATOM 2795 C C . GLY A 1 353 ? 15.625 -14.32 -21.609 1 95.06 353 GLY A C 1
ATOM 2796 O O . GLY A 1 353 ? 16.703 -14.805 -21.266 1 95.06 353 GLY A O 1
ATOM 2797 N N . ASN A 1 354 ? 15.43 -12.984 -21.625 1 97.06 354 ASN A N 1
ATOM 2798 C CA . ASN A 1 354 ? 16.531 -12.062 -21.344 1 97.06 354 ASN A CA 1
ATOM 2799 C C . ASN A 1 354 ? 16.203 -11.117 -20.203 1 97.06 354 ASN A C 1
ATOM 2801 O O . ASN A 1 354 ? 16.828 -10.07 -20.047 1 97.06 354 ASN A O 1
ATOM 2805 N N . SER A 1 355 ? 15.266 -11.43 -19.438 1 98.06 355 SER A N 1
ATOM 2806 C CA . SER A 1 355 ? 14.781 -10.562 -18.375 1 98.06 355 SER A CA 1
ATOM 2807 C C . SER A 1 355 ? 15.867 -10.297 -17.344 1 98.06 355 SER A C 1
ATOM 2809 O O . SER A 1 355 ? 16.078 -9.156 -16.922 1 98.06 355 SER A O 1
ATOM 2811 N N . SER A 1 356 ? 16.594 -11.305 -16.953 1 98.12 356 SER A N 1
ATOM 2812 C CA . SER A 1 356 ? 17.609 -11.195 -15.898 1 98.12 356 SER A CA 1
ATOM 2813 C C . SER A 1 356 ? 18.719 -10.242 -16.312 1 98.12 356 SER A C 1
ATOM 2815 O O . SER A 1 356 ? 19.172 -9.422 -15.508 1 98.12 356 SER A O 1
ATOM 2817 N N . ARG A 1 357 ? 19.141 -10.359 -17.516 1 98.12 357 ARG A N 1
ATOM 2818 C CA . ARG A 1 357 ? 20.188 -9.492 -18.031 1 98.12 357 ARG A CA 1
ATOM 2819 C C . ARG A 1 357 ? 19.734 -8.031 -18.047 1 98.12 357 ARG A C 1
ATOM 2821 O O . ARG A 1 357 ? 20.484 -7.141 -17.656 1 98.12 357 ARG A O 1
ATOM 2828 N N . ARG A 1 358 ? 18.516 -7.777 -18.469 1 98.69 358 ARG A N 1
ATOM 2829 C CA . ARG A 1 358 ? 17.969 -6.426 -18.531 1 98.69 358 ARG A CA 1
ATOM 2830 C C . ARG A 1 358 ? 17.859 -5.82 -17.125 1 98.69 358 ARG A C 1
ATOM 2832 O O . ARG A 1 358 ? 18.188 -4.645 -16.938 1 98.69 358 ARG A O 1
ATOM 2839 N N . ILE A 1 359 ? 17.422 -6.621 -16.172 1 98.75 359 ILE A N 1
ATOM 2840 C CA . ILE A 1 359 ? 17.281 -6.172 -14.789 1 98.75 359 ILE A CA 1
ATOM 2841 C C . ILE A 1 359 ? 18.641 -5.77 -14.234 1 98.75 359 ILE A C 1
ATOM 2843 O O . ILE A 1 359 ? 18.812 -4.672 -13.695 1 98.75 359 ILE A O 1
ATOM 2847 N N . THR A 1 360 ? 19.641 -6.617 -14.43 1 98.69 360 THR A N 1
ATOM 2848 C CA . THR A 1 360 ? 20.984 -6.367 -13.914 1 98.69 360 THR A CA 1
ATOM 2849 C C . THR A 1 360 ? 21.578 -5.098 -14.523 1 98.69 360 THR A C 1
ATOM 2851 O O . THR A 1 360 ? 22.125 -4.258 -13.812 1 98.69 360 THR A O 1
ATOM 2854 N N . LYS A 1 361 ? 21.422 -5.004 -15.789 1 98.44 361 LYS A N 1
ATOM 2855 C CA . LYS A 1 361 ? 21.938 -3.832 -16.484 1 98.44 361 LYS A CA 1
ATOM 2856 C C . LYS A 1 361 ? 21.297 -2.551 -15.953 1 98.44 361 LYS A C 1
ATOM 2858 O O . LYS A 1 361 ? 22 -1.564 -15.703 1 98.44 361 LYS A O 1
ATOM 2863 N N . THR A 1 362 ? 20.016 -2.549 -15.766 1 98.31 362 THR A N 1
ATOM 2864 C CA . THR A 1 362 ? 19.281 -1.379 -15.297 1 98.31 362 THR A CA 1
ATOM 2865 C C . THR A 1 362 ? 19.703 -1.003 -13.883 1 98.31 362 THR A C 1
ATOM 2867 O O . THR A 1 362 ? 19.922 0.174 -13.586 1 98.31 362 THR A O 1
ATOM 2870 N N . LEU A 1 363 ? 19.797 -1.969 -13.008 1 98.19 363 LEU A N 1
ATOM 2871 C CA . LEU A 1 363 ? 20.203 -1.717 -11.625 1 98.19 363 LEU A CA 1
ATOM 2872 C C . LEU A 1 363 ? 21.594 -1.089 -11.57 1 98.19 363 LEU A C 1
ATOM 2874 O O . LEU A 1 363 ? 21.828 -0.165 -10.789 1 98.19 363 LEU A O 1
ATOM 2878 N N . ASN A 1 364 ? 22.516 -1.573 -12.445 1 97.88 364 ASN A N 1
ATOM 2879 C CA . ASN A 1 364 ? 23.844 -0.987 -12.539 1 97.88 364 ASN A CA 1
ATOM 2880 C C . ASN A 1 364 ? 23.781 0.48 -12.953 1 97.88 364 ASN A C 1
ATOM 2882 O O . ASN A 1 364 ? 24.484 1.32 -12.383 1 97.88 364 ASN A O 1
ATOM 2886 N N . GLN A 1 365 ? 22.969 0.758 -13.883 1 96.88 365 GLN A N 1
ATOM 2887 C CA . GLN A 1 365 ? 22.844 2.119 -14.391 1 96.88 365 GLN A CA 1
ATOM 2888 C C . GLN A 1 365 ? 22.312 3.061 -13.305 1 96.88 365 GLN A C 1
ATOM 2890 O O . GLN A 1 365 ? 22.797 4.184 -13.164 1 96.88 365 GLN A O 1
ATOM 2895 N N . ILE A 1 366 ? 21.406 2.605 -12.523 1 96.19 366 ILE A N 1
ATOM 2896 C CA . ILE A 1 366 ? 20.781 3.418 -11.484 1 96.19 366 ILE A CA 1
ATOM 2897 C C . ILE A 1 366 ? 21.812 3.74 -10.398 1 96.19 366 ILE A C 1
ATOM 2899 O O . ILE A 1 366 ? 21.891 4.879 -9.938 1 96.19 366 ILE A O 1
ATOM 2903 N N . LEU A 1 367 ? 22.547 2.771 -9.992 1 94.75 367 LEU A N 1
ATOM 2904 C CA . LEU A 1 367 ? 23.531 2.984 -8.945 1 94.75 367 LEU A CA 1
ATOM 2905 C C . LEU A 1 367 ? 24.641 3.924 -9.422 1 94.75 367 LEU A C 1
ATOM 2907 O O . LEU A 1 367 ? 25.172 4.715 -8.641 1 94.75 367 LEU A O 1
ATOM 2911 N N . ASN A 1 368 ? 24.953 3.891 -10.664 1 92.56 368 ASN A N 1
ATOM 2912 C CA . ASN A 1 368 ? 26 4.734 -11.227 1 92.56 368 ASN A CA 1
ATOM 2913 C C . ASN A 1 368 ? 25.562 6.195 -11.312 1 92.56 368 ASN A C 1
ATOM 2915 O O . ASN A 1 368 ? 26.391 7.102 -11.219 1 92.56 368 ASN A O 1
ATOM 2919 N N . ASP A 1 369 ? 24.328 6.461 -11.422 1 87.94 369 ASP A N 1
ATOM 2920 C CA . ASP A 1 369 ? 23.797 7.816 -11.523 1 87.94 369 ASP A CA 1
ATOM 2921 C C . ASP A 1 369 ? 23.922 8.555 -10.195 1 87.94 369 ASP A C 1
ATOM 2923 O O . ASP A 1 369 ? 24.062 9.781 -10.164 1 87.94 369 ASP A O 1
ATOM 2927 N N . GLY A 1 370 ? 23.859 7.961 -9.078 1 79.25 370 GLY A N 1
ATOM 2928 C CA . GLY A 1 370 ? 24.172 8.523 -7.773 1 79.25 370 GLY A CA 1
ATOM 2929 C C . GLY A 1 370 ? 23.078 9.406 -7.23 1 79.25 370 GLY A C 1
ATOM 2930 O O . GLY A 1 370 ? 23.156 9.898 -6.102 1 79.25 370 GLY A O 1
ATOM 2931 N N . GLU A 1 371 ? 21.984 9.812 -7.922 1 78.62 371 GLU A N 1
ATOM 2932 C CA . GLU A 1 371 ? 20.875 10.641 -7.441 1 78.62 371 GLU A CA 1
ATOM 2933 C C . GLU A 1 371 ? 19.844 9.797 -6.691 1 78.62 371 GLU A C 1
ATOM 2935 O O . GLU A 1 371 ? 18.75 9.555 -7.199 1 78.62 371 GLU A O 1
ATOM 2940 N N . ASP A 1 372 ? 20.047 9.641 -5.449 1 83.88 372 ASP A N 1
ATOM 2941 C CA . ASP A 1 372 ? 19.297 8.648 -4.699 1 83.88 372 ASP A CA 1
ATOM 2942 C C . ASP A 1 372 ? 17.922 9.195 -4.297 1 83.88 372 ASP A C 1
ATOM 2944 O O . ASP A 1 372 ? 16.938 8.453 -4.281 1 83.88 372 ASP A O 1
ATOM 2948 N N . ILE A 1 373 ? 17.844 10.461 -4.18 1 85.06 373 ILE A N 1
ATOM 2949 C CA . ILE A 1 373 ? 16.641 11.016 -3.578 1 85.06 373 ILE A CA 1
ATOM 2950 C C . ILE A 1 373 ? 15.469 10.898 -4.555 1 85.06 373 ILE A C 1
ATOM 2952 O O . ILE A 1 373 ? 14.328 10.68 -4.145 1 85.06 373 ILE A O 1
ATOM 2956 N N . LYS A 1 374 ? 15.742 10.938 -5.855 1 87.81 374 LYS A N 1
ATOM 2957 C CA . LYS A 1 374 ? 14.664 10.891 -6.836 1 87.81 374 LYS A CA 1
ATOM 2958 C C . LYS A 1 374 ? 14.008 9.516 -6.859 1 87.81 374 LYS A C 1
ATOM 2960 O O . LYS A 1 374 ? 12.844 9.383 -7.254 1 87.81 374 LYS A O 1
ATOM 2965 N N . TRP A 1 375 ? 14.781 8.516 -6.41 1 91.25 375 TRP A N 1
ATOM 2966 C CA . TRP A 1 375 ? 14.266 7.148 -6.43 1 91.25 375 TRP A CA 1
ATOM 2967 C C . TRP A 1 375 ? 13.445 6.855 -5.176 1 91.25 375 TRP A C 1
ATOM 2969 O O . TRP A 1 375 ? 12.586 5.98 -5.18 1 91.25 375 TRP A O 1
ATOM 2979 N N . ILE A 1 376 ? 13.703 7.648 -4.152 1 88.75 376 ILE A N 1
ATOM 2980 C CA . ILE A 1 376 ? 13.078 7.332 -2.875 1 88.75 376 ILE A CA 1
ATOM 2981 C C . ILE A 1 376 ? 11.914 8.297 -2.615 1 88.75 376 ILE A C 1
ATOM 2983 O O . ILE A 1 376 ? 10.945 7.934 -1.949 1 88.75 376 ILE A O 1
ATOM 2987 N N . GLN A 1 377 ? 12.055 9.531 -3.064 1 87.75 377 GLN A N 1
ATOM 2988 C CA . GLN A 1 377 ? 10.969 10.508 -2.947 1 87.75 377 GLN A CA 1
ATOM 2989 C C . GLN A 1 377 ? 10.117 10.531 -4.211 1 87.75 377 GLN A C 1
ATOM 2991 O O . GLN A 1 377 ? 10.312 11.375 -5.082 1 87.75 377 GLN A O 1
ATOM 2996 N N . LYS A 1 378 ? 9.125 9.797 -4.195 1 91.19 378 LYS A N 1
ATOM 2997 C CA . LYS A 1 378 ? 8.258 9.641 -5.355 1 91.19 378 LYS A CA 1
ATOM 2998 C C . LYS A 1 378 ? 7.09 10.617 -5.309 1 91.19 378 LYS A C 1
ATOM 3000 O O . LYS A 1 378 ? 6.555 10.898 -4.234 1 91.19 378 LYS A O 1
ATOM 3005 N N . GLN A 1 379 ? 6.746 11.055 -6.414 1 92.56 379 GLN A N 1
ATOM 3006 C CA . GLN A 1 379 ? 5.562 11.883 -6.609 1 92.56 379 GLN A CA 1
ATOM 3007 C C . GLN A 1 379 ? 4.793 11.453 -7.855 1 92.56 379 GLN A C 1
ATOM 3009 O O . GLN A 1 379 ? 5.395 11.039 -8.852 1 92.56 379 GLN A O 1
ATOM 3014 N N . ILE A 1 380 ? 3.475 11.453 -7.773 1 96 380 ILE A N 1
ATOM 3015 C CA . ILE A 1 380 ? 2.637 11.109 -8.922 1 96 380 ILE A CA 1
ATOM 3016 C C . ILE A 1 380 ? 3 12 -10.109 1 96 380 ILE A C 1
ATOM 3018 O O . ILE A 1 380 ? 3.256 13.195 -9.945 1 96 380 ILE A O 1
ATOM 3022 N N . ALA A 1 381 ? 3.068 11.492 -11.281 1 95.5 381 ALA A N 1
ATOM 3023 C CA . ALA A 1 381 ? 3.654 12.148 -12.453 1 95.5 381 ALA A CA 1
ATOM 3024 C C . ALA A 1 381 ? 2.686 13.156 -13.055 1 95.5 381 ALA A C 1
ATOM 3026 O O . ALA A 1 381 ? 3.066 13.953 -13.922 1 95.5 381 ALA A O 1
ATOM 3027 N N . TYR A 1 382 ? 1.493 13.133 -12.594 1 94.38 382 TYR A N 1
ATOM 3028 C CA . TYR A 1 382 ? 0.493 14.047 -13.125 1 94.38 382 TYR A CA 1
ATOM 3029 C C . TYR A 1 382 ? -0.29 14.719 -12.008 1 94.38 382 TYR A C 1
ATOM 3031 O O . TYR A 1 382 ? -0.288 14.242 -10.867 1 94.38 382 TYR A O 1
ATOM 3039 N N . MET B 1 1 ? -27.703 -2.391 13.445 1 84.06 1 MET B N 1
ATOM 3040 C CA . MET B 1 1 ? -27.203 -1.021 13.352 1 84.06 1 MET B CA 1
ATOM 3041 C C . MET B 1 1 ? -25.906 -0.97 12.555 1 84.06 1 MET B C 1
ATOM 3043 O O . MET B 1 1 ? -25.062 -1.863 12.664 1 84.06 1 MET B O 1
ATOM 3047 N N . LYS B 1 2 ? -25.828 0.012 11.703 1 95.06 2 LYS B N 1
ATOM 3048 C CA . LYS B 1 2 ? -24.609 0.23 10.922 1 95.06 2 LYS B CA 1
ATOM 3049 C C . LYS B 1 2 ? -23.438 0.597 11.82 1 95.06 2 LYS B C 1
ATOM 3051 O O . LYS B 1 2 ? -23.547 1.497 12.656 1 95.06 2 LYS B O 1
ATOM 3056 N N . LYS B 1 3 ? -22.375 -0.162 11.727 1 98 3 LYS B N 1
ATOM 3057 C CA . LYS B 1 3 ? -21.234 0.037 12.602 1 98 3 LYS B CA 1
ATOM 3058 C C . LYS B 1 3 ? -20.031 0.566 11.82 1 98 3 LYS B C 1
ATOM 3060 O O . LYS B 1 3 ? -19.656 0.007 10.781 1 98 3 LYS B O 1
ATOM 3065 N N . ILE B 1 4 ? -19.406 1.695 12.352 1 98.69 4 ILE B N 1
ATOM 3066 C CA . ILE B 1 4 ? -18.219 2.25 11.711 1 98.69 4 ILE B CA 1
ATOM 3067 C C . ILE B 1 4 ? -17.125 2.496 12.75 1 98.69 4 ILE B C 1
ATOM 3069 O O . ILE B 1 4 ? -17.422 2.988 13.844 1 98.69 4 ILE B O 1
ATOM 3073 N N . LEU B 1 5 ? -15.93 2.033 12.477 1 98.88 5 LEU B N 1
ATOM 3074 C CA . LEU B 1 5 ? -14.75 2.359 13.273 1 98.88 5 LEU B CA 1
ATOM 3075 C C . LEU B 1 5 ? -13.906 3.432 12.586 1 98.88 5 LEU B C 1
ATOM 3077 O O . LEU B 1 5 ? -13.68 3.369 11.375 1 98.88 5 LEU B O 1
ATOM 3081 N N . ILE B 1 6 ? -13.5 4.426 13.328 1 98.88 6 ILE B N 1
ATOM 3082 C CA . ILE B 1 6 ? -12.656 5.508 12.828 1 98.88 6 ILE B CA 1
ATOM 3083 C C . ILE B 1 6 ? -11.258 5.387 13.422 1 98.88 6 ILE B C 1
ATOM 3085 O O . ILE B 1 6 ? -11.078 5.469 14.641 1 98.88 6 ILE B O 1
ATOM 3089 N N . VAL B 1 7 ? -10.242 5.234 12.562 1 98.88 7 VAL B N 1
ATOM 3090 C CA . VAL B 1 7 ? -8.867 5.074 13.031 1 98.88 7 VAL B CA 1
ATOM 3091 C C . VAL B 1 7 ? -8.203 6.441 13.164 1 98.88 7 VAL B C 1
ATOM 3093 O 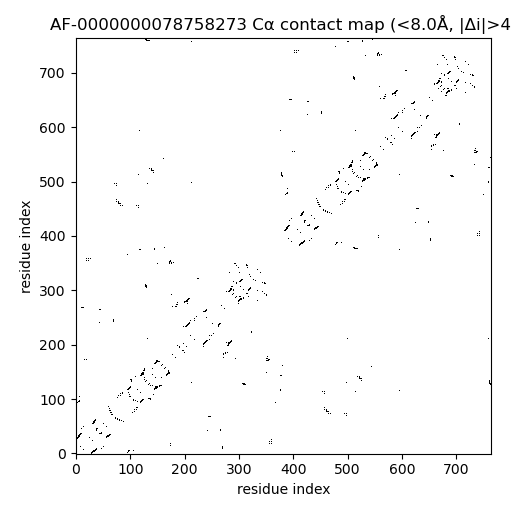O . VAL B 1 7 ? -8.141 7.211 12.203 1 98.88 7 VAL B O 1
ATOM 3096 N N . SER B 1 8 ? -7.738 6.727 14.367 1 98.69 8 SER B N 1
ATOM 3097 C CA . SER B 1 8 ? -7.078 8 14.625 1 98.69 8 SER B CA 1
ATOM 3098 C C . SER B 1 8 ? -5.773 7.805 15.391 1 98.69 8 SER B C 1
ATOM 3100 O O . SER B 1 8 ? -5.715 7.012 16.328 1 98.69 8 SER B O 1
ATOM 3102 N N . GLY B 1 9 ? -4.75 8.5 14.93 1 97.31 9 GLY B N 1
ATOM 3103 C CA . GLY B 1 9 ? -3.461 8.352 15.586 1 97.31 9 GLY B CA 1
ATOM 3104 C C . GLY B 1 9 ? -2.969 9.633 16.234 1 97.31 9 GLY B C 1
ATOM 3105 O O . GLY B 1 9 ? -2.021 9.617 17.016 1 97.31 9 GLY B O 1
ATOM 3106 N N . THR B 1 10 ? -3.59 10.773 15.867 1 94.56 10 THR B N 1
ATOM 3107 C CA . THR B 1 10 ? -3.129 12.07 16.359 1 94.56 10 THR B CA 1
ATOM 3108 C C . THR B 1 10 ? -4.305 13.023 16.562 1 94.56 10 THR B C 1
ATOM 3110 O O . THR B 1 10 ? -5.371 12.828 15.977 1 94.56 10 THR B O 1
ATOM 3113 N N . ARG B 1 11 ? -4.062 14 17.328 1 93.06 11 ARG B N 1
ATOM 3114 C CA . ARG B 1 11 ? -5.051 15.047 17.531 1 93.06 11 ARG B CA 1
ATOM 3115 C C . ARG B 1 11 ? -5.41 15.734 16.219 1 93.06 11 ARG B C 1
ATOM 3117 O O . ARG B 1 11 ? -6.559 16.141 16.016 1 93.06 11 ARG B O 1
ATOM 3124 N N . ALA B 1 12 ? -4.441 15.852 15.352 1 91.69 12 ALA B N 1
ATOM 3125 C CA . ALA B 1 12 ? -4.652 16.531 14.078 1 91.69 12 ALA B CA 1
ATOM 3126 C C . ALA B 1 12 ? -5.668 15.797 13.219 1 91.69 12 ALA B C 1
ATOM 3128 O O . ALA B 1 12 ? -6.59 16.406 12.664 1 91.69 12 ALA B O 1
ATOM 3129 N N . ASP B 1 13 ? -5.559 14.492 13.102 1 95.69 13 ASP B N 1
ATOM 3130 C CA . ASP B 1 13 ? -6.523 13.766 12.281 1 95.69 13 ASP B CA 1
ATOM 3131 C C . ASP B 1 13 ? -7.871 13.656 12.992 1 95.69 13 ASP B C 1
ATOM 3133 O O . ASP B 1 13 ? -8.922 13.633 12.344 1 95.69 13 ASP B O 1
ATOM 3137 N N . TYR B 1 14 ? -7.832 13.609 14.336 1 97.19 14 TYR B N 1
ATOM 3138 C CA . TYR B 1 14 ? -9.094 13.609 15.07 1 97.19 14 TYR B CA 1
ATOM 3139 C C . TYR B 1 14 ? -9.922 14.844 14.75 1 97.19 14 TYR B C 1
ATOM 3141 O O . TYR B 1 14 ? -11.125 14.75 14.531 1 97.19 14 TYR B O 1
ATOM 3149 N N . GLY B 1 15 ? -9.281 15.953 14.711 1 95.75 15 GLY B N 1
ATOM 3150 C CA . GLY B 1 15 ? -9.969 17.188 14.391 1 95.75 15 GLY B CA 1
ATOM 3151 C C . GLY B 1 15 ? -10.664 17.156 13.047 1 95.75 15 GLY B C 1
ATOM 3152 O O . GLY B 1 15 ? -11.688 17.812 12.852 1 95.75 15 GLY B O 1
ATOM 3153 N N . ILE B 1 16 ? -10.094 16.406 12.141 1 97.25 16 ILE B N 1
ATOM 3154 C CA . ILE B 1 16 ? -10.672 16.281 10.805 1 97.25 16 ILE B CA 1
ATOM 3155 C C . ILE B 1 16 ? -11.852 15.312 10.836 1 97.25 16 ILE B C 1
ATOM 3157 O O . ILE B 1 16 ? -12.867 15.531 10.172 1 97.25 16 ILE B O 1
ATOM 3161 N N . TYR B 1 17 ? -11.781 14.297 11.672 1 98.25 17 TYR B N 1
ATOM 3162 C CA . TYR B 1 17 ? -12.789 13.242 11.766 1 98.25 17 TYR B CA 1
ATOM 3163 C C . TYR B 1 17 ? -14 13.727 12.555 1 98.25 17 TYR B C 1
ATOM 3165 O O . TYR B 1 17 ? -15.117 13.25 12.344 1 98.25 17 TYR B O 1
ATOM 3173 N N . LYS B 1 18 ? -13.828 14.648 13.477 1 97.06 18 LYS B N 1
ATOM 3174 C CA . LYS B 1 18 ? -14.836 14.984 14.477 1 97.06 18 LYS B CA 1
ATOM 3175 C C . LYS B 1 18 ? -16.156 15.375 13.82 1 97.06 18 LYS B C 1
ATOM 3177 O O . LYS B 1 18 ? -17.203 14.812 14.141 1 97.06 18 LYS B O 1
ATOM 3182 N N . PRO B 1 19 ? -16.156 16.328 12.844 1 97.06 19 PRO B N 1
ATOM 3183 C CA . PRO B 1 19 ? -17.438 16.656 12.227 1 97.06 19 PRO B CA 1
ATOM 3184 C C . PRO B 1 19 ? -18.078 15.469 11.5 1 97.06 19 PRO B C 1
ATOM 3186 O O . PRO B 1 19 ? -19.297 15.352 11.453 1 97.06 19 PRO B O 1
ATOM 3189 N N . VAL B 1 20 ? -17.312 14.586 10.93 1 98.5 20 VAL B N 1
ATOM 3190 C CA . VAL B 1 20 ? -17.812 13.398 10.258 1 98.5 20 VAL B CA 1
ATOM 3191 C C . VAL B 1 20 ? -18.438 12.453 11.281 1 98.5 20 VAL B C 1
ATOM 3193 O O . VAL B 1 20 ? -19.547 11.961 11.078 1 98.5 20 VAL B O 1
ATOM 3196 N N . ALA B 1 21 ? -17.719 12.203 12.367 1 98.44 21 ALA B N 1
ATOM 3197 C CA . ALA B 1 21 ? -18.203 11.336 13.438 1 98.44 21 ALA B CA 1
ATOM 3198 C C . ALA B 1 21 ? -19.531 11.852 14.008 1 98.44 21 ALA B C 1
ATOM 3200 O O . ALA B 1 21 ? -20.453 11.07 14.25 1 98.44 21 ALA B O 1
ATOM 3201 N N . GLU B 1 22 ? -19.609 13.148 14.234 1 97.31 22 GLU B N 1
ATOM 3202 C CA . GLU B 1 22 ? -20.828 13.758 14.758 1 97.31 22 GLU B CA 1
ATOM 3203 C C . GLU B 1 22 ? -22 13.547 13.812 1 97.31 22 GLU B C 1
ATOM 3205 O O . GLU B 1 22 ? -23.109 13.211 14.258 1 97.31 22 GLU B O 1
ATOM 3210 N N . ASN B 1 23 ? -21.75 13.758 12.547 1 97.88 23 ASN B N 1
ATOM 3211 C CA . ASN B 1 23 ? -22.812 13.586 11.555 1 97.88 23 ASN B CA 1
ATOM 3212 C C . ASN B 1 23 ? -23.281 12.133 11.492 1 97.88 23 ASN B C 1
ATOM 3214 O O . ASN B 1 23 ? -24.484 11.875 11.375 1 97.88 23 ASN B O 1
ATOM 3218 N N . LEU B 1 24 ? -22.375 11.219 11.555 1 98.5 24 LEU B N 1
ATOM 3219 C CA . LEU B 1 24 ? -22.703 9.797 11.539 1 98.5 24 LEU B CA 1
ATOM 3220 C C . LEU B 1 24 ? -23.531 9.422 12.758 1 98.5 24 LEU B C 1
ATOM 3222 O O . LEU B 1 24 ? -24.516 8.68 12.648 1 98.5 24 LEU B O 1
ATOM 3226 N N . LEU B 1 25 ? -23.156 9.945 13.906 1 97.5 25 LEU B N 1
ATOM 3227 C CA . LEU B 1 25 ? -23.922 9.688 15.125 1 97.5 25 LEU B CA 1
ATOM 3228 C C . LEU B 1 25 ? -25.359 10.188 14.984 1 97.5 25 LEU B C 1
ATOM 3230 O O . LEU B 1 25 ? -26.297 9.516 15.406 1 97.5 25 LEU B O 1
ATOM 3234 N N . GLN B 1 26 ? -25.453 11.359 14.461 1 97 26 GLN B N 1
ATOM 3235 C CA . GLN B 1 26 ? -26.781 11.953 14.266 1 97 26 GLN B CA 1
ATOM 3236 C C . GLN B 1 26 ? -27.625 11.109 13.312 1 97 26 GLN B C 1
ATOM 3238 O O . GLN B 1 26 ? -28.844 11.133 13.375 1 97 26 GLN B O 1
ATOM 3243 N N . ASP B 1 27 ? -26.984 10.414 12.453 1 97.62 27 ASP B N 1
ATOM 3244 C CA . ASP B 1 27 ? -27.656 9.562 11.484 1 97.62 27 ASP B CA 1
ATOM 3245 C C . ASP B 1 27 ? -27.797 8.133 12.016 1 97.62 27 ASP B C 1
ATOM 3247 O O . ASP B 1 27 ? -28 7.195 11.242 1 97.62 27 ASP B O 1
ATOM 3251 N N . ASN B 1 28 ? -27.547 7.875 13.273 1 96.88 28 ASN B N 1
ATOM 3252 C CA . ASN B 1 28 ? -27.828 6.656 14.031 1 96.88 28 ASN B CA 1
ATOM 3253 C C . ASN B 1 28 ? -26.812 5.562 13.711 1 96.88 28 ASN B C 1
ATOM 3255 O O . ASN B 1 28 ? -27.141 4.375 13.727 1 96.88 28 ASN B O 1
ATOM 3259 N N . TRP B 1 29 ? -25.672 5.898 13.305 1 98.19 29 TRP B N 1
ATOM 3260 C CA . TRP B 1 29 ? -24.562 4.941 13.203 1 98.19 29 TRP B CA 1
ATOM 3261 C C . TRP B 1 29 ? -24.016 4.613 14.586 1 98.19 29 TRP B C 1
ATOM 3263 O O . TRP B 1 29 ? -24.016 5.457 15.484 1 98.19 29 TRP B O 1
ATOM 3273 N N . ASP B 1 30 ? -23.594 3.359 14.766 1 98.38 30 ASP B N 1
ATOM 3274 C CA . ASP B 1 30 ? -22.719 3.02 15.883 1 98.38 30 ASP B CA 1
ATOM 3275 C C . ASP B 1 30 ? -21.281 3.428 15.586 1 98.38 30 ASP B C 1
ATOM 3277 O O . ASP B 1 30 ? -20.562 2.711 14.891 1 98.38 30 ASP B O 1
ATOM 3281 N N . VAL B 1 31 ? -20.875 4.602 16.172 1 98.5 31 VAL B N 1
ATOM 3282 C CA . VAL B 1 31 ? -19.594 5.203 15.859 1 98.5 31 VAL B CA 1
ATOM 3283 C C . VAL B 1 31 ? -18.625 4.992 17.016 1 98.5 31 VAL B C 1
ATOM 3285 O O . VAL B 1 31 ? -18.953 5.262 18.172 1 98.5 31 VAL B O 1
ATOM 3288 N N . SER B 1 32 ? -17.469 4.48 16.75 1 98.44 32 SER B N 1
ATOM 3289 C CA . SER B 1 32 ? -16.422 4.383 17.75 1 98.44 32 SER B CA 1
ATOM 3290 C C . SER B 1 32 ? -15.039 4.59 17.125 1 98.44 32 SER B C 1
ATOM 3292 O O . SER B 1 32 ? -14.859 4.379 15.93 1 98.44 32 SER B O 1
ATOM 3294 N N . PHE B 1 33 ? -14.102 5.023 17.953 1 98.81 33 PHE B N 1
ATOM 3295 C CA . PHE B 1 33 ? -12.734 5.273 17.516 1 98.81 33 PHE B CA 1
ATOM 3296 C C . PHE B 1 33 ? -11.828 4.113 17.891 1 98.81 33 PHE B C 1
ATOM 3298 O O . PHE B 1 33 ? -12.086 3.398 18.859 1 98.81 33 PHE B O 1
ATOM 3305 N N . VAL B 1 34 ? -10.883 3.832 17.047 1 98.88 34 VAL B N 1
ATOM 3306 C CA . VAL B 1 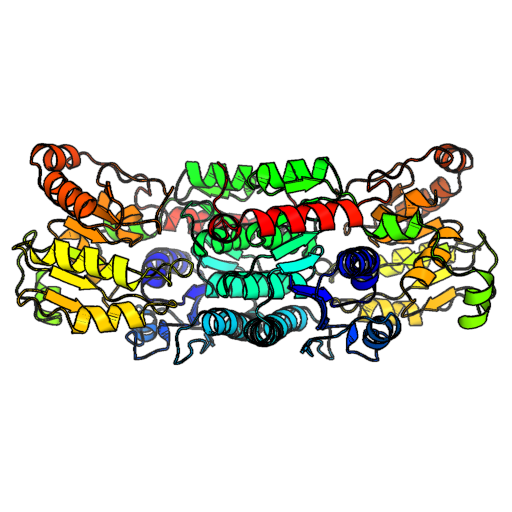34 ? -9.688 3.047 17.344 1 98.88 34 VAL B CA 1
ATOM 3307 C C . VAL B 1 34 ? -8.461 3.953 17.344 1 98.88 34 VAL B C 1
ATOM 3309 O O . VAL B 1 34 ? -8.109 4.531 16.312 1 98.88 34 VAL B O 1
ATOM 3312 N N . VAL B 1 35 ? -7.816 4.059 18.516 1 98.69 35 VAL B N 1
ATOM 3313 C CA . VAL B 1 35 ? -6.785 5.086 18.641 1 98.69 35 VAL B CA 1
ATOM 3314 C C . VAL B 1 35 ? -5.414 4.426 18.781 1 98.69 35 VAL B C 1
ATOM 3316 O O . VAL B 1 35 ? -5.309 3.314 19.312 1 98.69 35 VAL B O 1
ATOM 3319 N N . SER B 1 36 ? -4.391 5.062 18.234 1 98.12 36 SER B N 1
ATOM 3320 C CA . SER B 1 36 ? -3 4.641 18.344 1 98.12 36 SER B CA 1
ATOM 3321 C C . SER B 1 36 ? -2.061 5.84 18.406 1 98.12 36 SER B C 1
ATOM 3323 O O . SER B 1 36 ? -2.506 6.977 18.578 1 98.12 36 SER B O 1
ATOM 3325 N N . GLY B 1 37 ? -0.839 5.59 18.406 1 95.94 37 GLY B N 1
ATOM 3326 C CA . GLY B 1 37 ? 0.179 6.609 18.219 1 95.94 37 GLY B CA 1
ATOM 3327 C C . GLY B 1 37 ? 0.168 7.672 19.312 1 95.94 37 GLY B C 1
ATOM 3328 O O . GLY B 1 37 ? 0.188 7.352 20.5 1 95.94 37 GLY B O 1
ATOM 3329 N N . MET B 1 38 ? 0.065 8.898 18.875 1 94.75 38 MET B N 1
ATOM 3330 C CA . MET B 1 38 ? 0.278 10.062 19.734 1 94.75 38 MET B CA 1
ATOM 3331 C C . MET B 1 38 ? -0.877 10.227 20.719 1 94.75 38 MET B C 1
ATOM 3333 O O . MET B 1 38 ? -0.708 10.812 21.797 1 94.75 38 MET B O 1
ATOM 3337 N N . HIS B 1 39 ? -2.016 9.68 20.375 1 96.88 39 HIS B N 1
ATOM 3338 C CA . HIS B 1 39 ? -3.152 9.758 21.281 1 96.88 39 HIS B CA 1
ATOM 3339 C C . HIS B 1 39 ? -2.832 9.117 22.625 1 96.88 39 HIS B C 1
ATOM 3341 O O . HIS B 1 39 ? -3.4 9.5 23.641 1 96.88 39 HIS B O 1
ATOM 3347 N N . LEU B 1 40 ? -1.905 8.18 22.594 1 97 40 LEU B N 1
ATOM 3348 C CA . LEU B 1 40 ? -1.687 7.344 23.766 1 97 40 LEU B CA 1
ATOM 3349 C C . LEU B 1 40 ? -0.362 7.691 24.453 1 97 40 LEU B C 1
ATOM 3351 O O . LEU B 1 40 ? 0.169 6.895 25.219 1 97 40 LEU B O 1
ATOM 3355 N N . SER B 1 41 ? 0.17 8.836 24.125 1 94 41 SER B N 1
ATOM 3356 C CA . SER B 1 41 ? 1.45 9.258 24.672 1 94 41 SER B CA 1
ATOM 3357 C C . SER B 1 41 ? 1.309 10.57 25.453 1 94 41 SER B C 1
ATOM 3359 O O . SER B 1 41 ? 0.82 11.562 24.906 1 94 41 SER B O 1
ATOM 3361 N N . HIS B 1 42 ? 1.86 10.625 26.625 1 92.06 42 HIS B N 1
ATOM 3362 C CA . HIS B 1 42 ? 1.84 11.852 27.422 1 92.06 42 HIS B CA 1
ATOM 3363 C C . HIS B 1 42 ? 2.744 12.914 26.812 1 92.06 42 HIS B C 1
ATOM 3365 O O . HIS B 1 42 ? 2.473 14.109 26.938 1 92.06 42 HIS B O 1
ATOM 3371 N N . LYS B 1 43 ? 3.719 12.43 26.109 1 88.44 43 LYS B N 1
ATOM 3372 C CA . LYS B 1 43 ? 4.633 13.352 25.438 1 88.44 43 LYS B CA 1
ATOM 3373 C C . LYS B 1 43 ? 3.893 14.234 24.438 1 88.44 43 LYS B C 1
ATOM 3375 O O . LYS B 1 43 ? 4.27 15.391 24.219 1 88.44 43 LYS B O 1
ATOM 3380 N N . TYR B 1 44 ? 2.799 13.648 23.984 1 90.38 44 TYR B N 1
ATOM 3381 C CA . TYR B 1 44 ? 2.076 14.375 22.938 1 90.38 44 TYR B CA 1
ATOM 3382 C C . TYR B 1 44 ? 0.693 14.789 23.438 1 90.38 44 TYR B C 1
ATOM 3384 O O . TYR B 1 44 ? -0.21 15.031 22.625 1 90.38 44 TYR B O 1
ATOM 3392 N N . GLY B 1 45 ? 0.428 14.734 24.781 1 90.12 45 GLY B N 1
ATOM 3393 C CA . GLY B 1 45 ? -0.75 15.336 25.375 1 90.12 45 GLY B CA 1
ATOM 3394 C C . GLY B 1 45 ? -1.819 14.32 25.75 1 90.12 45 GLY B C 1
ATOM 3395 O O . GLY B 1 45 ? -2.887 14.695 26.234 1 90.12 45 GLY B O 1
ATOM 3396 N N . PHE B 1 46 ? -1.479 13.016 25.438 1 93.75 46 PHE B N 1
ATOM 3397 C CA . PHE B 1 46 ? -2.422 11.953 25.766 1 93.75 46 PHE B CA 1
ATOM 3398 C C . PHE B 1 46 ? -3.828 12.312 25.297 1 93.75 46 PHE B C 1
ATOM 3400 O O . PHE B 1 46 ? -4.773 12.289 26.094 1 93.75 46 PHE B O 1
ATOM 3407 N N . THR B 1 47 ? -4.031 12.523 24.094 1 95.56 47 THR B N 1
ATOM 3408 C CA . THR B 1 47 ? -5.16 13.242 23.516 1 95.56 47 THR B CA 1
ATOM 3409 C C . THR B 1 47 ? -6.348 12.305 23.297 1 95.56 47 THR B C 1
ATOM 3411 O O . THR B 1 47 ? -7.383 12.719 22.766 1 95.56 47 THR B O 1
ATOM 3414 N N . LYS B 1 48 ? -6.25 11.008 23.719 1 96.56 48 LYS B N 1
ATOM 3415 C CA . LYS B 1 48 ? -7.438 10.164 23.719 1 96.56 48 LYS B CA 1
ATOM 3416 C C . LYS B 1 48 ? -8.531 10.742 24.609 1 96.56 48 LYS B C 1
ATOM 3418 O O . LYS B 1 48 ? -9.719 10.555 24.359 1 96.56 48 LYS B O 1
ATOM 3423 N N . GLU B 1 49 ? -8.156 11.469 25.594 1 96.44 49 GLU B N 1
ATOM 3424 C CA . GLU B 1 49 ? -9.094 12.07 26.547 1 96.44 49 GLU B CA 1
ATOM 3425 C C . GLU B 1 49 ? -10 13.086 25.859 1 96.44 49 GLU B C 1
ATOM 3427 O O . GLU B 1 49 ? -11.156 13.25 26.25 1 96.44 49 GLU B O 1
ATOM 3432 N N . LEU B 1 50 ? -9.484 13.734 24.875 1 95.19 50 LEU B N 1
ATOM 3433 C CA . LEU B 1 50 ? -10.281 14.688 24.109 1 95.19 50 LEU B CA 1
ATOM 3434 C C . LEU B 1 50 ? -11.43 13.984 23.391 1 95.19 50 LEU B C 1
ATOM 3436 O O . LEU B 1 50 ? -12.547 14.5 23.344 1 95.19 50 LEU B O 1
ATOM 3440 N N . ILE B 1 51 ? -11.133 12.812 22.859 1 97.56 51 ILE B N 1
ATOM 3441 C CA . ILE B 1 51 ? -12.125 12.023 22.141 1 97.56 51 ILE B CA 1
ATOM 3442 C C . ILE B 1 51 ? -13.242 11.602 23.078 1 97.56 51 ILE B C 1
ATOM 3444 O O . ILE B 1 51 ? -14.43 11.75 22.766 1 97.56 51 ILE B O 1
ATOM 3448 N N . LEU B 1 52 ? -12.875 11.172 24.266 1 97.81 52 LEU B N 1
ATOM 3449 C CA . LEU B 1 52 ? -13.836 10.75 25.266 1 97.81 52 LEU B CA 1
ATOM 3450 C C . LEU B 1 52 ? -14.641 11.938 25.781 1 97.81 52 LEU B C 1
ATOM 3452 O O . LEU B 1 52 ? -15.852 11.828 25.984 1 97.81 52 LEU B O 1
ATOM 3456 N N . ALA B 1 53 ? -13.984 13.016 25.969 1 96.19 53 ALA B N 1
ATOM 3457 C CA . ALA B 1 53 ? -14.641 14.227 26.469 1 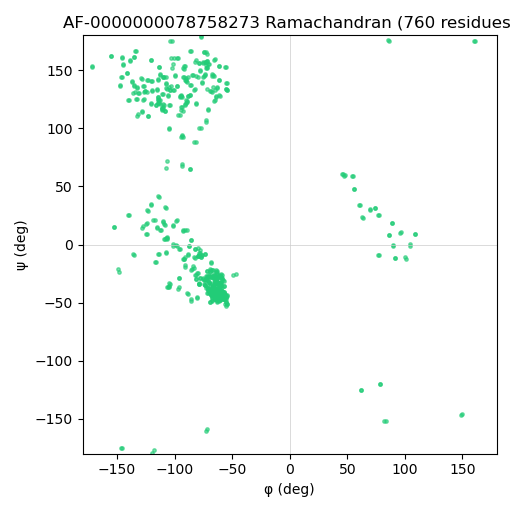96.19 53 ALA B CA 1
ATOM 3458 C C . ALA B 1 53 ? -15.695 14.719 25.484 1 96.19 53 ALA B C 1
ATOM 3460 O O . ALA B 1 53 ? -16.703 15.305 25.891 1 96.19 53 ALA B O 1
ATOM 3461 N N . ASP B 1 54 ? -15.469 14.438 24.25 1 95.75 54 ASP B N 1
ATOM 3462 C CA . ASP B 1 54 ? -16.406 14.867 23.219 1 95.75 54 ASP B CA 1
ATOM 3463 C C . ASP B 1 54 ? -17.578 13.906 23.109 1 95.75 54 ASP B C 1
ATOM 3465 O O . ASP B 1 54 ? -18.469 14.109 22.281 1 95.75 54 ASP B O 1
ATOM 3469 N N . GLY B 1 55 ? -17.547 12.812 23.875 1 96.56 55 GLY B N 1
ATOM 3470 C CA . GLY B 1 55 ? -18.672 11.906 23.969 1 96.56 55 GLY B CA 1
ATOM 3471 C C . GLY B 1 55 ? -18.547 10.711 23.031 1 96.56 55 GLY B C 1
ATOM 3472 O O . GLY B 1 55 ? -19.5 9.953 22.859 1 96.56 55 GLY B O 1
ATOM 3473 N N . PHE B 1 56 ? -17.406 10.523 22.453 1 97.94 56 PHE B N 1
ATOM 3474 C CA . PHE B 1 56 ? -17.219 9.398 21.547 1 97.94 56 PHE B CA 1
ATOM 3475 C C . PHE B 1 56 ? -16.688 8.188 22.297 1 97.94 56 PHE B C 1
ATOM 3477 O O . PHE B 1 56 ? -16.016 8.328 23.328 1 97.94 56 PHE B O 1
ATOM 3484 N N . ARG B 1 57 ? -16.969 7.035 21.781 1 98.12 57 ARG B N 1
ATOM 3485 C CA . ARG B 1 57 ? -16.469 5.785 22.359 1 98.12 57 ARG B CA 1
ATOM 3486 C C . ARG B 1 57 ? -15.148 5.371 21.688 1 98.12 57 ARG B C 1
ATOM 3488 O O . ARG B 1 57 ? -14.914 5.68 20.531 1 98.12 57 ARG B O 1
ATOM 3495 N N . ILE B 1 58 ? -14.391 4.684 22.469 1 98.38 58 ILE B N 1
ATOM 3496 C CA . ILE B 1 58 ? -13.164 4.078 21.969 1 98.38 58 ILE B CA 1
ATOM 3497 C C . ILE B 1 58 ? -13.258 2.559 22.062 1 98.38 58 ILE B C 1
ATOM 3499 O O . ILE B 1 58 ? -13.367 2.012 23.172 1 98.38 58 ILE B O 1
ATOM 3503 N N . SER B 1 59 ? -13.148 1.88 20.938 1 97.81 59 SER B N 1
ATOM 3504 C CA . SER B 1 59 ? -13.328 0.434 20.859 1 97.81 59 SER B CA 1
ATOM 3505 C C . SER B 1 59 ? -12.008 -0.302 21.062 1 97.81 59 SER B C 1
ATOM 3507 O O . SER B 1 59 ? -11.992 -1.508 21.312 1 97.81 59 SER B O 1
ATOM 3509 N N . GLY B 1 60 ? -10.93 0.438 20.875 1 98.19 60 GLY B N 1
ATOM 3510 C CA . GLY B 1 60 ? -9.633 -0.193 21.031 1 98.19 60 GLY B CA 1
ATOM 3511 C C . GLY B 1 60 ? -8.477 0.795 20.984 1 98.19 60 GLY B C 1
ATOM 3512 O O . GLY B 1 60 ? -8.609 1.881 20.406 1 98.19 60 GLY B O 1
ATOM 3513 N N . GLU B 1 61 ? -7.465 0.386 21.641 1 98.5 61 GLU B N 1
ATOM 3514 C CA . GLU B 1 61 ? -6.227 1.161 21.703 1 98.5 61 GLU B CA 1
ATOM 3515 C C . GLU B 1 61 ? -5.023 0.311 21.297 1 98.5 61 GLU B C 1
ATOM 3517 O O . GLU B 1 61 ? -4.945 -0.867 21.656 1 98.5 61 GLU B O 1
ATOM 3522 N N . VAL B 1 62 ? -4.148 0.891 20.484 1 98.38 62 VAL B N 1
ATOM 3523 C CA . VAL B 1 62 ? -2.926 0.197 20.094 1 98.38 62 VAL B CA 1
ATOM 3524 C C . VAL B 1 62 ? -1.709 1.04 20.469 1 98.38 62 VAL B C 1
ATOM 3526 O O . VAL B 1 62 ? -1.453 2.078 19.844 1 98.38 62 VAL B O 1
ATOM 3529 N N . GLN B 1 63 ? -0.933 0.604 21.438 1 96.81 63 GLN B N 1
ATOM 3530 C CA . GLN B 1 63 ? 0.339 1.241 21.766 1 96.81 63 GLN B CA 1
ATOM 3531 C C . GLN B 1 63 ? 1.38 0.978 20.672 1 96.81 63 GLN B C 1
ATOM 3533 O O . GLN B 1 63 ? 1.798 -0.164 20.469 1 96.81 63 GLN B O 1
ATOM 3538 N N . SER B 1 64 ? 1.791 2.076 20.031 1 95.81 64 SER B N 1
ATOM 3539 C CA . SER B 1 64 ? 2.609 1.819 18.844 1 95.81 64 SER B CA 1
ATOM 3540 C C . SER B 1 64 ? 3.826 2.74 18.812 1 95.81 64 SER B C 1
ATOM 3542 O O . SER B 1 64 ? 4.672 2.621 17.922 1 95.81 64 SER B O 1
ATOM 3544 N N . LEU B 1 65 ? 3.906 3.695 19.656 1 93.38 65 LEU B N 1
ATOM 3545 C CA . LEU B 1 65 ? 5.016 4.641 19.609 1 93.38 65 LEU B CA 1
ATOM 3546 C C . LEU B 1 65 ? 6.215 4.109 20.391 1 93.38 65 LEU B C 1
ATOM 3548 O O . LEU B 1 65 ? 6.059 3.564 21.484 1 93.38 65 LEU B O 1
ATOM 3552 N N . PHE B 1 66 ? 7.359 4.297 19.766 1 90.62 66 PHE B N 1
ATOM 3553 C CA . PHE B 1 66 ? 8.617 3.961 20.422 1 90.62 66 PHE B CA 1
ATOM 3554 C C . PHE B 1 66 ? 9.242 5.199 21.047 1 90.62 66 PHE B C 1
ATOM 3556 O O . PHE B 1 66 ? 8.922 6.328 20.672 1 90.62 66 PHE B O 1
ATOM 3563 N N . LEU B 1 67 ? 10.102 4.996 21.938 1 84.62 67 LEU B N 1
ATOM 3564 C CA . LEU B 1 67 ? 10.789 6.082 22.625 1 84.62 67 LEU B CA 1
ATOM 3565 C C . LEU B 1 67 ? 11.617 6.91 21.656 1 84.62 67 LEU B C 1
ATOM 3567 O O . LEU B 1 67 ? 11.539 8.141 21.656 1 84.62 67 LEU B O 1
ATOM 3571 N N . GLU B 1 68 ? 12.344 6.117 20.844 1 85.75 68 GLU B N 1
ATOM 3572 C CA . GLU B 1 68 ? 13.148 6.805 19.828 1 85.75 68 GLU B CA 1
ATOM 3573 C C . GLU B 1 68 ? 12.398 6.891 18.5 1 85.75 68 GLU B C 1
ATOM 3575 O O . GLU B 1 68 ? 11.914 5.883 17.984 1 85.75 68 GLU B O 1
ATOM 3580 N N . ASN B 1 69 ? 12.336 8.07 18.031 1 86.62 69 ASN B N 1
ATOM 3581 C CA . ASN B 1 69 ? 11.633 8.273 16.766 1 86.62 69 ASN B CA 1
ATOM 3582 C C . ASN B 1 69 ? 12.586 8.227 15.578 1 86.62 69 ASN B C 1
ATOM 3584 O O . ASN B 1 69 ? 12.766 9.227 14.883 1 86.62 69 ASN B O 1
ATOM 3588 N N . ASN B 1 70 ? 13.078 7.121 15.32 1 92.62 70 ASN B N 1
ATOM 3589 C CA . ASN B 1 70 ? 13.93 6.945 14.148 1 92.62 70 ASN B CA 1
ATOM 3590 C C . ASN B 1 70 ? 13.18 6.234 13.016 1 92.62 70 ASN B C 1
ATOM 3592 O O . ASN B 1 70 ? 12.031 5.824 13.188 1 92.62 70 ASN B O 1
ATOM 3596 N N . LYS B 1 71 ? 13.781 6.109 11.906 1 94.5 71 LYS B N 1
ATOM 3597 C CA . LYS B 1 71 ? 13.156 5.566 10.703 1 94.5 71 LYS B CA 1
ATOM 3598 C C . LYS B 1 71 ? 12.68 4.133 10.93 1 94.5 71 LYS B C 1
ATOM 3600 O O . LYS B 1 71 ? 11.547 3.789 10.594 1 94.5 71 LYS B O 1
ATOM 3605 N N . GLY B 1 72 ? 13.57 3.32 11.5 1 96.81 72 GLY B N 1
ATOM 3606 C CA . GLY B 1 72 ? 13.211 1.937 11.773 1 96.81 72 GLY B CA 1
ATOM 3607 C C . GLY B 1 72 ? 12 1.803 12.68 1 96.81 72 GLY B C 1
ATOM 3608 O O . GLY B 1 72 ? 11.125 0.972 12.43 1 96.81 72 GLY B O 1
ATOM 3609 N N . ASN B 1 73 ? 11.93 2.629 13.672 1 96.38 73 ASN B N 1
ATOM 3610 C CA . ASN B 1 73 ? 10.828 2.564 14.633 1 96.38 73 ASN B CA 1
ATOM 3611 C C . ASN B 1 73 ? 9.516 3.037 14.016 1 96.38 73 ASN B C 1
ATOM 3613 O O . ASN B 1 73 ? 8.438 2.6 14.43 1 96.38 73 ASN B O 1
ATOM 3617 N N . MET B 1 74 ? 9.578 3.893 13.047 1 96.25 74 MET B N 1
ATOM 3618 C CA . MET B 1 74 ? 8.359 4.242 12.32 1 96.25 74 MET B CA 1
ATOM 3619 C C . MET B 1 74 ? 7.781 3.02 11.617 1 96.25 74 MET B C 1
ATOM 3621 O O . MET B 1 74 ? 6.57 2.785 11.664 1 96.25 74 MET B O 1
ATOM 3625 N N . ALA B 1 75 ? 8.672 2.23 10.984 1 98 75 ALA B N 1
ATOM 3626 C CA . ALA B 1 75 ? 8.227 0.994 10.344 1 98 75 ALA B CA 1
ATOM 3627 C C . ALA B 1 75 ? 7.684 0.008 11.375 1 98 75 ALA B C 1
ATOM 3629 O O . ALA B 1 75 ? 6.641 -0.613 11.156 1 98 75 ALA B O 1
ATOM 3630 N N . ARG B 1 76 ? 8.344 -0.132 12.477 1 98.31 76 ARG B N 1
ATOM 3631 C CA . ARG B 1 76 ? 7.926 -1.039 13.547 1 98.31 76 ARG B CA 1
ATOM 3632 C C . ARG B 1 76 ? 6.582 -0.616 14.125 1 98.31 76 ARG B C 1
ATOM 3634 O O . ARG B 1 76 ? 5.773 -1.462 14.516 1 98.31 76 ARG B O 1
ATOM 3641 N N . SER B 1 77 ? 6.371 0.673 14.156 1 98.12 77 SER B N 1
ATOM 3642 C CA . SER B 1 77 ? 5.074 1.167 14.609 1 98.12 77 SER B CA 1
ATOM 3643 C C . SER B 1 77 ? 3.947 0.674 13.711 1 98.12 77 SER B C 1
ATOM 3645 O O . SER B 1 77 ? 2.883 0.289 14.195 1 98.12 77 SER B O 1
ATOM 3647 N N . VAL B 1 78 ? 4.184 0.662 12.43 1 98.5 78 VAL B N 1
ATOM 3648 C CA . VAL B 1 78 ? 3.193 0.17 11.484 1 98.5 78 VAL B CA 1
ATOM 3649 C C . VAL B 1 78 ? 2.908 -1.307 11.75 1 98.5 78 VAL B C 1
ATOM 3651 O O . VAL B 1 78 ? 1.753 -1.737 11.727 1 98.5 78 VAL B O 1
ATOM 3654 N N . ALA B 1 79 ? 3.955 -2.068 12.055 1 98.69 79 ALA B N 1
ATOM 3655 C CA . ALA B 1 79 ? 3.799 -3.486 12.367 1 98.69 79 ALA B CA 1
ATOM 3656 C C . ALA B 1 79 ? 2.908 -3.689 13.586 1 98.69 79 ALA B C 1
ATOM 3658 O O . ALA B 1 79 ? 1.983 -4.504 13.562 1 98.69 79 ALA B O 1
ATOM 3659 N N . LEU B 1 80 ? 3.154 -2.916 14.625 1 98.5 80 LEU B N 1
ATOM 3660 C CA . LEU B 1 80 ? 2.354 -3.002 15.844 1 98.5 80 LEU B CA 1
ATOM 3661 C C . LEU B 1 80 ? 0.894 -2.662 15.555 1 98.5 80 LEU B C 1
ATOM 3663 O O . LEU B 1 80 ? -0.013 -3.316 16.078 1 98.5 80 LEU B O 1
ATOM 3667 N N . GLU B 1 81 ? 0.758 -1.72 14.758 1 98.81 81 GLU B N 1
ATOM 3668 C CA . GLU B 1 81 ? -0.587 -1.245 14.445 1 98.81 81 GLU B CA 1
ATOM 3669 C C . GLU B 1 81 ? -1.352 -2.264 13.602 1 98.81 81 GLU B C 1
ATOM 3671 O O . GLU B 1 81 ? -2.541 -2.492 13.828 1 98.81 81 GLU B O 1
ATOM 3676 N N . ILE B 1 82 ? -0.687 -2.904 12.633 1 98.81 82 ILE B N 1
ATOM 3677 C CA . ILE B 1 82 ? -1.355 -3.939 11.852 1 98.81 82 ILE B CA 1
ATOM 3678 C C . ILE B 1 82 ? -1.869 -5.035 12.781 1 98.81 82 ILE B C 1
ATOM 3680 O O . ILE B 1 82 ? -3.031 -5.438 12.695 1 98.81 82 ILE B O 1
ATOM 3684 N N . ASN B 1 83 ? -1.007 -5.457 13.672 1 98.38 83 ASN B N 1
ATOM 3685 C CA . ASN B 1 83 ? -1.38 -6.512 14.602 1 98.38 83 ASN B CA 1
ATOM 3686 C C . ASN B 1 83 ? -2.531 -6.082 15.508 1 98.38 83 ASN B C 1
ATOM 3688 O O . ASN B 1 83 ? -3.516 -6.809 15.656 1 98.38 83 ASN B O 1
ATOM 3692 N N . GLY B 1 84 ? -2.418 -4.93 16.094 1 98.69 84 GLY B N 1
ATOM 3693 C CA . GLY B 1 84 ? -3.438 -4.426 17 1 98.69 84 GLY B CA 1
ATOM 3694 C C . GLY B 1 84 ? -4.77 -4.176 16.312 1 98.69 84 GLY B C 1
ATOM 3695 O O . GLY B 1 84 ? -5.82 -4.574 16.828 1 98.69 84 GLY B O 1
ATOM 3696 N N . PHE B 1 85 ? -4.754 -3.529 15.195 1 98.88 85 PHE B N 1
ATOM 3697 C CA . PHE B 1 85 ? -5.98 -3.219 14.469 1 98.88 85 PHE B CA 1
ATOM 3698 C C . PHE B 1 85 ? -6.668 -4.496 14 1 98.88 85 PHE B C 1
ATOM 3700 O O . PHE B 1 85 ? -7.898 -4.59 14.031 1 98.88 85 PHE B O 1
ATOM 3707 N N . THR B 1 86 ? -5.863 -5.488 13.516 1 98.69 86 THR B N 1
ATOM 3708 C CA . THR B 1 86 ? -6.445 -6.758 13.102 1 98.69 86 THR B CA 1
ATOM 3709 C C . THR B 1 86 ? -7.262 -7.379 14.227 1 98.69 86 THR B C 1
ATOM 3711 O O . THR B 1 86 ? -8.398 -7.801 14.016 1 98.69 86 THR B O 1
ATOM 3714 N N . ASN B 1 87 ? -6.691 -7.359 15.43 1 98.44 87 ASN B N 1
ATOM 3715 C CA . ASN B 1 87 ? -7.387 -7.906 16.594 1 98.44 87 ASN B CA 1
ATOM 3716 C C . ASN B 1 87 ? -8.688 -7.16 16.859 1 98.44 87 ASN B C 1
ATOM 3718 O O . ASN B 1 87 ? -9.727 -7.777 17.094 1 98.44 87 ASN B O 1
ATOM 3722 N N . ILE B 1 88 ? -8.656 -5.91 16.875 1 98.75 88 ILE B N 1
ATOM 3723 C CA . ILE B 1 88 ? -9.812 -5.07 17.188 1 98.75 88 ILE B CA 1
ATOM 3724 C C . ILE B 1 88 ? -10.891 -5.266 16.125 1 98.75 88 ILE B C 1
ATOM 3726 O O . ILE B 1 88 ? -12.07 -5.41 16.438 1 98.75 88 ILE B O 1
ATOM 3730 N N . PHE B 1 89 ? -10.469 -5.285 14.844 1 98.69 89 PHE B N 1
ATOM 3731 C CA . PHE B 1 89 ? -11.422 -5.402 13.734 1 98.69 89 PHE B CA 1
ATOM 3732 C C . PHE B 1 89 ? -12.078 -6.777 13.734 1 98.69 89 PHE B C 1
ATOM 3734 O O . PHE B 1 89 ? -13.258 -6.902 13.406 1 98.69 89 PHE B O 1
ATOM 3741 N N . GLU B 1 90 ? -11.312 -7.84 14.031 1 97.81 90 GLU B N 1
ATOM 3742 C CA . GLU B 1 90 ? -11.891 -9.18 14.117 1 97.81 90 GLU B CA 1
ATOM 3743 C C . GLU B 1 90 ? -12.961 -9.25 15.203 1 97.81 90 GLU B C 1
ATOM 3745 O O . GLU B 1 90 ? -13.992 -9.906 15.023 1 97.81 90 GLU B O 1
ATOM 3750 N N . GLN B 1 91 ? -12.75 -8.547 16.266 1 97.31 91 GLN B N 1
ATOM 3751 C CA . GLN B 1 91 ? -13.664 -8.586 17.391 1 97.31 91 GLN B CA 1
ATOM 3752 C C . GLN B 1 91 ? -14.891 -7.723 17.141 1 97.31 91 GLN B C 1
ATOM 3754 O O . GLN B 1 91 ? -16 -8.086 17.547 1 97.31 91 GLN B O 1
ATOM 3759 N N . THR B 1 92 ? -14.758 -6.637 16.438 1 97.12 92 THR B N 1
ATOM 3760 C CA . THR B 1 92 ? -15.828 -5.652 16.297 1 97.12 92 THR B CA 1
ATOM 3761 C C . THR B 1 92 ? -16.609 -5.883 15.008 1 97.12 92 THR B C 1
ATOM 3763 O O . THR B 1 92 ? -17.797 -5.531 14.922 1 97.12 92 THR B O 1
ATOM 3766 N N . SER B 1 93 ? -16 -6.43 13.969 1 95.88 93 SER B N 1
ATOM 3767 C CA . SER B 1 93 ? -16.594 -6.723 12.664 1 95.88 93 SER B CA 1
ATOM 3768 C C . SER B 1 93 ? -17.406 -5.531 12.148 1 95.88 93 SER B C 1
ATOM 3770 O O . SER B 1 93 ? -18.609 -5.656 11.883 1 95.88 93 SER B O 1
ATOM 3772 N N . PRO B 1 94 ? -16.812 -4.367 11.938 1 98.06 94 PRO B N 1
ATOM 3773 C CA . PRO B 1 94 ? -17.531 -3.18 11.484 1 98.06 94 PRO B CA 1
ATOM 3774 C C . PRO B 1 94 ? -17.969 -3.285 10.023 1 98.06 94 PRO B C 1
ATOM 3776 O O . PRO B 1 94 ? -17.422 -4.086 9.266 1 98.06 94 PRO B O 1
ATOM 3779 N N . ASP B 1 95 ? -18.984 -2.492 9.688 1 97.44 95 ASP B N 1
ATOM 3780 C CA . ASP B 1 95 ? -19.406 -2.381 8.289 1 97.44 95 ASP B CA 1
ATOM 3781 C C . ASP B 1 95 ? -18.406 -1.561 7.484 1 97.44 95 ASP B C 1
ATOM 3783 O O . ASP B 1 95 ? -18.219 -1.809 6.293 1 97.44 95 ASP B O 1
ATOM 3787 N N . PHE B 1 96 ? -17.812 -0.533 8.141 1 98.06 96 PHE B N 1
ATOM 3788 C CA . PHE B 1 96 ? -16.812 0.321 7.527 1 98.06 96 PHE B CA 1
ATOM 3789 C C . PHE B 1 96 ? -15.703 0.666 8.523 1 98.06 96 PHE B C 1
ATOM 3791 O O . PHE B 1 96 ? -15.953 0.765 9.727 1 98.06 96 PHE B O 1
ATOM 3798 N N . VAL B 1 97 ? -14.57 0.805 8 1 98.75 97 VAL B N 1
ATOM 3799 C CA . VAL B 1 97 ? -13.484 1.485 8.695 1 98.75 97 VAL B CA 1
ATOM 3800 C C . VAL B 1 97 ? -13.117 2.771 7.957 1 98.75 97 VAL B C 1
ATOM 3802 O O . VAL B 1 97 ? -12.898 2.756 6.742 1 98.75 97 VAL B O 1
ATOM 3805 N N . LEU B 1 98 ? -13.102 3.861 8.648 1 98.88 98 LEU B N 1
ATOM 3806 C CA . LEU B 1 98 ? -12.805 5.164 8.062 1 98.88 98 LEU B CA 1
ATOM 3807 C C . LEU B 1 98 ? -11.328 5.52 8.242 1 98.88 98 LEU B C 1
ATOM 3809 O O . LEU B 1 98 ? -10.805 5.438 9.359 1 98.88 98 LEU B O 1
ATOM 3813 N N . LEU B 1 99 ? -10.68 5.859 7.152 1 98.75 99 LEU B N 1
ATOM 3814 C CA . LEU B 1 99 ? -9.258 6.207 7.105 1 98.75 99 LEU B CA 1
ATOM 3815 C C . LEU B 1 99 ? -9.062 7.621 6.57 1 98.75 99 LEU B C 1
ATOM 3817 O O . LEU B 1 99 ? -9.922 8.141 5.859 1 98.75 99 LEU B O 1
ATOM 3821 N N . LEU B 1 100 ? -7.867 8.172 6.922 1 98.19 100 LEU B N 1
ATOM 3822 C CA . LEU B 1 100 ? -7.598 9.555 6.527 1 98.19 100 LEU B CA 1
ATOM 3823 C C . LEU B 1 100 ? -6.152 9.711 6.066 1 98.19 100 LEU B C 1
ATOM 3825 O O . LEU B 1 100 ? -5.219 9.367 6.801 1 98.19 100 LEU B O 1
ATOM 3829 N N . GLY B 1 101 ? -6.035 10.203 4.875 1 95.81 101 GLY B N 1
ATOM 3830 C CA . GLY B 1 101 ? -4.762 10.805 4.52 1 95.81 101 GLY B CA 1
ATOM 3831 C C . GLY B 1 101 ? -3.695 9.781 4.172 1 95.81 101 GLY B C 1
ATOM 3832 O O . GLY B 1 101 ? -3.895 8.953 3.285 1 95.81 101 GLY B O 1
ATOM 3833 N N . ASP B 1 102 ? -2.65 9.914 5.02 1 95.69 102 ASP B N 1
ATOM 3834 C CA . ASP B 1 102 ? -1.451 9.328 4.422 1 95.69 102 ASP B CA 1
ATOM 3835 C C . ASP B 1 102 ? -0.481 8.852 5.5 1 95.69 102 ASP B C 1
ATOM 3837 O O . ASP B 1 102 ? 0.705 8.648 5.23 1 95.69 102 ASP B O 1
ATOM 3841 N N . ARG B 1 103 ? -0.887 8.727 6.715 1 95.5 103 ARG B N 1
ATOM 3842 C CA . ARG B 1 103 ? 0.015 8.305 7.785 1 95.5 103 ARG B CA 1
ATOM 3843 C C . ARG B 1 103 ? 0.098 6.789 7.867 1 95.5 103 ARG B C 1
ATOM 3845 O O . ARG B 1 103 ? -0.76 6.082 7.332 1 95.5 103 ARG B O 1
ATOM 3852 N N . GLY B 1 104 ? 1.12 6.305 8.633 1 97.12 104 GLY B N 1
ATOM 3853 C CA . GLY B 1 104 ? 1.406 4.883 8.719 1 97.12 104 GLY B CA 1
ATOM 3854 C C . GLY B 1 104 ? 0.283 4.09 9.359 1 97.12 104 GLY B C 1
ATOM 3855 O O . GLY B 1 104 ? 0.005 2.959 8.953 1 97.12 104 GLY B O 1
ATOM 3856 N N . GLU B 1 105 ? -0.346 4.66 10.383 1 98.12 105 GLU B N 1
ATOM 3857 C CA . GLU B 1 105 ? -1.419 3.939 11.062 1 98.12 105 GLU B CA 1
ATOM 3858 C C . GLU B 1 105 ? -2.611 3.723 10.133 1 98.12 105 GLU B C 1
ATOM 3860 O O . GLU B 1 105 ? -3.322 2.723 10.25 1 98.12 105 GLU B O 1
ATOM 3865 N N . MET B 1 106 ? -2.789 4.633 9.188 1 98.75 106 MET B N 1
ATOM 3866 C CA . MET B 1 106 ? -3.865 4.461 8.219 1 98.75 106 MET B CA 1
ATOM 3867 C C . MET B 1 106 ? -3.549 3.324 7.25 1 98.75 106 MET B C 1
ATOM 3869 O O . MET B 1 106 ? -4.434 2.545 6.891 1 98.75 106 MET B O 1
ATOM 3873 N N . LEU B 1 107 ? -2.295 3.275 6.816 1 98.81 107 LEU B N 1
ATOM 3874 C CA . LEU B 1 107 ? -1.865 2.166 5.973 1 98.81 107 LEU B CA 1
ATOM 3875 C C . LEU B 1 107 ? -2.035 0.834 6.695 1 98.81 107 LEU B C 1
ATOM 3877 O O . LEU B 1 107 ? -2.504 -0.141 6.105 1 98.81 107 LEU B O 1
ATOM 3881 N N . ALA B 1 108 ? -1.645 0.799 7.965 1 98.88 108 ALA B N 1
ATOM 3882 C CA . ALA B 1 108 ? -1.794 -0.401 8.781 1 98.88 108 ALA B CA 1
ATOM 3883 C C . ALA B 1 108 ? -3.248 -0.859 8.828 1 98.88 108 ALA B C 1
ATOM 3885 O O . ALA B 1 108 ? -3.539 -2.043 8.641 1 98.88 108 ALA B O 1
ATOM 3886 N N . ALA B 1 109 ? -4.121 0.054 9.055 1 98.94 109 ALA B N 1
ATOM 3887 C CA . ALA B 1 109 ? -5.547 -0.26 9.117 1 98.94 109 ALA B CA 1
ATOM 3888 C C . ALA B 1 109 ? -6.062 -0.76 7.773 1 98.94 109 ALA B C 1
ATOM 3890 O O . ALA B 1 109 ? -6.852 -1.706 7.715 1 98.94 109 ALA B O 1
ATOM 3891 N N . ALA B 1 110 ? -5.641 -0.121 6.719 1 98.81 110 ALA B N 1
ATOM 3892 C CA . ALA B 1 110 ? -6.051 -0.534 5.379 1 98.81 110 ALA B CA 1
ATOM 3893 C C . ALA B 1 110 ? -5.648 -1.98 5.105 1 98.81 110 ALA B C 1
ATOM 3895 O O . ALA B 1 110 ? -6.445 -2.764 4.582 1 98.81 110 ALA B O 1
ATOM 3896 N N . ILE B 1 111 ? -4.434 -2.328 5.465 1 98.62 111 ILE B N 1
ATOM 3897 C CA . ILE B 1 111 ? -3.916 -3.672 5.227 1 98.62 111 ILE B CA 1
ATOM 3898 C C . ILE B 1 111 ? -4.727 -4.688 6.031 1 98.62 111 ILE B C 1
ATOM 3900 O O . ILE B 1 111 ? -5.137 -5.723 5.504 1 98.62 111 ILE B O 1
ATOM 3904 N N . ALA B 1 112 ? -4.961 -4.395 7.297 1 98.69 112 ALA B N 1
ATOM 3905 C CA . ALA B 1 112 ? -5.766 -5.281 8.133 1 98.69 112 ALA B CA 1
ATOM 3906 C C . ALA B 1 112 ? -7.145 -5.512 7.527 1 98.69 112 ALA B C 1
ATOM 3908 O O . ALA B 1 112 ? -7.605 -6.652 7.426 1 98.69 112 ALA B O 1
ATOM 3909 N N . CYS B 1 113 ? -7.758 -4.449 7.062 1 98.25 113 CYS B N 1
ATOM 3910 C CA . CYS B 1 113 ? -9.102 -4.527 6.492 1 98.25 113 CYS B CA 1
ATOM 3911 C C . CYS B 1 113 ? -9.094 -5.316 5.191 1 98.25 113 CYS B C 1
ATOM 3913 O O . CYS B 1 113 ? -10.023 -6.078 4.918 1 98.25 113 CYS B O 1
ATOM 3915 N N . LEU B 1 114 ? -8.078 -5.102 4.422 1 96.88 114 LEU B N 1
ATOM 3916 C CA . LEU B 1 114 ? -7.965 -5.816 3.154 1 96.88 114 LEU B CA 1
ATOM 3917 C C . LEU B 1 114 ? -8.047 -7.324 3.367 1 96.88 114 LEU B C 1
ATOM 3919 O O . LEU B 1 114 ? -8.859 -8 2.73 1 96.88 114 LEU B O 1
ATOM 3923 N N . TYR B 1 115 ? -7.258 -7.824 4.262 1 96.31 115 TYR B N 1
ATOM 3924 C CA . TYR B 1 115 ? -7.199 -9.258 4.496 1 96.31 115 TYR B CA 1
ATOM 3925 C C . TYR B 1 115 ? -8.484 -9.758 5.156 1 96.31 115 TYR B C 1
ATOM 3927 O O . TYR B 1 115 ? -8.938 -10.867 4.875 1 96.31 115 TYR B O 1
ATOM 3935 N N . LEU B 1 116 ? -9.094 -8.93 5.984 1 96.44 116 LEU B N 1
ATOM 3936 C CA . LEU B 1 116 ? -10.289 -9.344 6.723 1 96.44 116 LEU B CA 1
ATOM 3937 C C . LEU B 1 116 ? -11.539 -9.211 5.855 1 96.44 116 LEU B C 1
ATOM 3939 O O . LEU B 1 116 ? -12.609 -9.695 6.227 1 96.44 116 LEU B O 1
ATOM 3943 N N . GLY B 1 117 ? -11.383 -8.547 4.723 1 94.56 117 GLY B N 1
ATOM 3944 C CA . GLY B 1 117 ? -12.531 -8.328 3.85 1 94.56 117 GLY B CA 1
ATOM 3945 C C . GLY B 1 117 ? -13.492 -7.285 4.375 1 94.56 117 GLY B C 1
ATOM 3946 O O . GLY B 1 117 ? -14.703 -7.414 4.211 1 94.56 117 GLY B O 1
ATOM 3947 N N . ILE B 1 118 ? -12.984 -6.301 5.086 1 96.62 118 ILE B N 1
ATOM 3948 C CA . ILE B 1 118 ? -13.797 -5.219 5.633 1 96.62 118 ILE B CA 1
ATOM 3949 C C . ILE B 1 118 ? -13.719 -4 4.715 1 96.62 118 ILE B C 1
ATOM 3951 O O . ILE B 1 118 ? -12.641 -3.639 4.242 1 96.62 118 ILE B O 1
ATOM 3955 N N . LYS B 1 119 ? -14.883 -3.355 4.449 1 97.38 119 LYS B N 1
ATOM 3956 C CA . LYS B 1 119 ? -14.914 -2.166 3.604 1 97.38 119 LYS B CA 1
ATOM 3957 C C . LYS B 1 119 ? -14.234 -0.985 4.293 1 97.38 119 LYS B C 1
ATOM 3959 O O . LYS B 1 119 ? -14.484 -0.725 5.473 1 97.38 119 LYS B O 1
ATOM 3964 N N . THR B 1 120 ? -13.344 -0.299 3.533 1 98.19 120 THR B N 1
ATOM 3965 C CA . THR B 1 120 ? -12.695 0.907 4.035 1 98.19 120 THR B CA 1
ATOM 3966 C C . THR B 1 120 ? -13.125 2.129 3.232 1 98.19 120 THR B C 1
ATOM 3968 O O . THR B 1 120 ? -13.398 2.027 2.035 1 98.19 120 THR B O 1
ATOM 3971 N N . ALA B 1 121 ? -13.305 3.236 3.885 1 98.75 121 ALA B N 1
ATOM 3972 C CA . ALA B 1 121 ? -13.539 4.543 3.273 1 98.75 121 ALA B CA 1
ATOM 3973 C C . ALA B 1 121 ? -12.383 5.496 3.555 1 98.75 121 ALA B C 1
ATOM 3975 O O . ALA B 1 121 ? -12.047 5.75 4.715 1 98.75 121 ALA B O 1
ATOM 3976 N N . HIS B 1 122 ? -11.766 5.992 2.506 1 98.88 122 HIS B N 1
ATOM 3977 C CA . HIS B 1 122 ? -10.531 6.762 2.609 1 98.88 122 HIS B CA 1
ATOM 3978 C C . HIS B 1 122 ? -10.766 8.227 2.26 1 98.88 122 HIS B C 1
ATOM 3980 O O . HIS B 1 122 ? -11.125 8.547 1.124 1 98.88 122 HIS B O 1
ATOM 3986 N N . ILE B 1 123 ? -10.555 9.117 3.262 1 98.81 123 ILE B N 1
ATOM 3987 C CA . ILE B 1 123 ? -10.688 10.555 3.078 1 98.81 123 ILE B CA 1
ATOM 3988 C C . ILE B 1 123 ? -9.344 11.156 2.67 1 98.81 123 ILE B C 1
ATOM 3990 O O . ILE B 1 123 ? -8.305 10.758 3.191 1 98.81 123 ILE B O 1
ATOM 3994 N N . HIS B 1 124 ? -9.344 12.148 1.763 1 98.5 124 HIS B N 1
ATOM 3995 C CA . HIS B 1 124 ? -8.172 12.891 1.308 1 98.5 124 HIS B CA 1
ATOM 3996 C C . HIS B 1 124 ? -7.258 12.008 0.457 1 98.5 124 HIS B C 1
ATOM 3998 O O . HIS B 1 124 ? -6.035 12.148 0.511 1 98.5 124 HIS B O 1
ATOM 4004 N N . GLY B 1 125 ? -7.824 11.031 -0.254 1 98.12 125 GLY B N 1
ATOM 4005 C CA . GLY B 1 125 ? -7.082 10.336 -1.295 1 98.12 125 GLY B CA 1
ATOM 4006 C C . GLY B 1 125 ? -6.852 11.188 -2.529 1 98.12 125 GLY B C 1
ATOM 4007 O O . GLY B 1 125 ? -7.617 12.117 -2.805 1 98.12 125 GLY B O 1
ATOM 4008 N N . GLY B 1 126 ? -5.773 10.898 -3.223 1 97.88 126 GLY B N 1
ATOM 4009 C CA . GLY B 1 126 ? -5.551 11.531 -4.512 1 97.88 126 GLY B CA 1
ATOM 4010 C C . GLY B 1 126 ? -4.785 12.836 -4.414 1 97.88 126 GLY B C 1
ATOM 4011 O O . GLY B 1 126 ? -4.473 13.461 -5.434 1 97.88 126 GLY B O 1
ATOM 4012 N N . GLU B 1 127 ? -4.441 13.234 -3.23 1 97.06 127 GLU B N 1
ATOM 4013 C CA . GLU B 1 127 ? -3.672 14.469 -3.074 1 97.06 127 GLU B CA 1
ATOM 4014 C C . GLU B 1 127 ? -2.195 14.242 -3.385 1 97.06 127 GLU B C 1
ATOM 4016 O O . GLU B 1 127 ? -1.7 13.117 -3.291 1 97.06 127 GLU B O 1
ATOM 4021 N N . VAL B 1 128 ? -1.538 15.359 -3.756 1 95.44 128 VAL B N 1
ATOM 4022 C CA . VAL B 1 128 ? -0.108 15.32 -4.043 1 95.44 128 VAL B CA 1
ATOM 4023 C C . VAL B 1 128 ? 0.663 16.016 -2.922 1 95.44 128 VAL B C 1
ATOM 4025 O O . VAL B 1 128 ? 0.236 17.062 -2.418 1 95.44 128 VAL B O 1
ATOM 4028 N N . SER B 1 129 ? 1.8 15.469 -2.482 1 87.69 129 SER B N 1
ATOM 4029 C CA . SER B 1 129 ? 2.625 16.109 -1.466 1 87.69 129 SER B CA 1
ATOM 4030 C C . SER B 1 129 ? 4.102 15.797 -1.675 1 87.69 129 SER B C 1
ATOM 4032 O O . SER B 1 129 ? 4.973 16.531 -1.205 1 87.69 129 SER B O 1
ATOM 4034 N N . GLY B 1 130 ? 4.504 14.805 -2.289 1 75.31 130 GLY B N 1
ATOM 4035 C CA . GLY B 1 130 ? 5.859 14.539 -2.736 1 75.31 130 GLY B CA 1
ATOM 4036 C C . GLY B 1 130 ? 6.719 13.875 -1.68 1 75.31 130 GLY B C 1
ATOM 4037 O O . GLY B 1 130 ? 7.949 13.875 -1.778 1 75.31 130 GLY B O 1
ATOM 4038 N N . THR B 1 131 ? 6.312 13.422 -0.568 1 84.25 131 THR B N 1
ATOM 4039 C CA . THR B 1 131 ? 7.105 12.773 0.474 1 84.25 131 THR B CA 1
ATOM 4040 C C . THR B 1 131 ? 6.645 11.336 0.696 1 84.25 131 THR B C 1
ATOM 4042 O O . THR B 1 131 ? 5.859 10.805 -0.091 1 84.25 131 THR B O 1
ATOM 4045 N N . VAL B 1 132 ? 7.301 10.711 1.708 1 88.38 132 VAL B N 1
ATOM 4046 C CA . VAL B 1 132 ? 6.922 9.352 2.098 1 88.38 132 VAL B CA 1
ATOM 4047 C C . VAL B 1 132 ? 5.406 9.273 2.289 1 88.38 132 VAL B C 1
ATOM 4049 O O . VAL B 1 132 ? 4.785 8.258 1.97 1 88.38 132 VAL B O 1
ATOM 4052 N N . ASP B 1 133 ? 4.859 10.383 2.592 1 91.88 133 ASP B N 1
ATOM 4053 C CA . ASP B 1 133 ? 3.426 10.445 2.859 1 91.88 133 ASP B CA 1
ATOM 4054 C C . ASP B 1 133 ? 2.619 10.242 1.58 1 91.88 133 ASP B C 1
ATOM 4056 O O . ASP B 1 133 ? 1.552 9.625 1.604 1 91.88 133 ASP B O 1
ATOM 4060 N N . GLU B 1 134 ? 3.146 10.797 0.507 1 95.19 134 GLU B N 1
ATOM 4061 C CA . GLU B 1 134 ? 2.404 10.633 -0.738 1 95.19 134 GLU B CA 1
ATOM 4062 C C . GLU B 1 134 ? 2.367 9.164 -1.166 1 95.19 134 GLU B C 1
ATOM 4064 O O . GLU B 1 134 ? 1.329 8.672 -1.606 1 95.19 134 GLU B O 1
ATOM 4069 N N . SER B 1 135 ? 3.523 8.5 -1.058 1 96.44 135 SER B N 1
ATOM 4070 C CA . SER B 1 135 ? 3.561 7.074 -1.384 1 96.44 135 SER B CA 1
ATOM 4071 C C . SER B 1 135 ? 2.564 6.289 -0.54 1 96.44 135 SER B C 1
ATOM 4073 O O . SER B 1 135 ? 1.837 5.441 -1.059 1 96.44 135 SER B O 1
ATOM 4075 N N . ILE B 1 136 ? 2.488 6.617 0.717 1 97.69 136 ILE B N 1
ATOM 4076 C CA . ILE B 1 136 ? 1.574 5.938 1.628 1 97.69 136 ILE B CA 1
ATOM 4077 C C . ILE B 1 136 ? 0.131 6.242 1.234 1 97.69 136 ILE B C 1
ATOM 4079 O O . ILE B 1 136 ? -0.707 5.34 1.167 1 97.69 136 ILE B O 1
ATOM 4083 N N . ARG B 1 137 ? -0.13 7.48 0.94 1 98.12 137 ARG B N 1
ATOM 4084 C CA . ARG B 1 137 ? -1.474 7.887 0.544 1 98.12 137 ARG B CA 1
ATOM 4085 C C . ARG B 1 137 ? -1.966 7.07 -0.646 1 98.12 137 ARG B C 1
ATOM 4087 O O . ARG B 1 137 ? -3.078 6.539 -0.624 1 98.12 137 ARG B O 1
ATOM 4094 N N . HIS B 1 138 ? -1.119 6.992 -1.66 1 98.5 138 HIS B N 1
ATOM 4095 C CA . HIS B 1 138 ? -1.536 6.328 -2.889 1 98.5 138 HIS B CA 1
ATOM 4096 C C . HIS B 1 138 ? -1.55 4.812 -2.715 1 98.5 138 HIS B C 1
ATOM 4098 O O . HIS B 1 138 ? -2.336 4.117 -3.361 1 98.5 138 HIS B O 1
ATOM 4104 N N . ALA B 1 139 ? -0.681 4.289 -1.843 1 98.62 139 ALA B N 1
ATOM 4105 C CA . ALA B 1 139 ? -0.792 2.877 -1.496 1 98.62 139 ALA B CA 1
ATOM 4106 C C . ALA B 1 139 ? -2.127 2.58 -0.821 1 98.62 139 ALA B C 1
ATOM 4108 O O . ALA B 1 139 ? -2.793 1.595 -1.152 1 98.62 139 ALA B O 1
ATOM 4109 N N . ILE B 1 140 ? -2.518 3.455 0.125 1 98.81 140 ILE B N 1
ATOM 4110 C CA . ILE B 1 140 ? -3.814 3.305 0.777 1 98.81 140 ILE B CA 1
ATOM 4111 C C . ILE B 1 140 ? -4.926 3.357 -0.268 1 98.81 140 ILE B C 1
ATOM 4113 O O . ILE B 1 140 ? -5.879 2.576 -0.211 1 98.81 140 ILE B O 1
ATOM 4117 N N . THR B 1 141 ? -4.766 4.246 -1.248 1 98.69 141 THR B N 1
ATOM 4118 C CA . THR B 1 141 ? -5.746 4.367 -2.322 1 98.69 141 THR B CA 1
ATOM 4119 C C . THR B 1 141 ? -5.93 3.031 -3.039 1 98.69 141 THR B C 1
ATOM 4121 O O . THR B 1 141 ? -7.059 2.629 -3.328 1 98.69 141 THR B O 1
ATOM 4124 N N . LYS B 1 142 ? -4.887 2.324 -3.271 1 98 142 LYS B N 1
ATOM 4125 C CA . LYS B 1 142 ? -4.945 1.087 -4.043 1 98 142 LYS B CA 1
ATOM 4126 C C . LYS B 1 142 ? -5.516 -0.056 -3.209 1 98 142 LYS B C 1
ATOM 4128 O O . LYS B 1 142 ? -5.883 -1.103 -3.748 1 98 142 LYS B O 1
ATOM 4133 N N . ILE B 1 143 ? -5.668 0.148 -1.923 1 97.88 143 ILE B N 1
ATOM 4134 C CA . ILE B 1 143 ? -6.184 -0.881 -1.027 1 97.88 143 ILE B CA 1
ATOM 4135 C C . ILE B 1 143 ? -7.625 -0.554 -0.641 1 97.88 143 ILE B C 1
ATOM 4137 O O . ILE B 1 143 ? -8.469 -1.447 -0.562 1 97.88 143 ILE B O 1
ATOM 4141 N N . ALA B 1 144 ? -7.945 0.699 -0.463 1 98.12 144 ALA B N 1
ATOM 4142 C CA . ALA B 1 144 ? -9.203 1.146 0.124 1 98.12 144 ALA B CA 1
ATOM 4143 C C . ALA B 1 144 ? -10.375 0.893 -0.825 1 98.12 144 ALA B C 1
ATOM 4145 O O . ALA B 1 144 ? -10.203 0.917 -2.047 1 98.12 144 ALA B O 1
ATOM 4146 N N . SER B 1 145 ? -11.602 0.759 -0.27 1 97.06 145 SER B N 1
ATOM 4147 C CA . SER B 1 145 ? -12.812 0.408 -1.005 1 97.06 145 SER B CA 1
ATOM 4148 C C . SER B 1 145 ? -13.469 1.644 -1.617 1 97.06 145 SER B C 1
ATOM 4150 O O . SER B 1 145 ? -13.891 1.618 -2.773 1 97.06 145 SER B O 1
ATOM 4152 N N . VAL B 1 146 ? -13.594 2.672 -0.786 1 98.31 146 VAL B N 1
ATOM 4153 C CA . VAL B 1 146 ? -14.297 3.895 -1.157 1 98.31 146 VAL B CA 1
ATOM 4154 C C . VAL B 1 146 ? -13.367 5.098 -0.977 1 98.31 146 VAL B C 1
ATOM 4156 O O . VAL B 1 146 ? -12.586 5.148 -0.025 1 98.31 146 VAL B O 1
ATOM 4159 N N . HIS B 1 147 ? -13.5 6.043 -1.939 1 98.88 147 HIS B N 1
ATOM 4160 C CA . HIS B 1 147 ? -12.609 7.199 -1.887 1 98.88 147 HIS B CA 1
ATOM 4161 C C . HIS B 1 147 ? -13.398 8.492 -1.759 1 98.88 147 HIS B C 1
ATOM 4163 O O . HIS B 1 147 ? -14.227 8.812 -2.617 1 98.88 147 HIS B O 1
ATOM 4169 N N . PHE B 1 148 ? -13.141 9.219 -0.726 1 98.88 148 PHE B N 1
ATOM 4170 C CA . PHE B 1 148 ? -13.68 10.555 -0.521 1 98.88 148 PHE B CA 1
ATOM 4171 C C . PHE B 1 148 ? -12.617 11.617 -0.778 1 98.88 148 PHE B C 1
ATOM 4173 O O . PHE B 1 148 ? -11.828 11.93 0.111 1 98.88 148 PHE B O 1
ATOM 4180 N N . ALA B 1 149 ? -12.633 12.219 -1.94 1 98.62 149 ALA B N 1
ATOM 4181 C CA . ALA B 1 149 ? -11.633 13.203 -2.359 1 98.62 149 ALA B CA 1
ATOM 4182 C C . ALA B 1 149 ? -11.992 14.594 -1.844 1 98.62 149 ALA B C 1
ATOM 4184 O O . ALA B 1 149 ? -13.164 14.977 -1.817 1 98.62 149 ALA B O 1
ATOM 4185 N N . ALA B 1 150 ? -10.984 15.328 -1.531 1 98 150 ALA B N 1
ATOM 4186 C CA . ALA B 1 150 ? -11.211 16.672 -0.992 1 98 150 ALA B CA 1
ATOM 4187 C C . ALA B 1 150 ? -11.492 17.672 -2.107 1 98 150 ALA B C 1
ATOM 4189 O O . ALA B 1 150 ? -12.164 18.688 -1.887 1 98 150 ALA B O 1
ATOM 4190 N N . THR B 1 151 ? -10.938 17.453 -3.307 1 97.75 151 THR B N 1
ATOM 4191 C CA . THR B 1 151 ? -11.109 18.359 -4.445 1 97.75 151 THR B CA 1
ATOM 4192 C C . THR B 1 151 ? -11.438 17.562 -5.711 1 97.75 151 THR B C 1
ATOM 4194 O O . THR B 1 151 ? -11.281 16.344 -5.746 1 97.75 151 THR B O 1
ATOM 4197 N N . GLU B 1 152 ? -11.875 18.312 -6.715 1 97.75 152 GLU B N 1
ATOM 4198 C CA . GLU B 1 152 ? -12.148 17.672 -8.008 1 97.75 152 GLU B CA 1
ATOM 4199 C C . GLU B 1 152 ? -10.867 17.156 -8.648 1 97.75 152 GLU B C 1
ATOM 4201 O O . GLU B 1 152 ? -10.867 16.109 -9.289 1 97.75 152 GLU B O 1
ATOM 4206 N N . LYS B 1 153 ? -9.789 17.859 -8.484 1 97.75 153 LYS B N 1
ATOM 4207 C CA . LYS B 1 153 ? -8.516 17.422 -9.039 1 97.75 153 LYS B CA 1
ATOM 4208 C C . LYS B 1 153 ? -8.039 16.141 -8.375 1 97.75 153 LYS B C 1
ATOM 4210 O O . LYS B 1 153 ? -7.445 15.273 -9.031 1 97.75 153 LYS B O 1
ATOM 4215 N N . SER B 1 154 ? -8.234 16.047 -7.094 1 97.94 154 SER B N 1
ATOM 4216 C CA . SER B 1 154 ? -7.898 14.805 -6.395 1 97.94 154 SER B CA 1
ATOM 4217 C C . SER B 1 154 ? -8.734 13.633 -6.914 1 97.94 154 SER B C 1
ATOM 4219 O O . SER B 1 154 ? -8.219 12.523 -7.078 1 97.94 154 SER B O 1
ATOM 4221 N N . LYS B 1 155 ? -10.031 13.891 -7.117 1 98.56 155 LYS B N 1
ATOM 4222 C CA . LYS B 1 155 ? -10.891 12.875 -7.719 1 98.56 155 LYS B CA 1
ATOM 4223 C C . LYS B 1 155 ? -10.336 12.414 -9.062 1 98.56 155 LYS B C 1
ATOM 4225 O O . LYS B 1 155 ? -10.242 11.219 -9.32 1 98.56 155 LYS B O 1
ATOM 4230 N N . GLU B 1 156 ? -9.961 13.352 -9.883 1 98.5 156 GLU B N 1
ATOM 4231 C CA . GLU B 1 156 ? -9.43 13.039 -11.203 1 98.5 156 GLU B CA 1
ATOM 4232 C C . GLU B 1 156 ? -8.18 12.164 -11.094 1 98.5 156 GLU B C 1
ATOM 4234 O O . GLU B 1 156 ? -8.016 11.211 -11.867 1 98.5 156 GLU B O 1
ATOM 4239 N N . ARG B 1 157 ? -7.367 12.453 -10.195 1 98.38 157 ARG B N 1
ATOM 4240 C CA . ARG B 1 157 ? -6.145 11.672 -10.016 1 98.38 157 ARG B CA 1
ATOM 4241 C C . ARG B 1 157 ? -6.461 10.25 -9.57 1 98.38 157 ARG B C 1
ATOM 4243 O O . ARG B 1 157 ? -5.816 9.297 -10.016 1 98.38 157 ARG B O 1
ATOM 4250 N N . LEU B 1 158 ? -7.43 10.141 -8.664 1 98.81 158 LEU B N 1
ATOM 4251 C CA . LEU B 1 158 ? -7.84 8.812 -8.219 1 98.81 158 LEU B CA 1
ATOM 4252 C C . LEU B 1 158 ? -8.328 7.969 -9.391 1 98.81 158 LEU B C 1
ATOM 4254 O O . LEU B 1 158 ? -7.945 6.805 -9.531 1 98.81 158 LEU B O 1
ATOM 4258 N N . ILE B 1 159 ? -9.102 8.57 -10.211 1 98.69 159 ILE B N 1
ATOM 4259 C CA . ILE B 1 159 ? -9.641 7.867 -11.375 1 98.69 159 ILE B CA 1
ATOM 4260 C C . ILE B 1 159 ? -8.508 7.512 -12.336 1 98.69 159 ILE B C 1
ATOM 4262 O O . ILE B 1 159 ? -8.438 6.391 -12.836 1 98.69 159 ILE B O 1
ATOM 4266 N N . LYS B 1 160 ? -7.578 8.438 -12.523 1 98.44 160 LYS B N 1
ATOM 4267 C CA . LYS B 1 160 ? -6.43 8.195 -13.391 1 98.44 160 LYS B CA 1
ATOM 4268 C C . LYS B 1 160 ? -5.551 7.078 -12.836 1 98.44 160 LYS B C 1
ATOM 4270 O O . LYS B 1 160 ? -4.93 6.332 -13.602 1 98.44 160 LYS B O 1
ATOM 4275 N N . MET B 1 161 ? -5.551 6.941 -11.578 1 98.31 161 MET B N 1
ATOM 4276 C CA . MET B 1 161 ? -4.762 5.883 -10.945 1 98.31 161 MET B CA 1
ATOM 4277 C C . MET B 1 161 ? -5.414 4.523 -11.156 1 98.31 161 MET B C 1
ATOM 4279 O O . MET B 1 161 ? -4.844 3.492 -10.789 1 98.31 161 MET B O 1
ATOM 4283 N N . GLY B 1 162 ? -6.57 4.504 -11.672 1 97.88 162 GLY B N 1
ATOM 4284 C CA . GLY B 1 162 ? -7.215 3.252 -12.039 1 97.88 162 GLY B CA 1
ATOM 4285 C C . GLY B 1 162 ? -8.375 2.891 -11.125 1 97.88 162 GLY B C 1
ATOM 4286 O O . GLY B 1 162 ? -8.883 1.771 -11.18 1 97.88 162 GLY B O 1
ATOM 4287 N N . GLU B 1 163 ? -8.797 3.777 -10.25 1 98.19 163 GLU B N 1
ATOM 4288 C CA . GLU B 1 163 ? -10 3.533 -9.453 1 98.19 163 GLU B CA 1
ATOM 4289 C C . GLU B 1 163 ? -11.266 3.742 -10.273 1 98.19 163 GLU B C 1
ATOM 4291 O O . GLU B 1 163 ? -11.336 4.664 -11.094 1 98.19 163 GLU B O 1
ATOM 4296 N N . ASP B 1 164 ? -12.266 2.854 -10.07 1 97.5 164 ASP B N 1
ATOM 4297 C CA . ASP B 1 164 ? -13.539 3.047 -10.75 1 97.5 164 ASP B CA 1
ATOM 4298 C C . ASP B 1 164 ? -14.195 4.363 -10.344 1 97.5 164 ASP B C 1
ATOM 4300 O O . ASP B 1 164 ? -14.203 4.715 -9.156 1 97.5 164 ASP B O 1
ATOM 4304 N N . SER B 1 165 ? -14.797 4.996 -11.297 1 98.06 165 SER B N 1
ATOM 4305 C CA . SER B 1 165 ? -15.398 6.301 -11.023 1 98.06 165 SER B CA 1
ATOM 4306 C C . SER B 1 165 ? -16.547 6.184 -10.031 1 98.06 165 SER B C 1
ATOM 4308 O O . SER B 1 165 ? -16.781 7.102 -9.242 1 98.06 165 SER B O 1
ATOM 4310 N N . TRP B 1 166 ? -17.172 5.035 -9.992 1 97.25 166 TRP B N 1
ATOM 4311 C CA . TRP B 1 166 ? -18.359 4.887 -9.156 1 97.25 166 TRP B CA 1
ATOM 4312 C C . TRP B 1 166 ? -17.969 4.746 -7.688 1 97.25 166 TRP B C 1
ATOM 4314 O O . TRP B 1 166 ? -18.828 4.832 -6.801 1 97.25 166 TRP B O 1
ATOM 4324 N N . ARG B 1 167 ? -16.656 4.594 -7.367 1 97.88 167 ARG B N 1
ATOM 4325 C CA . ARG B 1 167 ? -16.25 4.465 -5.973 1 97.88 167 ARG B CA 1
ATOM 4326 C C . ARG B 1 167 ? -15.523 5.715 -5.496 1 97.88 167 ARG B C 1
ATOM 4328 O O . ARG B 1 167 ? -14.992 5.742 -4.383 1 97.88 167 ARG B O 1
ATOM 4335 N N . VAL B 1 168 ? -15.438 6.777 -6.336 1 98.75 168 VAL B N 1
ATOM 4336 C CA . VAL B 1 168 ? -14.727 8.016 -6.008 1 98.75 168 VAL B CA 1
ATOM 4337 C C . VAL B 1 168 ? -15.727 9.164 -5.887 1 98.75 168 VAL B C 1
ATOM 4339 O O . VAL B 1 168 ? -16.469 9.453 -6.832 1 98.75 168 VAL B O 1
ATOM 4342 N N . PHE B 1 169 ? -15.719 9.828 -4.75 1 98.75 169 PHE B N 1
ATOM 4343 C CA . PHE B 1 169 ? -16.688 10.883 -4.465 1 98.75 169 PHE B CA 1
ATOM 4344 C C . PHE B 1 169 ? -15.992 12.156 -4.02 1 98.75 169 PHE B C 1
ATOM 4346 O O . PHE B 1 169 ? -15.344 12.18 -2.973 1 98.75 169 PHE B O 1
ATOM 4353 N N . PRO B 1 170 ? -16.062 13.227 -4.766 1 98.25 170 PRO B N 1
ATOM 4354 C CA . PRO B 1 170 ? -15.547 14.516 -4.297 1 98.25 170 PRO B CA 1
ATOM 4355 C C . PRO B 1 170 ? -16.422 15.156 -3.221 1 98.25 170 PRO B C 1
ATOM 4357 O O . PRO B 1 170 ? -17.453 15.758 -3.535 1 98.25 170 PRO B O 1
ATOM 4360 N N . VAL B 1 171 ? -15.953 15.102 -2.002 1 98.5 171 VAL B N 1
ATOM 4361 C CA . VAL B 1 171 ? -16.828 15.484 -0.903 1 98.5 171 VAL B CA 1
ATOM 4362 C C . VAL B 1 171 ? -16.312 16.75 -0.243 1 98.5 171 VAL B C 1
ATOM 4364 O O . VAL B 1 171 ? -17 17.344 0.603 1 98.5 171 VAL B O 1
ATOM 4367 N N . GLY B 1 172 ? -15.148 17.234 -0.581 1 97.94 172 GLY B N 1
ATOM 4368 C CA . GLY B 1 172 ? -14.523 18.328 0.145 1 97.94 172 GLY B CA 1
ATOM 4369 C C . GLY B 1 172 ? -13.734 17.859 1.354 1 97.94 172 GLY B C 1
ATOM 4370 O O . GLY B 1 172 ? -13.672 16.672 1.644 1 97.94 172 GLY B O 1
ATOM 4371 N N . ALA B 1 173 ? -13.062 18.812 2.012 1 98.06 173 ALA B N 1
ATOM 4372 C CA . ALA B 1 173 ? -12.305 18.516 3.227 1 98.06 173 ALA B CA 1
ATOM 4373 C C . ALA B 1 173 ? -13.172 18.688 4.469 1 98.06 173 ALA B C 1
ATOM 4375 O O . ALA B 1 173 ? -13.664 19.781 4.746 1 98.06 173 ALA B O 1
ATOM 4376 N N . PRO B 1 174 ? -13.266 17.688 5.25 1 97.75 174 PRO B N 1
ATOM 4377 C CA . PRO B 1 174 ? -14.188 17.734 6.387 1 97.75 174 PRO B CA 1
ATOM 4378 C C . PRO B 1 174 ? -13.82 18.797 7.41 1 97.75 174 PRO B C 1
ATOM 4380 O O . PRO B 1 174 ? -14.688 19.297 8.117 1 97.75 174 PRO B O 1
ATOM 4383 N N . ARG B 1 175 ? -12.562 19.109 7.5 1 96 175 ARG B N 1
ATOM 4384 C CA . ARG B 1 175 ? -12.141 20.109 8.477 1 96 175 ARG B CA 1
ATOM 4385 C C . ARG B 1 175 ? -12.828 21.438 8.219 1 96 175 ARG B C 1
ATOM 4387 O O . ARG B 1 175 ? -13.023 22.234 9.148 1 96 175 ARG B O 1
ATOM 4394 N N . ILE B 1 176 ? -13.164 21.703 7.004 1 96.38 176 ILE B N 1
ATOM 4395 C CA . ILE B 1 176 ? -13.82 22.953 6.625 1 96.38 176 ILE B CA 1
ATOM 4396 C C . ILE B 1 176 ? -15.227 23.016 7.23 1 96.38 176 ILE B C 1
ATOM 4398 O O . ILE B 1 176 ? -15.75 24.094 7.496 1 96.38 176 ILE B O 1
ATOM 4402 N N . ASP B 1 177 ? -15.797 21.859 7.461 1 96.31 177 ASP B N 1
ATOM 4403 C CA . ASP B 1 177 ? -17.094 21.812 8.148 1 96.31 177 ASP B CA 1
ATOM 4404 C C . ASP B 1 177 ? -17 22.484 9.516 1 96.31 177 ASP B C 1
ATOM 4406 O O . ASP B 1 177 ? -17.906 23.234 9.898 1 96.31 177 ASP B O 1
ATOM 4410 N N . THR B 1 178 ? -15.961 22.219 10.242 1 94.25 178 THR B N 1
ATOM 4411 C CA . THR B 1 178 ? -15.766 22.797 11.562 1 94.25 178 THR B CA 1
ATOM 4412 C C . THR B 1 178 ? -15.594 24.312 11.477 1 94.25 178 THR B C 1
ATOM 4414 O O . THR B 1 178 ? -16.109 25.047 12.312 1 94.25 178 THR B O 1
ATOM 4417 N N . ILE B 1 179 ? -14.922 24.719 10.508 1 93.69 179 ILE B N 1
ATOM 4418 C CA . ILE B 1 179 ? -14.594 26.141 10.32 1 93.69 179 ILE B CA 1
ATOM 4419 C C . ILE B 1 179 ? -15.859 26.922 10 1 93.69 179 ILE B C 1
ATOM 4421 O O . ILE B 1 179 ? -16.109 27.984 10.578 1 93.69 179 ILE B O 1
ATOM 4425 N N . LEU B 1 180 ? -16.672 26.375 9.148 1 90.19 180 LEU B N 1
ATOM 4426 C CA . LEU B 1 180 ? -17.781 27.141 8.609 1 90.19 180 LEU B CA 1
ATOM 4427 C C . LEU B 1 180 ? -19.047 26.938 9.453 1 90.19 180 LEU B C 1
ATOM 4429 O O . LEU B 1 180 ? -19.984 27.719 9.367 1 90.19 180 LEU B O 1
ATOM 4433 N N . ASN B 1 181 ? -19.062 26 10.32 1 81.44 181 ASN B N 1
ATOM 4434 C CA . ASN B 1 181 ? -20.281 25.781 11.117 1 81.44 181 ASN B CA 1
ATOM 4435 C C . ASN B 1 181 ? -20.078 26.234 12.562 1 81.44 181 ASN B C 1
ATOM 4437 O O . ASN B 1 181 ? -20.875 25.875 13.438 1 81.44 181 ASN B O 1
ATOM 4441 N N . ASN B 1 182 ? -19.281 27.234 12.82 1 65.25 182 ASN B N 1
ATOM 4442 C CA . ASN B 1 182 ? -19.078 28.203 13.891 1 65.25 182 ASN B CA 1
ATOM 4443 C C . ASN B 1 182 ? -18.891 27.516 15.242 1 65.25 182 ASN B C 1
ATOM 4445 O O . ASN B 1 182 ? -19.469 27.938 16.25 1 65.25 182 ASN B O 1
ATOM 4449 N N . ARG B 1 183 ? -18.016 26.797 15.312 1 69.25 183 ARG B N 1
ATOM 4450 C CA . ARG B 1 183 ? -17.875 25.969 16.5 1 69.25 183 ARG B CA 1
ATOM 4451 C C . ARG B 1 183 ? -16.531 26.25 17.188 1 69.25 183 ARG B C 1
ATOM 4453 O O . ARG B 1 183 ? -16.016 25.391 17.922 1 69.25 183 ARG B O 1
ATOM 4460 N N . LEU B 1 184 ? -16.062 27.672 17.109 1 90.25 184 LEU B N 1
ATOM 4461 C CA . LEU B 1 184 ? -14.695 27.797 17.625 1 90.25 184 LEU B CA 1
ATOM 4462 C C . LEU B 1 184 ? -14.68 28.547 18.938 1 90.25 184 LEU B C 1
ATOM 4464 O O . LEU B 1 184 ? -15.461 29.484 19.141 1 90.25 184 LEU B O 1
ATOM 4468 N N . PRO B 1 185 ? -13.844 28.172 19.797 1 92.62 185 PRO B N 1
ATOM 4469 C CA . PRO B 1 185 ? -13.688 28.922 21.047 1 92.62 185 PRO B CA 1
ATOM 4470 C C . PRO B 1 185 ? -13.148 30.328 20.844 1 92.62 185 PRO B C 1
ATOM 4472 O O . PRO B 1 185 ? -12.547 30.609 19.797 1 92.62 185 PRO B O 1
ATOM 4475 N N . SER B 1 186 ? -13.414 31.188 21.891 1 93.38 186 SER B N 1
ATOM 4476 C CA . SER B 1 186 ? -12.945 32.562 21.781 1 93.38 186 SER B CA 1
ATOM 4477 C C . SER B 1 186 ? -11.43 32.656 21.969 1 93.38 186 SER B C 1
ATOM 4479 O O . SER B 1 186 ? -10.852 31.875 22.734 1 93.38 186 SER B O 1
ATOM 4481 N N . PHE B 1 187 ? -10.883 33.594 21.234 1 94.81 187 PHE B N 1
ATOM 4482 C CA . PHE B 1 187 ? -9.445 33.844 21.391 1 94.81 187 PHE B CA 1
ATOM 4483 C C . PHE B 1 187 ? -9.102 34.219 22.828 1 94.81 187 PHE B C 1
ATOM 4485 O O . PHE B 1 187 ? -8.047 33.844 23.328 1 94.81 187 PHE B O 1
ATOM 4492 N N . ARG B 1 188 ? -9.953 34.938 23.469 1 93.56 188 ARG B N 1
ATOM 4493 C CA . ARG B 1 188 ? -9.758 35.344 24.844 1 93.56 188 ARG B CA 1
ATOM 4494 C C . ARG B 1 188 ? -9.625 34.156 25.766 1 93.56 188 ARG B C 1
ATOM 4496 O O . ARG B 1 188 ? -8.734 34.094 26.625 1 93.56 188 ARG B O 1
ATOM 4503 N N . ASP B 1 189 ? -10.453 33.219 25.625 1 93.31 189 ASP B N 1
ATOM 4504 C CA . ASP B 1 189 ? -10.43 32 26.453 1 93.31 189 ASP B CA 1
ATOM 4505 C C . ASP B 1 189 ? -9.125 31.25 26.25 1 93.31 189 ASP B C 1
ATOM 4507 O O . ASP B 1 189 ? -8.547 30.719 27.219 1 93.31 189 ASP B O 1
ATOM 4511 N N . ILE B 1 190 ? -8.719 31.188 25.047 1 92.69 190 ILE B N 1
ATOM 4512 C CA . ILE B 1 190 ? -7.492 30.469 24.719 1 92.69 190 ILE B CA 1
ATOM 4513 C C . ILE B 1 190 ? -6.289 31.203 25.297 1 92.69 190 ILE B C 1
ATOM 4515 O O . ILE B 1 190 ? -5.375 30.562 25.844 1 92.69 190 ILE B O 1
ATOM 4519 N N . LYS B 1 191 ? -6.289 32.469 25.156 1 92.56 191 LYS B N 1
ATOM 4520 C CA . LYS B 1 191 ? -5.23 33.312 25.719 1 92.56 191 LYS B CA 1
ATOM 4521 C C . LYS B 1 191 ? -5.074 33.062 27.219 1 92.56 191 LYS B C 1
ATOM 4523 O O . LYS B 1 191 ? -3.957 32.938 27.719 1 92.56 191 LYS B O 1
ATOM 4528 N N . GLU B 1 192 ? -6.148 32.969 27.875 1 92.19 192 GLU B N 1
ATOM 4529 C CA . GLU B 1 192 ? -6.141 32.719 29.312 1 92.19 192 GLU B CA 1
ATOM 4530 C C . GLU B 1 192 ? -5.652 31.328 29.641 1 92.19 192 GLU B C 1
ATOM 4532 O O . GLU B 1 192 ? -4.848 31.125 30.547 1 92.19 192 GLU B O 1
ATOM 4537 N N . LYS B 1 193 ? -6.094 30.438 28.875 1 89.81 193 LYS B N 1
ATOM 4538 C CA . LYS B 1 193 ? -5.781 29.031 29.109 1 89.81 193 LYS B CA 1
ATOM 4539 C C . LYS B 1 193 ? -4.289 28.766 28.922 1 89.81 193 LYS B C 1
ATOM 4541 O O . LYS B 1 193 ? -3.686 28.031 29.703 1 89.81 193 LYS B O 1
ATOM 4546 N N . TYR B 1 194 ? -3.709 29.359 27.922 1 89 194 TYR B N 1
ATOM 4547 C CA . TYR B 1 194 ? -2.32 29.062 27.594 1 89 194 TYR B CA 1
ATOM 4548 C C . TYR B 1 194 ? -1.406 30.219 27.984 1 89 194 TYR B C 1
ATOM 4550 O O . TYR B 1 194 ? -0.225 30.234 27.625 1 89 194 TYR B O 1
ATOM 4558 N N . HIS B 1 195 ? -1.902 31.25 28.656 1 87.69 195 HIS B N 1
ATOM 4559 C CA . HIS B 1 195 ? -1.158 32.406 29.125 1 87.69 195 HIS B CA 1
ATOM 4560 C C . HIS B 1 195 ? -0.427 33.094 27.984 1 87.69 195 HIS B C 1
ATOM 4562 O O . HIS B 1 195 ? 0.77 33.375 28.078 1 87.69 195 HIS B O 1
ATOM 4568 N N . LEU B 1 196 ? -1.23 33.281 26.953 1 88.12 196 LEU B N 1
ATOM 4569 C CA . LEU B 1 196 ? -0.676 33.969 25.797 1 88.12 196 LEU B CA 1
ATOM 4570 C C . LEU B 1 196 ? -0.715 35.469 25.969 1 88.12 196 LEU B C 1
ATOM 4572 O O . LEU B 1 196 ? -1.697 36.031 26.484 1 88.12 196 LEU B O 1
ATOM 4576 N N . LYS B 1 197 ? 0.333 36.188 25.703 1 84.5 197 LYS B N 1
ATOM 4577 C CA . LYS B 1 197 ? 0.412 37.625 25.859 1 84.5 197 LYS B CA 1
ATOM 4578 C C . LYS B 1 197 ? 0.255 38.344 24.531 1 84.5 197 LYS B C 1
ATOM 4580 O O . LYS B 1 197 ? 0.561 39.531 24.406 1 84.5 197 LYS B O 1
ATOM 4585 N N . PHE B 1 198 ? -0.255 37.625 23.562 1 87 198 PHE B N 1
ATOM 4586 C CA . PHE B 1 198 ? -0.322 38.156 22.219 1 87 198 PHE B CA 1
ATOM 4587 C C . PHE B 1 198 ? -1.735 38.625 21.891 1 87 198 PHE B C 1
ATOM 4589 O O . PHE B 1 198 ? -2.703 38.188 22.5 1 87 198 PHE B O 1
ATOM 4596 N N . GLU B 1 199 ? -1.751 39.625 20.984 1 91.44 199 GLU B N 1
ATOM 4597 C CA . GLU B 1 199 ? -3.027 40.188 20.531 1 91.44 199 GLU B CA 1
ATOM 4598 C C . GLU B 1 199 ? -3.422 39.625 19.172 1 91.44 199 GLU B C 1
ATOM 4600 O O . GLU B 1 199 ? -2.576 39.094 18.438 1 91.44 199 GLU B O 1
ATOM 4605 N N . LYS B 1 200 ? -4.715 39.75 18.875 1 94.5 200 LYS B N 1
ATOM 4606 C CA . LYS B 1 200 ? -5.246 39.312 17.594 1 94.5 200 LYS B CA 1
ATOM 4607 C C . LYS B 1 200 ? -4.5 39.969 16.438 1 94.5 200 LYS B C 1
ATOM 4609 O O . LYS B 1 200 ? -4.219 41.156 16.469 1 94.5 200 LYS B O 1
ATOM 4614 N N . LYS B 1 201 ? -4.152 39.156 15.484 1 94.94 201 LYS B N 1
ATOM 4615 C CA . LYS B 1 201 ? -3.547 39.594 14.234 1 94.94 201 LYS B CA 1
ATOM 4616 C C . LYS B 1 201 ? -2.1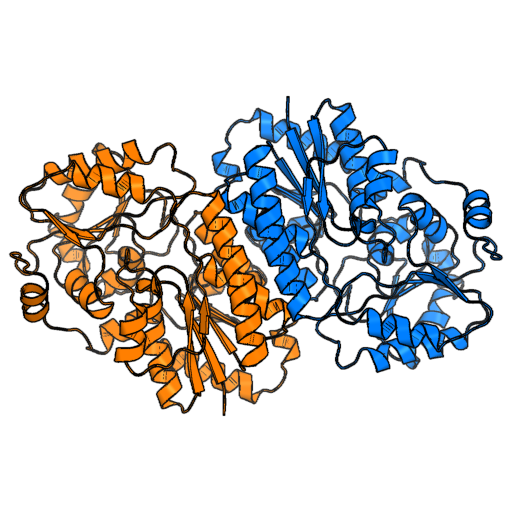93 40.25 14.477 1 94.94 201 LYS B C 1
ATOM 4618 O O . LYS B 1 201 ? -1.712 41.031 13.633 1 94.94 201 LYS B O 1
ATOM 4623 N N . LYS B 1 202 ? -1.529 39.969 15.57 1 94.94 202 LYS B N 1
ATOM 4624 C CA . LYS B 1 202 ? -0.255 40.594 15.898 1 94.94 202 LYS B CA 1
ATOM 4625 C C . LYS B 1 202 ? 0.81 39.531 16.219 1 94.94 202 LYS B C 1
ATOM 4627 O O . LYS B 1 202 ? 1.798 39.844 16.891 1 94.94 202 LYS B O 1
ATOM 4632 N N . TYR B 1 203 ? 0.56 38.312 15.859 1 95.44 203 TYR B N 1
ATOM 4633 C CA . TYR B 1 203 ? 1.549 37.25 16.031 1 95.44 203 TYR B CA 1
ATOM 4634 C C . TYR B 1 203 ? 1.625 36.406 14.781 1 95.44 203 TYR B C 1
ATOM 4636 O O . TYR B 1 203 ? 0.722 36.406 13.938 1 95.44 203 TYR B O 1
ATOM 4644 N N . VAL B 1 204 ? 2.746 35.688 14.695 1 96.56 204 VAL B N 1
ATOM 4645 C CA . VAL B 1 204 ? 2.98 34.719 13.625 1 96.56 204 VAL B CA 1
ATOM 4646 C C . VAL B 1 204 ? 2.791 33.281 14.156 1 96.56 204 VAL B C 1
ATOM 4648 O O . VAL B 1 204 ? 3.213 32.969 15.266 1 96.56 204 VAL B O 1
ATOM 4651 N N . LEU B 1 205 ? 2.053 32.5 13.414 1 97.19 205 LEU B N 1
ATOM 4652 C CA . LEU B 1 205 ? 1.942 31.078 13.742 1 97.19 205 LEU B CA 1
ATOM 4653 C C . LEU B 1 205 ? 2.965 30.266 12.953 1 97.19 205 LEU B C 1
ATOM 4655 O O . LEU B 1 205 ? 2.965 30.281 11.727 1 97.19 205 LEU B O 1
ATOM 4659 N N . GLN B 1 206 ? 3.879 29.594 13.672 1 96.75 206 GLN B N 1
ATOM 4660 C CA . GLN B 1 206 ? 4.93 28.781 13.062 1 96.75 206 GLN B CA 1
ATOM 4661 C C . GLN B 1 206 ? 4.699 27.297 13.312 1 96.75 206 GLN B C 1
ATOM 4663 O O . GLN B 1 206 ? 4.594 26.875 14.461 1 96.75 206 GLN B O 1
ATOM 4668 N N . VAL B 1 207 ? 4.52 26.531 12.266 1 96.44 207 VAL B N 1
ATOM 4669 C CA . VAL B 1 207 ? 4.359 25.078 12.352 1 96.44 207 VAL B CA 1
ATOM 4670 C C . VAL B 1 207 ? 5.262 24.391 11.328 1 96.44 207 VAL B C 1
ATOM 4672 O O . VAL B 1 207 ? 5.02 24.484 10.117 1 96.44 207 VAL B O 1
ATOM 4675 N N . PHE B 1 208 ? 6.281 23.703 11.773 1 95.69 208 PHE B N 1
ATOM 4676 C CA . PHE B 1 208 ? 7.258 23.094 10.891 1 95.69 208 PHE B CA 1
ATOM 4677 C C . PHE B 1 208 ? 7.52 21.641 11.297 1 95.69 208 PHE B C 1
ATOM 4679 O O . PHE B 1 208 ? 7.836 21.359 12.461 1 95.69 208 PHE B O 1
ATOM 4686 N N . HIS B 1 209 ? 7.352 20.703 10.344 1 93.12 209 HIS B N 1
ATOM 4687 C CA . HIS B 1 209 ? 7.57 19.281 10.555 1 93.12 209 HIS B CA 1
ATOM 4688 C C . HIS B 1 209 ? 8.758 18.781 9.742 1 93.12 209 HIS B C 1
ATOM 4690 O O . HIS B 1 209 ? 9.055 19.297 8.672 1 93.12 209 HIS B O 1
ATOM 4696 N N . PRO B 1 210 ? 9.375 17.734 10.258 1 92.75 210 PRO B N 1
ATOM 4697 C CA . PRO B 1 210 ? 10.469 17.156 9.477 1 92.75 210 PRO B CA 1
ATOM 4698 C C . PRO B 1 210 ? 9.969 16.391 8.25 1 92.75 210 PRO B C 1
ATOM 4700 O O . PRO B 1 210 ? 8.82 15.938 8.227 1 92.75 210 PRO B O 1
ATOM 4703 N N . VAL B 1 211 ? 10.859 16.328 7.27 1 90.06 211 VAL B N 1
ATOM 4704 C CA . VAL B 1 211 ? 10.672 15.43 6.137 1 90.06 211 VAL B CA 1
ATOM 4705 C C . VAL B 1 211 ? 11.602 14.227 6.27 1 90.06 211 VAL B C 1
ATOM 4707 O O . VAL B 1 211 ? 12.82 14.367 6.176 1 90.06 211 VAL B O 1
ATOM 4710 N N . VAL B 1 212 ? 11.039 13.078 6.332 1 87.06 212 VAL B N 1
ATOM 4711 C CA . VAL B 1 212 ? 11.727 11.852 6.723 1 87.06 212 VAL B CA 1
ATOM 4712 C C . VAL B 1 212 ? 12.867 11.562 5.742 1 87.06 212 VAL B C 1
ATOM 4714 O O . VAL B 1 212 ? 13.922 11.055 6.137 1 87.06 212 VAL B O 1
ATOM 4717 N N . THR B 1 213 ? 12.727 11.883 4.539 1 87.44 213 THR B N 1
ATOM 4718 C CA . THR B 1 213 ? 13.703 11.555 3.512 1 87.44 213 THR B CA 1
ATOM 4719 C C . THR B 1 213 ? 14.773 12.633 3.416 1 87.44 213 THR B C 1
ATOM 4721 O O . THR B 1 213 ? 15.711 12.523 2.625 1 87.44 213 THR B O 1
ATOM 4724 N N . GLU B 1 214 ? 14.672 13.68 4.207 1 88.56 214 GLU B N 1
ATOM 4725 C CA . GLU B 1 214 ? 15.594 14.805 4.141 1 88.56 214 GLU B CA 1
ATOM 4726 C C . GLU B 1 214 ? 16.266 15.055 5.492 1 88.56 214 GLU B C 1
ATOM 4728 O O . GLU B 1 214 ? 16.578 16.203 5.828 1 88.56 214 GLU B O 1
ATOM 4733 N N . LEU B 1 215 ? 16.406 14.047 6.227 1 89.31 215 LEU B N 1
ATOM 4734 C CA . LEU B 1 215 ? 16.906 14.203 7.59 1 89.31 215 LEU B CA 1
ATOM 4735 C C . LEU B 1 215 ? 18.359 14.703 7.586 1 89.31 215 LEU B C 1
ATOM 4737 O O . LEU B 1 215 ? 18.781 15.391 8.516 1 89.31 215 LEU B O 1
ATOM 4741 N N . GLU B 1 216 ? 19.031 14.398 6.531 1 88.5 216 GLU B N 1
ATOM 4742 C CA . GLU B 1 216 ? 20.422 14.805 6.461 1 88.5 216 GLU B CA 1
ATOM 4743 C C . GLU B 1 216 ? 20.562 16.328 6.449 1 88.5 216 GLU B C 1
ATOM 4745 O O . GLU B 1 216 ? 21.562 16.859 6.93 1 88.5 216 GLU B O 1
ATOM 4750 N N . ASN B 1 217 ? 19.562 17 6.035 1 91.31 217 ASN B N 1
ATOM 4751 C CA . ASN B 1 217 ? 19.625 18.438 5.898 1 91.31 217 ASN B CA 1
ATOM 4752 C C . ASN B 1 217 ? 18.734 19.141 6.91 1 91.31 217 ASN B C 1
ATOM 4754 O O . ASN B 1 217 ? 18.516 20.359 6.828 1 91.31 217 ASN B O 1
ATOM 4758 N N . ILE B 1 218 ? 18.266 18.438 7.855 1 92.94 218 ILE B N 1
ATOM 4759 C CA . ILE B 1 218 ? 17.219 18.953 8.727 1 92.94 218 ILE B CA 1
ATOM 4760 C C . ILE B 1 218 ? 17.766 20.094 9.578 1 92.94 218 ILE B C 1
ATOM 4762 O O . ILE B 1 218 ? 17.078 21.109 9.781 1 92.94 218 ILE B O 1
ATOM 4766 N N . GLU B 1 219 ? 18.984 20.062 10.023 1 94.19 219 GLU B N 1
ATOM 4767 C CA . GLU B 1 219 ? 19.578 21.094 10.867 1 94.19 219 GLU B CA 1
ATOM 4768 C C . GLU B 1 219 ? 19.75 22.406 10.086 1 94.19 219 GLU B C 1
ATOM 4770 O O . GLU B 1 219 ? 19.422 23.484 10.594 1 94.19 219 GLU B O 1
ATOM 4775 N N . LYS B 1 220 ? 20.219 22.219 8.898 1 94.75 220 LYS B N 1
ATOM 4776 C CA . LYS B 1 220 ? 20.391 23.375 8.047 1 94.75 220 LYS B CA 1
ATOM 4777 C C . LYS B 1 220 ? 19.047 24.047 7.746 1 94.75 220 LYS B C 1
ATOM 4779 O O . LYS B 1 220 ? 18.953 25.281 7.738 1 94.75 220 LYS B O 1
ATOM 4784 N N . GLN B 1 221 ? 18.078 23.266 7.496 1 94.06 221 GLN B N 1
ATOM 4785 C CA . GLN B 1 221 ? 16.734 23.766 7.184 1 94.06 221 GLN B CA 1
ATOM 4786 C C . GLN B 1 221 ? 16.141 24.547 8.359 1 94.06 221 GLN B C 1
ATOM 4788 O O . GLN B 1 221 ? 15.656 25.656 8.188 1 94.06 221 GLN B O 1
ATOM 4793 N N . ILE B 1 222 ? 16.281 24.016 9.492 1 93.5 222 ILE B N 1
ATOM 4794 C CA . ILE B 1 222 ? 15.695 24.625 10.68 1 93.5 222 ILE B CA 1
ATOM 4795 C C . ILE B 1 222 ? 16.453 25.891 11.031 1 93.5 222 ILE B C 1
ATOM 4797 O O . ILE B 1 222 ? 15.852 26.891 11.461 1 93.5 222 ILE B O 1
ATOM 4801 N N . LEU B 1 223 ? 17.75 25.875 10.898 1 94 223 LEU B N 1
ATOM 4802 C CA . LEU B 1 223 ? 18.562 27.062 11.172 1 94 223 LEU B CA 1
ATOM 4803 C C . LEU B 1 223 ? 18.156 28.219 10.266 1 94 223 LEU B C 1
ATOM 4805 O O . LEU B 1 223 ? 18.109 29.375 10.703 1 94 223 LEU B O 1
ATOM 4809 N N . ALA B 1 224 ? 17.906 27.906 9.031 1 95 224 ALA B N 1
ATOM 4810 C CA . ALA B 1 224 ? 17.469 28.938 8.102 1 95 224 ALA B CA 1
ATOM 4811 C C . ALA B 1 224 ? 16.156 29.562 8.562 1 95 224 ALA B C 1
ATOM 4813 O O . ALA B 1 224 ? 15.977 30.781 8.492 1 95 224 ALA B O 1
ATOM 4814 N N . LEU B 1 225 ? 15.234 28.766 9 1 94.56 225 LEU B N 1
ATOM 4815 C CA . LEU B 1 225 ? 13.953 29.234 9.508 1 94.56 225 LEU B CA 1
ATOM 4816 C C . LEU B 1 225 ? 14.141 30.094 10.758 1 94.56 225 LEU B C 1
ATOM 4818 O O . LEU B 1 225 ? 13.602 31.203 10.844 1 94.56 225 LEU B O 1
ATOM 4822 N N . ILE B 1 226 ? 14.992 29.641 11.664 1 93.06 226 ILE B N 1
ATOM 4823 C CA . ILE B 1 226 ? 15.242 30.328 12.922 1 93.06 226 ILE B CA 1
ATOM 4824 C C . ILE B 1 226 ? 15.883 31.688 12.656 1 93.06 226 ILE B C 1
ATOM 4826 O O . ILE B 1 226 ? 15.43 32.719 13.18 1 93.06 226 ILE B O 1
ATOM 4830 N N . ASN B 1 227 ? 16.859 31.688 11.828 1 92.5 227 ASN B N 1
ATOM 4831 C CA . ASN B 1 227 ? 17.578 32.906 11.523 1 92.5 227 ASN B CA 1
ATOM 4832 C C . ASN B 1 227 ? 16.656 33.938 10.867 1 92.5 227 ASN B C 1
ATOM 4834 O O . ASN B 1 227 ? 16.719 35.125 11.203 1 92.5 227 ASN B O 1
ATOM 4838 N N . SER B 1 228 ? 15.883 33.5 9.984 1 93.06 228 SER B N 1
ATOM 4839 C CA . SER B 1 228 ? 14.984 34.406 9.273 1 93.06 228 SER B CA 1
ATOM 4840 C C . SER B 1 228 ? 13.93 34.969 10.203 1 93.06 228 SER B C 1
ATOM 4842 O O . SER B 1 228 ? 13.562 36.156 10.086 1 93.06 228 SER B O 1
ATOM 4844 N N . MET B 1 229 ? 13.461 34.188 11.133 1 92.12 229 MET B N 1
ATOM 4845 C CA . MET B 1 229 ? 12.391 34.625 12.039 1 92.12 229 MET B CA 1
ATOM 4846 C C . MET B 1 229 ? 12.938 35.5 13.156 1 92.12 229 MET B C 1
ATOM 4848 O O . MET B 1 229 ? 12.203 36.312 13.734 1 92.12 229 MET B O 1
ATOM 4852 N N . GLU B 1 230 ? 14.164 35.344 13.438 1 87.56 230 GLU B N 1
ATOM 4853 C CA . GLU B 1 230 ? 14.805 36.188 14.445 1 87.56 230 GLU B CA 1
ATOM 4854 C C . GLU B 1 230 ? 14.812 37.625 14.008 1 87.56 230 GLU B C 1
ATOM 4856 O O . GLU B 1 230 ? 14.75 38.531 14.852 1 87.56 230 GLU B O 1
ATOM 4861 N N . GLN B 1 231 ? 14.836 37.781 12.773 1 82.44 231 GLN B N 1
ATOM 4862 C CA . GLN B 1 231 ? 14.898 39.125 12.227 1 82.44 231 GLN B CA 1
ATOM 4863 C C . GLN B 1 231 ? 13.531 39.812 12.25 1 82.44 231 GLN B C 1
ATOM 4865 O O . GLN B 1 231 ? 13.422 41.031 12.102 1 82.44 231 GLN B O 1
ATOM 4870 N N . GLN B 1 232 ? 12.531 39 12.57 1 83 232 GLN B N 1
ATOM 4871 C CA . GLN B 1 232 ? 11.172 39.531 12.602 1 83 232 GLN B CA 1
ATOM 4872 C C . GLN B 1 232 ? 10.812 40.062 13.984 1 83 232 GLN B C 1
ATOM 4874 O O . GLN B 1 232 ? 11.227 39.5 15 1 83 232 GLN B O 1
ATOM 4879 N N . SER B 1 233 ? 10.062 41.125 14.078 1 82.06 233 SER B N 1
ATOM 4880 C CA . SER B 1 233 ? 9.734 41.781 15.344 1 82.06 233 SER B CA 1
ATOM 4881 C C . SER B 1 233 ? 8.438 41.219 15.922 1 82.06 233 SER B C 1
ATOM 4883 O O . SER B 1 233 ? 8.164 41.375 17.109 1 82.06 233 SER B O 1
ATOM 4885 N N . GLN B 1 234 ? 7.777 40.5 15.211 1 87.69 234 GLN B N 1
ATOM 4886 C CA . GLN B 1 234 ? 6.477 40.031 15.664 1 87.69 234 GLN B CA 1
ATOM 4887 C C . GLN B 1 234 ? 6.621 38.812 16.594 1 87.69 234 GLN B C 1
ATOM 4889 O O . GLN B 1 234 ? 7.504 37.969 16.391 1 87.69 234 GLN B O 1
ATOM 4894 N N . PRO B 1 235 ? 5.727 38.75 17.594 1 92.5 235 PRO B N 1
ATOM 4895 C CA . PRO B 1 235 ? 5.684 37.531 18.422 1 92.5 235 PRO B CA 1
ATOM 4896 C C . PRO B 1 235 ? 5.344 36.281 17.609 1 92.5 235 PRO B C 1
ATOM 4898 O O . PRO B 1 235 ? 4.688 36.375 16.578 1 92.5 235 PRO B O 1
ATOM 4901 N N . ILE B 1 236 ? 5.824 35.125 18.156 1 93.94 236 ILE B N 1
ATOM 4902 C CA . ILE B 1 236 ? 5.645 33.875 17.438 1 93.94 236 ILE B CA 1
ATOM 4903 C C . ILE B 1 236 ? 4.996 32.844 18.344 1 93.94 236 ILE B C 1
ATOM 4905 O O . ILE B 1 236 ? 5.426 32.656 19.484 1 93.94 236 ILE B O 1
ATOM 4909 N N . ILE B 1 237 ? 3.914 32.281 17.953 1 94.38 237 ILE B N 1
ATOM 4910 C CA . ILE B 1 237 ? 3.43 31.016 18.516 1 94.38 237 ILE B CA 1
ATOM 4911 C C . ILE B 1 237 ? 3.936 29.844 17.672 1 94.38 237 ILE B C 1
ATOM 4913 O O . ILE B 1 237 ? 3.609 29.734 16.484 1 94.38 237 ILE B O 1
ATOM 4917 N N . CYS B 1 238 ? 4.758 29.016 18.25 1 94.31 238 CYS B N 1
ATOM 4918 C CA . CYS B 1 238 ? 5.371 27.891 17.562 1 94.31 238 CYS B CA 1
ATOM 4919 C C . CYS B 1 238 ? 4.773 26.562 18.031 1 94.31 238 CYS B C 1
ATOM 4921 O O . CYS B 1 238 ? 4.906 26.203 19.203 1 94.31 238 CYS B O 1
ATOM 4923 N N . ILE B 1 239 ? 4.105 25.875 17.125 1 93.19 239 ILE B N 1
ATOM 4924 C CA . ILE B 1 239 ? 3.607 24.547 17.438 1 93.19 239 ILE B CA 1
ATOM 4925 C C . ILE B 1 239 ? 4.695 23.5 17.156 1 93.19 239 ILE B C 1
ATOM 4927 O O . ILE B 1 239 ? 5.23 23.453 16.047 1 93.19 239 ILE B O 1
ATOM 4931 N N . LEU B 1 240 ? 4.98 22.672 18.062 1 92.5 240 LEU B N 1
ATOM 4932 C CA . LEU B 1 240 ? 6.066 21.703 17.969 1 92.5 240 LEU B CA 1
ATOM 4933 C C . LEU B 1 240 ? 5.68 20.547 17.047 1 92.5 240 LEU B C 1
ATOM 4935 O O . LEU B 1 240 ? 4.492 20.266 16.875 1 92.5 240 LEU B O 1
ATOM 4939 N N . PRO B 1 241 ? 6.676 19.859 16.484 1 91.19 241 PRO B N 1
ATOM 4940 C CA . PRO B 1 241 ? 6.398 18.828 15.477 1 91.19 241 PRO B CA 1
ATOM 4941 C C . PRO B 1 241 ? 5.82 17.547 16.078 1 91.19 241 PRO B C 1
ATOM 4943 O O . PRO B 1 241 ? 5.879 17.344 17.281 1 91.19 241 PRO B O 1
ATOM 4946 N N . ASN B 1 242 ? 5.285 16.719 15.164 1 88.31 242 ASN B N 1
ATOM 4947 C CA . ASN B 1 242 ? 4.75 15.406 15.516 1 88.31 242 ASN B CA 1
ATOM 4948 C C . ASN B 1 242 ? 5.863 14.414 15.844 1 88.31 242 ASN B C 1
ATOM 4950 O O . ASN B 1 242 ? 6.949 14.82 16.281 1 88.31 242 ASN B O 1
ATOM 4954 N N . SER B 1 243 ? 5.547 13.086 15.781 1 86.38 243 SER B N 1
ATOM 4955 C CA . SER B 1 243 ? 6.484 12.07 16.25 1 86.38 243 SER B CA 1
ATOM 4956 C C . SER B 1 243 ? 7.281 11.477 15.102 1 86.38 243 SER B C 1
ATOM 4958 O O . SER B 1 243 ? 7.797 10.359 15.203 1 86.38 243 SER B O 1
ATOM 4960 N N . ASP B 1 244 ? 7.379 12.125 14.055 1 89.5 244 ASP B N 1
ATOM 4961 C CA . ASP B 1 244 ? 8.117 11.617 12.906 1 89.5 244 ASP B CA 1
ATOM 4962 C C . ASP B 1 244 ? 9.625 11.672 13.148 1 89.5 244 ASP B C 1
ATOM 4964 O O . ASP B 1 244 ? 10.094 12.438 13.992 1 89.5 244 ASP B O 1
ATOM 4968 N N . ALA B 1 245 ? 10.328 10.836 12.414 1 90.5 245 ALA B N 1
ATOM 4969 C CA . ALA B 1 245 ? 11.781 10.898 12.5 1 90.5 245 ALA B CA 1
ATOM 4970 C C . ALA B 1 245 ? 12.289 12.312 12.227 1 90.5 245 ALA B C 1
ATOM 4972 O O . ALA B 1 245 ? 11.836 12.969 11.281 1 90.5 245 ALA B O 1
ATOM 4973 N N . GLY B 1 246 ? 13.188 12.797 13.07 1 92.25 246 GLY B N 1
ATOM 4974 C CA . GLY B 1 246 ? 13.742 14.133 12.914 1 92.25 246 GLY B CA 1
ATOM 4975 C C . GLY B 1 246 ? 13.102 15.156 13.836 1 92.25 246 GLY B C 1
ATOM 4976 O O . GLY B 1 246 ? 13.641 16.25 14.023 1 92.25 246 GLY B O 1
ATOM 4977 N N . SER B 1 247 ? 12.023 14.789 14.469 1 92.12 247 SER B N 1
ATOM 4978 C CA . SER B 1 247 ? 11.289 15.719 15.32 1 92.12 247 SER B CA 1
ATOM 4979 C C . SER B 1 247 ? 12.125 16.125 16.531 1 92.12 247 SER B C 1
ATOM 4981 O O . SER B 1 247 ? 12.047 17.281 16.969 1 92.12 247 SER B O 1
ATOM 4983 N N . GLU B 1 248 ? 12.906 15.227 17 1 90.62 248 GLU B N 1
ATOM 4984 C CA . GLU B 1 248 ? 13.719 15.523 18.172 1 90.62 248 GLU B CA 1
ATOM 4985 C C . GLU B 1 248 ? 14.82 16.531 17.844 1 90.62 248 GLU B C 1
ATOM 4987 O O . GLU B 1 248 ? 15.195 17.344 18.688 1 90.62 248 GLU B O 1
ATOM 4992 N N . ILE B 1 249 ? 15.289 16.453 16.688 1 92.19 249 ILE B N 1
ATOM 4993 C CA . ILE B 1 249 ? 16.297 17.406 16.25 1 92.19 249 ILE B CA 1
ATOM 4994 C C . ILE B 1 249 ? 15.703 18.812 16.219 1 92.19 249 ILE B C 1
ATOM 4996 O O . ILE B 1 249 ? 16.312 19.766 16.719 1 92.19 249 ILE B O 1
ATOM 5000 N N . ILE B 1 250 ? 14.508 18.891 15.711 1 93 250 ILE B N 1
ATOM 5001 C CA . ILE B 1 250 ? 13.812 20.172 15.625 1 93 250 ILE B CA 1
ATOM 5002 C C . ILE B 1 250 ? 13.578 20.719 17.031 1 93 250 ILE B C 1
ATOM 5004 O O . ILE B 1 250 ? 13.875 21.891 17.297 1 93 250 ILE B O 1
ATOM 5008 N N . ARG B 1 251 ? 13.141 19.906 17.875 1 91.19 251 ARG B N 1
ATOM 5009 C CA . ARG B 1 251 ? 12.852 20.312 19.234 1 91.19 251 ARG B CA 1
ATOM 5010 C C . ARG B 1 251 ? 14.109 20.812 19.938 1 91.19 251 ARG B C 1
ATOM 5012 O O . ARG B 1 251 ? 14.078 21.828 20.625 1 91.19 251 ARG B O 1
ATOM 5019 N N . LYS B 1 252 ? 15.195 20.125 19.75 1 91.31 252 LYS B N 1
ATOM 5020 C CA . LYS B 1 252 ? 16.469 20.5 20.375 1 91.31 252 LYS B CA 1
ATOM 5021 C C . LYS B 1 252 ? 16.938 21.844 19.844 1 91.31 252 LYS B C 1
ATOM 5023 O O . LYS B 1 252 ? 17.453 22.672 20.594 1 91.31 252 LYS B O 1
ATOM 5028 N N . MET B 1 253 ? 16.75 22.047 18.625 1 91.75 253 MET B N 1
ATOM 5029 C CA . MET B 1 253 ? 17.188 23.297 18.031 1 91.75 253 MET B CA 1
ATOM 5030 C C . MET B 1 253 ? 16.312 24.469 18.5 1 91.75 253 MET B C 1
ATOM 5032 O O . MET B 1 253 ? 16.828 25.562 18.734 1 91.75 253 MET B O 1
ATOM 5036 N N . TYR B 1 254 ? 15.055 24.25 18.625 1 91.19 254 TYR B N 1
ATOM 5037 C CA . TYR B 1 254 ? 14.141 25.281 19.109 1 91.19 254 TYR B CA 1
ATOM 5038 C C . TYR B 1 254 ? 14.484 25.656 20.547 1 91.19 254 TYR B C 1
ATOM 5040 O O . TYR B 1 254 ? 14.297 26.812 20.953 1 91.19 254 TYR B O 1
ATOM 5048 N N . GLN B 1 255 ? 14.953 24.734 21.281 1 84.69 255 GLN B N 1
ATOM 5049 C CA . GLN B 1 255 ? 15.312 24.984 22.672 1 84.69 255 GLN B CA 1
ATOM 5050 C C . GLN B 1 255 ? 16.5 25.938 22.766 1 84.69 255 GLN B C 1
ATOM 5052 O O . GLN B 1 255 ? 16.609 26.688 23.734 1 84.69 255 GLN B O 1
ATOM 5057 N N . LYS B 1 256 ? 17.25 25.859 21.781 1 81.12 256 LYS B N 1
ATOM 5058 C CA . LYS B 1 256 ? 18.438 26.703 21.781 1 81.12 256 LYS B CA 1
ATOM 5059 C C . LYS B 1 256 ? 18.125 28.109 21.297 1 81.12 256 LYS B C 1
ATOM 5061 O O . LYS B 1 256 ? 18.906 29.031 21.516 1 81.12 256 LYS B O 1
ATOM 5066 N N . TYR B 1 257 ? 17.062 28.141 20.641 1 75.12 257 TYR B N 1
ATOM 5067 C CA . TYR B 1 257 ? 16.609 29.406 20.062 1 75.12 257 TYR B CA 1
ATOM 5068 C C . TYR B 1 257 ? 15.664 30.141 21.016 1 75.12 257 TYR B C 1
ATOM 5070 O O . TYR B 1 257 ? 14.523 29.703 21.188 1 75.12 257 TYR B O 1
ATOM 5078 N N . LEU B 1 258 ? 16.203 31.031 21.859 1 64.25 258 LEU B N 1
ATOM 5079 C CA . LEU B 1 258 ? 15.352 31.641 22.859 1 64.25 258 LEU B CA 1
ATOM 5080 C C . LEU B 1 258 ? 15.039 33.094 22.516 1 64.25 258 LEU B C 1
ATOM 5082 O O . LEU B 1 258 ? 15.914 33.969 22.594 1 64.25 258 LEU B O 1
ATOM 5086 N N . LYS B 1 259 ? 14.227 33.25 21.531 1 68.44 259 LYS B N 1
ATOM 5087 C CA . LYS B 1 259 ? 13.664 34.562 21.297 1 68.44 259 LYS B CA 1
ATOM 5088 C C . LYS B 1 259 ? 12.633 34.938 22.359 1 68.44 259 LYS B C 1
ATOM 5090 O O . LYS B 1 259 ? 11.844 34.094 22.766 1 68.44 259 LYS B O 1
ATOM 5095 N N . THR B 1 260 ? 12.703 36.094 22.875 1 68.19 260 THR B N 1
ATOM 5096 C CA . THR B 1 260 ? 11.867 36.5 23.984 1 68.19 260 THR B CA 1
ATOM 5097 C C . THR B 1 260 ? 10.391 36.5 23.594 1 68.19 260 THR B C 1
ATOM 5099 O O . THR B 1 260 ? 9.523 36.219 24.422 1 68.19 260 THR B O 1
ATOM 5102 N N . ASP B 1 261 ? 10.117 36.594 22.406 1 86.44 261 ASP B N 1
ATOM 5103 C CA . ASP B 1 261 ? 8.719 36.719 22.016 1 86.44 261 ASP B CA 1
ATOM 5104 C C . ASP B 1 261 ? 8.25 35.469 21.234 1 86.44 261 ASP B C 1
ATOM 5106 O O . ASP B 1 261 ? 7.555 35.594 20.234 1 86.44 261 ASP B O 1
ATOM 5110 N N . ILE B 1 262 ? 8.688 34.312 21.719 1 89.44 262 ILE B N 1
ATOM 5111 C CA . ILE B 1 262 ? 8.242 33.062 21.109 1 89.44 262 ILE B CA 1
ATOM 5112 C C . ILE B 1 262 ? 7.656 32.125 22.188 1 89.44 262 ILE B C 1
ATOM 5114 O O . ILE B 1 262 ? 8.211 32.031 23.281 1 89.44 262 ILE B O 1
ATOM 5118 N N . ILE B 1 263 ? 6.512 31.609 21.922 1 90.81 263 ILE B N 1
ATOM 5119 C CA . ILE B 1 263 ? 5.883 30.625 22.797 1 90.81 263 ILE B CA 1
ATOM 5120 C C . ILE B 1 263 ? 5.801 29.281 22.062 1 90.81 263 ILE B C 1
ATOM 5122 O O . ILE B 1 263 ? 5.277 29.203 20.953 1 90.81 263 ILE B O 1
ATOM 5126 N N . TYR B 1 264 ? 6.371 28.266 22.734 1 91 264 TYR B N 1
ATOM 5127 C CA . TYR B 1 264 ? 6.316 26.906 22.188 1 91 264 TYR B CA 1
ATOM 5128 C C . TYR B 1 264 ? 5.145 26.141 22.766 1 91 264 TYR B C 1
ATOM 5130 O O . TYR B 1 264 ? 4.961 26.109 23.984 1 91 264 TYR B O 1
ATOM 5138 N N . ILE B 1 265 ? 4.352 25.562 21.906 1 90.56 265 ILE B N 1
ATOM 5139 C CA . ILE B 1 265 ? 3.211 24.766 22.344 1 90.56 265 ILE B CA 1
ATOM 5140 C C . ILE B 1 265 ? 3.293 23.375 21.719 1 90.56 265 ILE B C 1
ATOM 5142 O O . ILE B 1 265 ? 3.488 23.25 20.5 1 90.56 265 ILE B O 1
ATOM 5146 N N . THR B 1 266 ? 3.129 22.375 22.484 1 86.19 266 THR B N 1
ATOM 5147 C CA . THR B 1 266 ? 3.201 21 22 1 86.19 266 THR B CA 1
ATOM 5148 C C . THR B 1 266 ? 1.887 20.594 21.344 1 86.19 266 THR B C 1
ATOM 5150 O O . THR B 1 266 ? 1.886 19.938 20.297 1 86.19 266 THR B O 1
ATOM 5153 N N . ASN B 1 267 ? 0.814 20.953 22.078 1 85.38 267 ASN B N 1
ATOM 5154 C CA . ASN B 1 267 ? -0.475 20.484 21.578 1 85.38 267 ASN B CA 1
ATOM 5155 C C . ASN B 1 267 ? -1.59 21.484 21.891 1 85.38 267 ASN B C 1
ATOM 5157 O O . ASN B 1 267 ? -1.603 22.109 22.953 1 85.38 267 ASN B O 1
ATOM 5161 N N . LEU B 1 268 ? -2.416 21.688 20.922 1 90.75 268 LEU B N 1
ATOM 5162 C CA . LEU B 1 268 ? -3.668 22.422 21.031 1 90.75 268 LEU B CA 1
ATOM 5163 C C . LEU B 1 268 ? -4.859 21.547 20.672 1 90.75 268 LEU B C 1
ATOM 5165 O O . LEU B 1 268 ? -4.762 20.703 19.766 1 90.75 268 LEU B O 1
ATOM 5169 N N . GLU B 1 269 ? -5.918 21.734 21.438 1 91.44 269 GLU B N 1
ATOM 5170 C CA . GLU B 1 269 ? -7.129 21.078 20.953 1 91.44 269 GLU B CA 1
ATOM 5171 C C . GLU B 1 269 ? -7.457 21.5 19.531 1 91.44 269 GLU B C 1
ATOM 5173 O O . GLU B 1 269 ? -7.121 22.609 19.109 1 91.44 269 GLU B O 1
ATOM 5178 N N . PRO B 1 270 ? -8.125 20.625 18.844 1 92.12 270 PRO B N 1
ATOM 5179 C CA . PRO B 1 270 ? -8.336 20.859 17.406 1 92.12 270 PRO B CA 1
ATOM 5180 C C . PRO B 1 270 ? -9.023 22.203 17.141 1 92.12 270 PRO B C 1
ATOM 5182 O O . PRO B 1 270 ? -8.602 22.953 16.25 1 92.12 270 PRO B O 1
ATOM 5185 N N . GLU B 1 271 ? -10.008 22.547 17.891 1 94.19 271 GLU B N 1
ATOM 5186 C CA . GLU B 1 271 ? -10.734 23.797 17.672 1 94.19 271 GLU B CA 1
ATOM 5187 C C . GLU B 1 271 ? -9.906 25 18.141 1 94.19 271 GLU B C 1
ATOM 5189 O O . GLU B 1 271 ? -9.984 26.078 17.562 1 94.19 271 GLU B O 1
ATOM 5194 N N . GLU B 1 272 ? -9.172 24.812 19.156 1 94.38 272 GLU B N 1
ATOM 5195 C CA . GLU B 1 272 ? -8.289 25.875 19.641 1 94.38 272 GLU B CA 1
ATOM 5196 C C . GLU B 1 272 ? -7.227 26.219 18.609 1 94.38 272 GLU B C 1
ATOM 5198 O O . GLU B 1 272 ? -6.918 27.391 18.406 1 94.38 272 GLU B O 1
ATOM 5203 N N . TYR B 1 273 ? -6.715 25.203 18.031 1 95.19 273 TYR B N 1
ATOM 5204 C CA . TYR B 1 273 ? -5.746 25.422 16.969 1 95.19 273 TYR B CA 1
ATOM 5205 C C . TYR B 1 273 ? -6.34 26.281 15.859 1 95.19 273 TYR B C 1
ATOM 5207 O O . TYR B 1 273 ? -5.684 27.188 15.352 1 95.19 273 TYR B O 1
ATOM 5215 N N . LEU B 1 274 ? -7.551 25.953 15.461 1 95.94 274 LEU B N 1
ATOM 5216 C CA . LEU B 1 274 ? -8.211 26.703 14.398 1 95.94 274 LEU B CA 1
ATOM 5217 C C . LEU B 1 274 ? -8.383 28.172 14.789 1 95.94 274 LEU B C 1
ATOM 5219 O O . LEU B 1 274 ? -8.242 29.062 13.953 1 95.94 274 LEU B O 1
ATOM 5223 N N . THR B 1 275 ? -8.719 28.422 16.062 1 96.19 275 THR B N 1
ATOM 5224 C CA . THR B 1 275 ? -8.844 29.797 16.531 1 96.19 275 THR B CA 1
ATOM 5225 C C . THR B 1 275 ? -7.5 30.516 16.469 1 96.19 275 THR B C 1
ATOM 5227 O O . THR B 1 275 ? -7.434 31.672 16.031 1 96.19 275 THR B O 1
ATOM 5230 N N . ILE B 1 276 ? -6.496 29.828 16.859 1 96.44 276 ILE B N 1
ATOM 5231 C CA . ILE B 1 276 ? -5.156 30.406 16.812 1 96.44 276 ILE B CA 1
ATOM 5232 C C . ILE B 1 276 ? -4.77 30.703 15.367 1 96.44 276 ILE B C 1
ATOM 5234 O O . ILE B 1 276 ? -4.199 31.766 15.078 1 96.44 276 ILE B O 1
ATOM 5238 N N . LEU B 1 277 ? -5.082 29.812 14.469 1 97.25 277 LEU B N 1
ATOM 5239 C CA . LEU B 1 277 ? -4.836 30.016 13.047 1 97.25 277 LEU B CA 1
ATOM 5240 C C . LEU B 1 277 ? -5.641 31.203 12.523 1 97.25 277 LEU B C 1
ATOM 5242 O O . LEU B 1 277 ? -5.105 32.062 11.82 1 97.25 277 LEU B O 1
ATOM 5246 N N . LYS B 1 278 ? -6.871 31.297 12.875 1 96.38 278 LYS B N 1
ATOM 5247 C CA . LYS B 1 278 ? -7.785 32.344 12.438 1 96.38 278 LYS B CA 1
ATOM 5248 C C . LYS B 1 278 ? -7.281 33.719 12.852 1 96.38 278 LYS B C 1
ATOM 5250 O O . LYS B 1 278 ? -7.469 34.719 12.133 1 96.38 278 LYS B O 1
ATOM 5255 N N . GLU B 1 279 ? -6.605 33.781 13.969 1 96.56 279 GLU B N 1
ATOM 5256 C CA . GLU B 1 279 ? -6.309 35.062 14.562 1 96.56 279 GLU B CA 1
ATOM 5257 C C . GLU B 1 279 ? -4.836 35.438 14.391 1 96.56 279 GLU B C 1
ATOM 5259 O O . GLU B 1 279 ? -4.375 36.469 14.922 1 96.56 279 GLU B O 1
ATOM 5264 N N . CYS B 1 280 ? -4.082 34.719 13.719 1 97.25 280 CYS B N 1
ATOM 5265 C CA . CYS B 1 280 ? -2.688 35.062 13.492 1 97.25 280 CYS B CA 1
ATOM 5266 C C . CYS B 1 280 ? -2.564 36.062 12.352 1 97.25 280 CYS B C 1
ATOM 5268 O O . CYS B 1 280 ? -3.498 36.25 11.562 1 97.25 280 CYS B O 1
ATOM 5270 N N . LYS B 1 281 ? -1.465 36.781 12.359 1 97.06 281 LYS B N 1
ATOM 5271 C CA . LYS B 1 281 ? -1.183 37.688 11.25 1 97.06 281 LYS B CA 1
ATOM 5272 C C . LYS B 1 281 ? -0.873 36.906 9.969 1 97.06 281 LYS B C 1
ATOM 5274 O O . LYS B 1 281 ? -1.402 37.25 8.906 1 97.06 281 LYS B O 1
ATOM 5279 N N . PHE B 1 282 ? -0.025 35.969 10.008 1 97.94 282 PHE B N 1
ATOM 5280 C CA . PHE B 1 282 ? 0.257 35 8.953 1 97.94 282 PHE B CA 1
ATOM 5281 C C . PHE B 1 282 ? 0.842 33.719 9.539 1 97.94 282 PHE B C 1
ATOM 5283 O O . PHE B 1 282 ? 1.216 33.688 10.711 1 97.94 282 PHE B O 1
ATOM 5290 N N . MET B 1 283 ? 0.799 32.688 8.797 1 98.25 283 MET B N 1
ATOM 5291 C CA . MET B 1 283 ? 1.383 31.406 9.172 1 98.25 283 MET B CA 1
ATOM 5292 C C . MET B 1 283 ? 2.641 31.125 8.359 1 98.25 283 MET B C 1
ATOM 5294 O O . MET B 1 283 ? 2.732 31.5 7.195 1 98.25 283 MET B O 1
ATOM 5298 N N . ILE B 1 284 ? 3.623 30.5 8.977 1 98.12 284 ILE B N 1
ATOM 5299 C CA . ILE B 1 284 ? 4.832 30.078 8.273 1 98.12 284 ILE B CA 1
ATOM 5300 C C . ILE B 1 284 ? 5.203 28.656 8.672 1 98.12 284 ILE B C 1
ATOM 5302 O O . ILE B 1 284 ? 5.062 28.281 9.836 1 98.12 284 ILE B O 1
ATOM 5306 N N . GLY B 1 285 ? 5.574 27.859 7.766 1 97.5 285 GLY B N 1
ATOM 5307 C CA . GLY B 1 285 ? 5.992 26.484 8 1 97.5 285 GLY B CA 1
ATOM 5308 C C . GLY B 1 285 ? 5.672 25.562 6.844 1 97.5 285 GLY B C 1
ATOM 5309 O O . GLY B 1 285 ? 5.848 25.938 5.68 1 97.5 285 GLY B O 1
ATOM 5310 N N . ASN B 1 286 ? 5.375 24.344 7.203 1 96.5 286 ASN B N 1
ATOM 5311 C CA . ASN B 1 286 ? 5.094 23.375 6.145 1 96.5 286 ASN B CA 1
ATOM 5312 C C . ASN B 1 286 ? 3.93 22.469 6.512 1 96.5 286 ASN B C 1
ATOM 5314 O O . ASN B 1 286 ? 3.84 21.344 6.02 1 96.5 286 ASN B O 1
ATOM 5318 N N . SER B 1 287 ? 3.039 22.922 7.375 1 95.5 287 SER B N 1
ATOM 5319 C CA . SER B 1 287 ? 1.872 22.172 7.809 1 95.5 287 SER B CA 1
ATOM 5320 C C . SER B 1 287 ? 0.77 22.203 6.758 1 95.5 287 SER B C 1
ATOM 5322 O O . SER B 1 287 ? 0.556 23.219 6.102 1 95.5 287 SER B O 1
ATOM 5324 N N . SER B 1 288 ? -0.016 21.109 6.734 1 95 288 SER B N 1
ATOM 5325 C CA . SER B 1 288 ? -1.134 21.031 5.801 1 95 288 SER B CA 1
ATOM 5326 C C . SER B 1 288 ? -2.234 22.016 6.172 1 95 288 SER B C 1
ATOM 5328 O O . SER B 1 288 ? -3.033 22.422 5.32 1 95 288 SER B O 1
ATOM 5330 N N . SER B 1 289 ? -2.281 22.453 7.391 1 95.94 289 SER B N 1
ATOM 5331 C CA . SER B 1 289 ? -3.309 23.391 7.824 1 95.94 289 SER B CA 1
ATOM 5332 C C . SER B 1 289 ? -3.182 24.719 7.094 1 95.94 289 SER B C 1
ATOM 5334 O O . SER B 1 289 ? -4.172 25.438 6.906 1 95.94 289 SER B O 1
ATOM 5336 N N . GLY B 1 290 ? -1.953 25 6.711 1 97 290 GLY B N 1
ATOM 5337 C CA . GLY B 1 290 ? -1.754 26.203 5.906 1 97 290 GLY B CA 1
ATOM 5338 C C . GLY B 1 290 ? -2.334 26.078 4.508 1 97 290 GLY B C 1
ATOM 5339 O O . GLY B 1 290 ? -2.756 27.078 3.92 1 97 290 GLY B O 1
ATOM 5340 N N . ILE B 1 291 ? -2.387 24.891 4.039 1 96.5 291 ILE B N 1
ATOM 5341 C CA . ILE B 1 291 ? -2.838 24.625 2.678 1 96.5 291 ILE B CA 1
ATOM 5342 C C . ILE B 1 291 ? -4.352 24.438 2.668 1 96.5 291 ILE B C 1
ATOM 5344 O O . ILE B 1 291 ? -5.055 25 1.829 1 96.5 291 ILE B O 1
ATOM 5348 N N . ILE B 1 292 ? -4.863 23.734 3.613 1 96.81 292 ILE B N 1
ATOM 5349 C CA . ILE B 1 292 ? -6.23 23.234 3.537 1 96.81 292 ILE B CA 1
ATOM 5350 C C . ILE B 1 292 ? -7.168 24.172 4.281 1 96.81 292 ILE B C 1
ATOM 5352 O O . ILE B 1 292 ? -8.25 24.5 3.783 1 96.81 292 ILE B O 1
ATOM 5356 N N . GLU B 1 293 ? -6.762 24.766 5.398 1 96.81 293 GLU B N 1
ATOM 5357 C CA . GLU B 1 293 ? -7.695 25.453 6.289 1 96.81 293 GLU B CA 1
ATOM 5358 C C . GLU B 1 293 ? -7.539 26.969 6.195 1 96.81 293 GLU B C 1
ATOM 5360 O O . GLU B 1 293 ? -8.531 27.703 6.23 1 96.81 293 GLU B O 1
ATOM 5365 N N . ALA B 1 294 ? -6.383 27.438 6.039 1 97.56 294 ALA B N 1
ATOM 5366 C CA . ALA B 1 294 ? -6.039 28.828 6.254 1 97.56 294 ALA B CA 1
ATOM 5367 C C . ALA B 1 294 ? -6.84 29.734 5.324 1 97.56 294 ALA B C 1
ATOM 5369 O O . ALA B 1 294 ? -7.23 30.844 5.707 1 97.56 294 ALA B O 1
ATOM 5370 N N . ALA B 1 295 ? -7.109 29.25 4.152 1 97 295 ALA B N 1
ATOM 5371 C CA . ALA B 1 295 ? -7.805 30.078 3.16 1 97 295 ALA B CA 1
ATOM 5372 C C . ALA B 1 295 ? -9.219 30.422 3.623 1 97 295 ALA B C 1
ATOM 5374 O O . ALA B 1 295 ? -9.742 31.484 3.293 1 97 295 ALA B O 1
ATOM 5375 N N . SER B 1 296 ? -9.797 29.531 4.352 1 95.69 296 SER B N 1
ATOM 5376 C CA . SER B 1 296 ? -11.141 29.781 4.863 1 95.69 296 SER B CA 1
ATOM 5377 C C . SER B 1 296 ? -11.156 30.969 5.805 1 95.69 296 SER B C 1
ATOM 5379 O O . SER B 1 296 ? -12.18 31.641 5.945 1 95.69 296 SER B O 1
ATOM 5381 N N . PHE B 1 297 ? -10.016 31.281 6.418 1 95.44 297 PHE B N 1
ATOM 5382 C CA . PHE B 1 297 ? -9.875 32.406 7.328 1 95.44 297 PHE B CA 1
ATOM 5383 C C . PHE B 1 297 ? -9.203 33.594 6.629 1 95.44 297 PHE B C 1
ATOM 5385 O O . PHE B 1 297 ? -8.938 34.625 7.254 1 95.44 297 PHE B O 1
ATOM 5392 N N . LYS B 1 298 ? -8.852 33.406 5.395 1 96.31 298 LYS B N 1
ATOM 5393 C CA . LYS B 1 298 ? -8.164 34.406 4.59 1 96.31 298 LYS B CA 1
ATOM 5394 C C . LYS B 1 298 ? -6.812 34.781 5.207 1 96.31 298 LYS B C 1
ATOM 5396 O O . LYS B 1 298 ? -6.398 35.938 5.164 1 96.31 298 LYS B O 1
ATOM 5401 N N . ILE B 1 299 ? -6.191 33.812 5.82 1 97.5 299 ILE B N 1
ATOM 5402 C CA . ILE B 1 299 ? -4.891 34 6.449 1 97.5 299 ILE B CA 1
ATOM 5403 C C . ILE B 1 299 ? -3.781 33.75 5.434 1 97.5 299 ILE B C 1
ATOM 5405 O O . ILE B 1 299 ? -3.736 32.688 4.801 1 97.5 299 ILE B O 1
ATOM 5409 N N . PRO B 1 300 ? -2.834 34.719 5.305 1 98.25 300 PRO B N 1
ATOM 5410 C CA . PRO B 1 300 ? -1.677 34.469 4.441 1 98.25 300 PRO B CA 1
ATOM 5411 C C . PRO B 1 300 ? -0.757 33.375 4.996 1 98.25 300 PRO B C 1
ATOM 5413 O O . PRO B 1 300 ? -0.559 33.312 6.211 1 98.25 300 PRO B O 1
ATOM 5416 N N . VAL B 1 301 ? -0.162 32.594 4.094 1 98.56 301 VAL B N 1
ATOM 5417 C CA . VAL B 1 301 ? 0.671 31.484 4.523 1 98.56 301 VAL B CA 1
ATOM 5418 C C . VAL B 1 301 ? 1.967 31.469 3.715 1 98.56 301 VAL B C 1
ATOM 5420 O O . VAL B 1 301 ? 1.946 31.625 2.492 1 98.56 301 VAL B O 1
ATOM 5423 N N . ILE B 1 302 ? 3.053 31.359 4.402 1 98.56 302 ILE B N 1
ATOM 5424 C CA . ILE B 1 302 ? 4.312 31 3.764 1 98.56 302 ILE B CA 1
ATOM 5425 C C . ILE B 1 302 ? 4.551 29.5 3.912 1 98.56 302 ILE B C 1
ATOM 5427 O O . ILE B 1 302 ? 4.77 29 5.02 1 98.56 302 ILE B O 1
ATOM 5431 N N . ASN B 1 303 ? 4.488 28.781 2.836 1 98.06 303 ASN B N 1
ATOM 5432 C CA . ASN B 1 303 ? 4.762 27.359 2.803 1 98.06 303 ASN B CA 1
ATOM 5433 C C . ASN B 1 303 ? 6.23 27.062 2.506 1 98.06 303 ASN B C 1
ATOM 5435 O O . ASN B 1 303 ? 6.734 27.422 1.438 1 98.06 303 ASN B O 1
ATOM 5439 N N . LEU B 1 304 ? 6.887 26.406 3.389 1 97.44 304 LEU B N 1
ATOM 5440 C CA . LEU B 1 304 ? 8.336 26.25 3.295 1 97.44 304 LEU B CA 1
ATOM 5441 C C . LEU B 1 304 ? 8.695 24.828 2.885 1 97.44 304 LEU B C 1
ATOM 5443 O O . LEU B 1 304 ? 8.141 23.859 3.424 1 97.44 304 LEU B O 1
ATOM 5447 N N . GLY B 1 305 ? 9.594 24.734 1.941 1 94.38 305 GLY B N 1
ATOM 5448 C CA . GLY B 1 305 ? 10.234 23.453 1.652 1 94.38 305 GLY B CA 1
ATOM 5449 C C . GLY B 1 305 ? 9.414 22.578 0.739 1 94.38 305 GLY B C 1
ATOM 5450 O O . GLY B 1 305 ? 8.688 23.062 -0.127 1 94.38 305 GLY B O 1
ATOM 5451 N N . THR B 1 306 ? 9.609 21.234 0.906 1 91.62 306 THR B N 1
ATOM 5452 C CA . THR B 1 306 ? 9.109 20.297 -0.095 1 91.62 306 THR B CA 1
ATOM 5453 C C . THR B 1 306 ? 7.906 19.531 0.44 1 91.62 306 THR B C 1
ATOM 5455 O O . THR B 1 306 ? 7.223 18.828 -0.314 1 91.62 306 THR B O 1
ATOM 5458 N N . ARG B 1 307 ? 7.531 19.641 1.662 1 92.12 307 ARG B N 1
ATOM 5459 C CA . ARG B 1 307 ? 6.59 18.75 2.332 1 92.12 307 ARG B CA 1
ATOM 5460 C C . ARG B 1 307 ? 5.219 18.812 1.67 1 92.12 307 ARG B C 1
ATOM 5462 O O . ARG B 1 307 ? 4.535 17.781 1.554 1 92.12 307 ARG B O 1
ATOM 5469 N N . GLN B 1 308 ? 4.852 20.031 1.215 1 93.75 308 GLN B N 1
ATOM 5470 C CA . GLN B 1 308 ? 3.521 20.203 0.64 1 93.75 308 GLN B CA 1
ATOM 5471 C C . GLN B 1 308 ? 3.604 20.438 -0.866 1 93.75 308 GLN B C 1
ATOM 5473 O O . GLN B 1 308 ? 2.66 20.953 -1.47 1 93.75 308 GLN B O 1
ATOM 5478 N N . ASN B 1 309 ? 4.715 20.047 -1.472 1 89 309 ASN B N 1
ATOM 5479 C CA . ASN B 1 309 ? 4.941 20.281 -2.893 1 89 309 ASN B CA 1
ATOM 5480 C C . ASN B 1 309 ? 3.893 19.594 -3.752 1 89 309 ASN B C 1
ATOM 5482 O O . ASN B 1 309 ? 3.617 18.406 -3.562 1 89 309 ASN B O 1
ATOM 5486 N N . GLY B 1 310 ? 3.295 20.391 -4.645 1 90.38 310 GLY B N 1
ATOM 5487 C CA . GLY B 1 310 ? 2.371 19.812 -5.609 1 90.38 310 GLY B CA 1
ATOM 5488 C C . GLY B 1 310 ? 0.932 19.812 -5.129 1 90.38 310 GLY B C 1
ATOM 5489 O O . GLY B 1 310 ? 0.012 19.578 -5.914 1 90.38 310 GLY B O 1
ATOM 5490 N N . ARG B 1 311 ? 0.713 20.094 -3.896 1 94.19 311 ARG B N 1
ATOM 5491 C CA . ARG B 1 311 ? -0.654 20.156 -3.393 1 94.19 311 ARG B CA 1
ATOM 5492 C C . ARG B 1 311 ? -1.407 21.328 -4.027 1 94.19 311 ARG B C 1
ATOM 5494 O O . ARG B 1 311 ? -0.824 22.391 -4.285 1 94.19 311 ARG B O 1
ATOM 5501 N N . GLU B 1 312 ? -2.699 21.094 -4.227 1 95.38 312 GLU B N 1
ATOM 5502 C CA . GLU B 1 312 ? -3.529 22.203 -4.68 1 95.38 312 GLU B CA 1
ATOM 5503 C C . GLU B 1 312 ? -3.582 23.312 -3.639 1 95.38 312 GLU B C 1
ATOM 5505 O O . GLU B 1 312 ? -3.695 23.047 -2.441 1 95.38 312 GLU B O 1
ATOM 5510 N N . GLN B 1 313 ? -3.439 24.5 -4.145 1 95.88 313 GLN B N 1
ATOM 5511 C CA . GLN B 1 313 ? -3.348 25.609 -3.203 1 95.88 313 GLN B CA 1
ATOM 5512 C C . GLN B 1 313 ? -4.328 26.734 -3.566 1 95.88 313 GLN B C 1
ATOM 5514 O O . GLN B 1 313 ? -4.57 26.984 -4.746 1 95.88 313 GLN B O 1
ATOM 5519 N N . SER B 1 314 ? -4.883 27.344 -2.564 1 96.25 314 SER B N 1
ATOM 5520 C CA . SER B 1 314 ? -5.613 28.594 -2.732 1 96.25 314 SER B CA 1
ATOM 5521 C C . SER B 1 314 ? -4.656 29.781 -2.891 1 96.25 314 SER B C 1
ATOM 5523 O O . SER B 1 314 ? -3.438 29.594 -2.852 1 96.25 314 SER B O 1
ATOM 5525 N N . LYS B 1 315 ? -5.199 30.953 -3.066 1 95.5 315 LYS B N 1
ATOM 5526 C CA . LYS B 1 315 ? -4.402 32.125 -3.455 1 95.5 315 LYS B CA 1
ATOM 5527 C C . LYS B 1 315 ? -3.668 32.719 -2.256 1 95.5 315 LYS B C 1
ATOM 5529 O O . LYS B 1 315 ? -2.797 33.562 -2.414 1 95.5 315 LYS B O 1
ATOM 5534 N N . ASN B 1 316 ? -3.846 32.219 -1.081 1 97.31 316 ASN B N 1
ATOM 5535 C CA . ASN B 1 316 ? -3.289 32.844 0.124 1 97.31 316 ASN B CA 1
ATOM 5536 C C . ASN B 1 316 ? -1.896 32.281 0.432 1 97.31 316 ASN B C 1
ATOM 5538 O O . ASN B 1 316 ? -1.347 32.562 1.504 1 97.31 316 ASN B O 1
ATOM 5542 N N . ILE B 1 317 ? -1.272 31.547 -0.479 1 97.75 317 ILE B N 1
ATOM 5543 C CA . ILE B 1 317 ? -0.05 30.828 -0.158 1 97.75 317 ILE B CA 1
ATOM 5544 C C . ILE B 1 317 ? 1.117 31.391 -0.96 1 97.75 317 ILE B C 1
ATOM 5546 O O . ILE B 1 317 ? 0.991 31.641 -2.162 1 97.75 317 ILE B O 1
ATOM 5550 N N . ILE B 1 318 ? 2.195 31.625 -0.302 1 98.19 318 ILE B N 1
ATOM 5551 C CA . ILE B 1 318 ? 3.49 31.922 -0.906 1 98.19 318 ILE B CA 1
ATOM 5552 C C . ILE B 1 318 ? 4.465 30.781 -0.631 1 98.19 318 ILE B C 1
ATOM 5554 O O . ILE B 1 318 ? 4.727 30.453 0.526 1 98.19 318 ILE B O 1
ATOM 5558 N N . ASN B 1 319 ? 4.969 30.188 -1.668 1 97.62 319 ASN B N 1
ATOM 5559 C CA . ASN B 1 319 ? 5.926 29.094 -1.522 1 97.62 319 ASN B CA 1
ATOM 5560 C C . ASN B 1 319 ? 7.363 29.609 -1.469 1 97.62 319 ASN B C 1
ATOM 5562 O O . ASN B 1 319 ? 7.711 30.562 -2.18 1 97.62 319 ASN B O 1
ATOM 5566 N N . ALA B 1 320 ? 8.188 29.047 -0.617 1 97.94 320 ALA B N 1
ATOM 5567 C CA . ALA B 1 320 ? 9.609 29.375 -0.515 1 97.94 320 ALA B CA 1
ATOM 5568 C C . ALA B 1 320 ? 10.438 28.141 -0.149 1 97.94 320 ALA B C 1
ATOM 5570 O O . ALA B 1 320 ? 9.992 27.297 0.631 1 97.94 320 ALA B O 1
ATOM 5571 N N . ASN B 1 321 ? 11.633 28.047 -0.687 1 96.06 321 ASN B N 1
ATOM 5572 C CA . ASN B 1 321 ? 12.57 27.016 -0.244 1 96.06 321 ASN B CA 1
ATOM 5573 C C . ASN B 1 321 ? 13.125 27.328 1.144 1 96.06 321 ASN B C 1
ATOM 5575 O O . ASN B 1 321 ? 12.969 28.453 1.644 1 96.06 321 ASN B O 1
ATOM 5579 N N . LEU B 1 322 ? 13.727 26.266 1.683 1 94.81 322 LEU B N 1
ATOM 5580 C CA . LEU B 1 322 ? 14.227 26.406 3.047 1 94.81 322 LEU B CA 1
ATOM 5581 C C . LEU B 1 322 ? 15.641 26.984 3.051 1 94.81 322 LEU B C 1
ATOM 5583 O O . LEU B 1 322 ? 16.594 26.297 3.453 1 94.81 322 LEU B O 1
ATOM 5587 N N . ASN B 1 323 ? 15.742 28.109 2.631 1 95.75 323 ASN B N 1
ATOM 5588 C CA . ASN B 1 323 ? 16.953 28.906 2.76 1 95.75 323 ASN B CA 1
ATOM 5589 C C . ASN B 1 323 ? 16.641 30.359 3.123 1 95.75 323 ASN B C 1
ATOM 5591 O O . ASN B 1 323 ? 15.562 30.859 2.818 1 95.75 323 ASN B O 1
ATOM 5595 N N . GLU B 1 324 ? 17.609 31.062 3.695 1 96 324 GLU B N 1
ATOM 5596 C CA . GLU B 1 324 ? 17.375 32.375 4.312 1 96 324 GLU B CA 1
ATOM 5597 C C . GLU B 1 324 ? 16.922 33.406 3.279 1 96 324 GLU B C 1
ATOM 5599 O O . GLU B 1 324 ? 15.977 34.156 3.525 1 96 324 GLU B O 1
ATOM 5604 N N . ASN B 1 325 ? 17.516 33.344 2.119 1 96.62 325 ASN B N 1
ATOM 5605 C CA . ASN B 1 325 ? 17.188 34.344 1.093 1 96.62 325 ASN B CA 1
ATOM 5606 C C . ASN B 1 325 ? 15.734 34.219 0.638 1 96.62 325 ASN B C 1
ATOM 5608 O O . ASN B 1 325 ? 15.023 35.219 0.533 1 96.62 325 ASN B O 1
ATOM 5612 N N . GLU B 1 326 ? 15.297 33.062 0.418 1 97.56 326 GLU B N 1
ATOM 5613 C CA . GLU B 1 326 ? 13.938 32.812 -0.058 1 97.56 326 GLU B CA 1
ATOM 5614 C C . GLU B 1 326 ? 12.914 33.062 1.048 1 97.56 326 GLU B C 1
ATOM 5616 O O . GLU B 1 326 ? 11.828 33.594 0.792 1 97.56 326 GLU B O 1
ATOM 5621 N N . ILE B 1 327 ? 13.258 32.719 2.24 1 97.69 327 ILE B N 1
ATOM 5622 C CA . ILE B 1 327 ? 12.352 32.969 3.361 1 97.69 327 ILE B CA 1
ATOM 5623 C C . ILE B 1 327 ? 12.18 34.469 3.576 1 97.69 327 ILE B C 1
ATOM 5625 O O . ILE B 1 327 ? 11.055 34.938 3.77 1 97.69 327 ILE B O 1
ATOM 5629 N N . GLU B 1 328 ? 13.258 35.219 3.488 1 96.31 328 GLU B N 1
ATOM 5630 C CA . GLU B 1 328 ? 13.195 36.656 3.656 1 96.31 328 GLU B CA 1
ATOM 5631 C C . GLU B 1 328 ? 12.352 37.312 2.564 1 96.31 328 GLU B C 1
ATOM 5633 O O . GLU B 1 328 ? 11.57 38.219 2.836 1 96.31 328 GLU B O 1
ATOM 5638 N N . THR B 1 329 ? 12.555 36.844 1.388 1 97.5 329 THR B N 1
ATOM 5639 C CA . THR B 1 329 ? 11.766 37.344 0.271 1 97.5 329 THR B CA 1
ATOM 5640 C C . THR B 1 329 ? 10.273 37.062 0.493 1 97.5 329 THR B C 1
ATOM 5642 O O . THR B 1 329 ? 9.438 37.938 0.259 1 97.5 329 THR B O 1
ATOM 5645 N N . ALA B 1 330 ? 9.945 35.875 0.964 1 98.12 330 ALA B N 1
ATOM 5646 C CA . ALA B 1 330 ? 8.562 35.531 1.241 1 98.12 330 ALA B CA 1
ATOM 5647 C C . ALA B 1 330 ? 7.984 36.344 2.375 1 98.12 330 ALA B C 1
ATOM 5649 O O . ALA B 1 330 ? 6.816 36.75 2.326 1 98.12 330 ALA B O 1
ATOM 5650 N N . LEU B 1 331 ? 8.805 36.656 3.377 1 97.12 331 LEU B N 1
ATOM 5651 C CA . LEU B 1 331 ? 8.375 37.438 4.523 1 97.12 331 LEU B CA 1
ATOM 5652 C C . LEU B 1 331 ? 8.039 38.875 4.102 1 97.12 331 LEU B C 1
ATOM 5654 O O . LEU B 1 331 ? 7.109 39.469 4.633 1 97.12 331 LEU B O 1
ATOM 5658 N N . ASN B 1 332 ? 8.797 39.375 3.184 1 96.38 332 ASN B N 1
ATOM 5659 C CA . ASN B 1 332 ? 8.508 40.688 2.656 1 96.38 332 ASN B CA 1
ATOM 5660 C C . ASN B 1 332 ? 7.227 40.688 1.828 1 96.38 332 ASN B C 1
ATOM 5662 O O . ASN B 1 332 ? 6.395 41.594 1.974 1 96.38 332 ASN B O 1
ATOM 5666 N N . LYS B 1 333 ? 7.043 39.688 1.067 1 97.38 333 LYS B N 1
ATOM 5667 C CA . LYS B 1 333 ? 5.898 39.594 0.168 1 97.38 333 LYS B CA 1
ATOM 5668 C C . LYS B 1 333 ? 4.602 39.406 0.949 1 97.38 333 LYS B C 1
ATOM 5670 O O . LYS B 1 333 ? 3.566 39.969 0.597 1 97.38 333 LYS B O 1
ATOM 5675 N N . ILE B 1 334 ? 4.625 38.594 1.95 1 97.19 334 ILE B N 1
ATOM 5676 C CA . ILE B 1 334 ? 3.422 38.219 2.68 1 97.19 334 ILE B CA 1
ATOM 5677 C C . ILE B 1 334 ? 2.857 39.406 3.418 1 97.19 334 ILE B C 1
ATOM 5679 O O . ILE B 1 334 ? 1.667 39.469 3.736 1 97.19 334 ILE B O 1
ATOM 5683 N N . GLN B 1 335 ? 3.715 40.406 3.672 1 93.62 335 GLN B N 1
ATOM 5684 C CA . GLN B 1 335 ? 3.312 41.625 4.41 1 93.62 335 GLN B CA 1
ATOM 5685 C C . GLN B 1 335 ? 2.984 42.75 3.459 1 93.62 335 GLN B C 1
ATOM 5687 O O . GLN B 1 335 ? 2.6 43.844 3.896 1 93.62 335 GLN B O 1
ATOM 5692 N N . ASP B 1 336 ? 3.117 42.5 2.211 1 95.69 336 ASP B N 1
ATOM 5693 C CA . ASP B 1 336 ? 2.783 43.5 1.191 1 95.69 336 ASP B CA 1
ATOM 5694 C C . ASP B 1 336 ? 1.294 43.844 1.214 1 95.69 336 ASP B C 1
ATOM 5696 O O . ASP B 1 336 ? 0.451 42.938 1.135 1 95.69 336 ASP B O 1
ATOM 5700 N N . PRO B 1 337 ? 1.006 45.125 1.3 1 96 337 PRO B N 1
ATOM 5701 C CA . PRO B 1 337 ? -0.405 45.5 1.338 1 96 337 PRO B CA 1
ATOM 5702 C C . PRO B 1 337 ? -1.189 45 0.127 1 96 337 PRO B C 1
ATOM 5704 O O . PRO B 1 337 ? -2.375 44.688 0.245 1 96 337 PRO B O 1
ATOM 5707 N N . GLN B 1 338 ? -0.606 44.969 -1 1 95.69 338 GLN B N 1
ATOM 5708 C CA . GLN B 1 338 ? -1.275 44.469 -2.201 1 95.69 338 GLN B CA 1
ATOM 5709 C C . GLN B 1 338 ? -1.615 43 -2.078 1 95.69 338 GLN B C 1
ATOM 5711 O O . GLN B 1 338 ? -2.688 42.562 -2.504 1 95.69 338 GLN B O 1
ATOM 5716 N N . PHE B 1 339 ? -0.683 42.219 -1.584 1 96 339 PHE B N 1
ATOM 5717 C CA . PHE B 1 339 ? -0.941 40.781 -1.363 1 96 339 PHE B CA 1
ATOM 5718 C C . PHE B 1 339 ? -2.08 40.594 -0.368 1 96 339 PHE B C 1
ATOM 5720 O O . PHE B 1 339 ? -3.002 39.812 -0.616 1 96 339 PHE B O 1
ATOM 5727 N N . ILE B 1 340 ? -2.047 41.344 0.669 1 95.56 340 ILE B N 1
ATOM 5728 C CA . ILE B 1 340 ? -3.055 41.25 1.719 1 95.56 340 ILE B CA 1
ATOM 5729 C C . ILE B 1 340 ? -4.426 41.594 1.155 1 95.56 340 ILE B C 1
ATOM 5731 O O . ILE B 1 340 ? -5.414 40.906 1.415 1 95.56 340 ILE B O 1
ATOM 5735 N N . LYS B 1 341 ? -4.484 42.625 0.427 1 95.38 341 LYS B N 1
ATOM 5736 C CA . LYS B 1 341 ? -5.734 43.062 -0.183 1 95.38 341 LYS B CA 1
ATOM 5737 C C . LYS B 1 341 ? -6.293 42 -1.127 1 95.38 341 LYS B C 1
ATOM 5739 O O . LYS B 1 341 ? -7.512 41.844 -1.236 1 95.38 341 LYS B O 1
ATOM 5744 N N . SER B 1 342 ? -5.469 41.312 -1.771 1 94.56 342 SER B N 1
ATOM 5745 C CA . SER B 1 342 ? -5.879 40.312 -2.74 1 94.56 342 SER B CA 1
ATOM 5746 C C . SER B 1 342 ? -6.562 39.125 -2.055 1 94.56 342 SER B C 1
ATOM 5748 O O . SER B 1 342 ? -7.25 38.344 -2.705 1 94.56 342 SER B O 1
ATOM 5750 N N . LEU B 1 343 ? -6.449 38.969 -0.781 1 95.88 343 LEU B N 1
ATOM 5751 C CA . LEU B 1 343 ? -6.977 37.812 -0.046 1 95.88 343 LEU B CA 1
ATOM 5752 C C . LEU B 1 343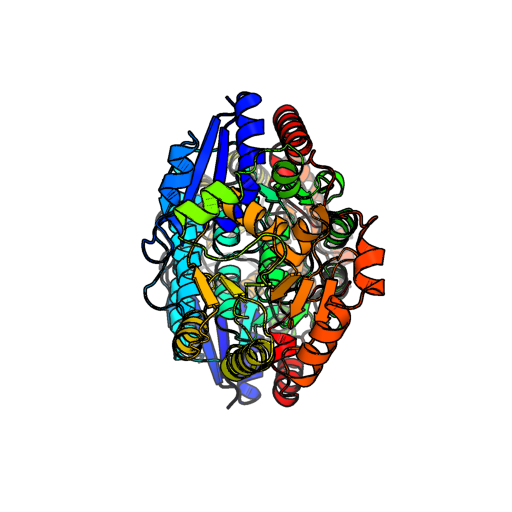 ? -8.414 38.062 0.386 1 95.88 343 LEU B C 1
ATOM 5754 O O . LEU B 1 343 ? -9.102 37.156 0.843 1 95.88 343 LEU B O 1
ATOM 5758 N N . LYS B 1 344 ? -8.891 39.281 0.197 1 93.5 344 LYS B N 1
ATOM 5759 C CA . LYS B 1 344 ? -10.234 39.625 0.646 1 93.5 344 LYS B CA 1
ATOM 5760 C C . LYS B 1 344 ? -11.289 38.719 0.028 1 93.5 344 LYS B C 1
ATOM 5762 O O . LYS B 1 344 ? -12.281 38.406 0.679 1 93.5 344 LYS B O 1
ATOM 5767 N N . ASN B 1 345 ? -11.094 38.25 -1.136 1 92.56 345 ASN B N 1
ATOM 5768 C CA . ASN B 1 345 ? -12.094 37.438 -1.833 1 92.56 345 ASN B CA 1
ATOM 5769 C C . ASN B 1 345 ? -11.586 36.031 -2.094 1 92.56 345 ASN B C 1
ATOM 5771 O O . ASN B 1 345 ? -12.086 35.344 -2.99 1 92.56 345 ASN B O 1
ATOM 5775 N N . VAL B 1 346 ? -10.641 35.688 -1.341 1 93.88 346 VAL B N 1
ATOM 5776 C CA . VAL B 1 346 ? -10.062 34.344 -1.554 1 93.88 346 VAL B CA 1
ATOM 5777 C C . VAL B 1 346 ? -11.102 33.281 -1.231 1 93.88 346 VAL B C 1
ATOM 5779 O O . VAL B 1 346 ? -11.852 33.406 -0.258 1 93.88 346 VAL B O 1
ATOM 5782 N N . LYS B 1 347 ? -11.25 32.312 -2.111 1 93.69 347 LYS B N 1
ATOM 5783 C CA . LYS B 1 347 ? -12.102 31.156 -1.9 1 93.69 347 LYS B CA 1
ATOM 5784 C C . LYS B 1 347 ? -11.273 29.906 -1.581 1 93.69 347 LYS B C 1
ATOM 5786 O O . LYS B 1 347 ? -10.211 29.703 -2.176 1 93.69 347 LYS B O 1
ATOM 5791 N N . ASN B 1 348 ? -11.727 29.188 -0.6 1 96.31 348 ASN B N 1
ATOM 5792 C CA . ASN B 1 348 ? -11.039 27.953 -0.261 1 96.31 348 ASN B CA 1
ATOM 5793 C C . ASN B 1 348 ? -11.453 26.812 -1.191 1 96.31 348 ASN B C 1
ATOM 5795 O O . ASN B 1 348 ? -12.617 26.391 -1.198 1 96.31 348 ASN B O 1
ATOM 5799 N N . ILE B 1 349 ? -10.523 26.234 -1.875 1 96.25 349 ILE B N 1
ATOM 5800 C CA . ILE B 1 349 ? -10.805 25.234 -2.906 1 96.25 349 ILE B CA 1
ATOM 5801 C C . ILE B 1 349 ? -11.117 23.891 -2.254 1 96.25 349 ILE B C 1
ATOM 5803 O O . ILE B 1 349 ? -11.594 22.969 -2.918 1 96.25 349 ILE B O 1
ATOM 5807 N N . TYR B 1 350 ? -10.961 23.766 -0.99 1 96.31 350 TYR B N 1
ATOM 5808 C CA . TYR B 1 350 ? -11.047 22.469 -0.318 1 96.31 350 TYR B CA 1
ATOM 5809 C C . TYR B 1 350 ? -12.445 22.234 0.242 1 96.31 350 TYR B C 1
ATOM 5811 O O . TYR B 1 350 ? -12.734 21.172 0.783 1 96.31 350 TYR B O 1
ATOM 5819 N N . GLY B 1 351 ? -13.328 23.203 0.137 1 91.81 351 GLY B N 1
ATOM 5820 C CA . GLY B 1 351 ? -14.672 22.766 0.517 1 91.81 351 GLY B CA 1
ATOM 5821 C C . GLY B 1 351 ? -15.594 23.922 0.858 1 91.81 351 GLY B C 1
ATOM 5822 O O . GLY B 1 351 ? -15.172 25.078 0.844 1 91.81 351 GLY B O 1
ATOM 5823 N N . ASP B 1 352 ? -16.875 23.547 1.107 1 94.19 352 ASP B N 1
ATOM 5824 C CA . ASP B 1 352 ? -17.969 24.484 1.355 1 94.19 352 ASP B CA 1
ATOM 5825 C C . ASP B 1 352 ? -18.656 24.188 2.686 1 94.19 352 ASP B C 1
ATOM 5827 O O . ASP B 1 352 ? -19.766 24.656 2.936 1 94.19 352 ASP B O 1
ATOM 5831 N N . GLY B 1 353 ? -18.062 23.312 3.422 1 95.06 353 GLY B N 1
ATOM 5832 C CA . GLY B 1 353 ? -18.562 23.047 4.766 1 95.06 353 GLY B CA 1
ATOM 5833 C C . GLY B 1 353 ? -19.625 21.969 4.809 1 95.06 353 GLY B C 1
ATOM 5834 O O . GLY B 1 353 ? -20.344 21.828 5.805 1 95.06 353 GLY B O 1
ATOM 5835 N N . ASN B 1 354 ? -19.719 21.125 3.754 1 97.06 354 ASN B N 1
ATOM 5836 C CA . ASN B 1 354 ? -20.766 20.109 3.707 1 97.06 354 ASN B CA 1
ATOM 5837 C C . ASN B 1 354 ? -20.172 18.719 3.52 1 97.06 354 ASN B C 1
ATOM 5839 O O . ASN B 1 354 ? -20.859 17.797 3.104 1 97.06 354 ASN B O 1
ATOM 5843 N N . SER B 1 355 ? -18.953 18.562 3.764 1 98.06 355 SER B N 1
ATOM 5844 C CA . SER B 1 355 ? -18.25 17.312 3.525 1 98.06 355 SER B CA 1
ATOM 5845 C C . SER B 1 355 ? -18.828 16.172 4.363 1 98.06 355 SER B C 1
ATOM 5847 O O . SER B 1 355 ? -19.062 15.078 3.855 1 98.06 355 SER B O 1
ATOM 5849 N N . SER B 1 356 ? -19.094 16.422 5.613 1 98.12 356 SER B N 1
ATOM 5850 C CA . SER B 1 356 ? -19.578 15.398 6.539 1 98.12 356 SER B CA 1
ATOM 5851 C C . SER B 1 356 ? -20.922 14.844 6.105 1 98.12 356 SER B C 1
ATOM 5853 O O . SER B 1 356 ? -21.141 13.633 6.148 1 98.12 356 SER B O 1
ATOM 5855 N N . ARG B 1 357 ? -21.781 15.711 5.691 1 98.12 357 ARG B N 1
ATOM 5856 C CA . ARG B 1 357 ? -23.094 15.297 5.219 1 98.12 357 ARG B CA 1
ATOM 5857 C C . ARG B 1 357 ? -22.984 14.422 3.975 1 98.12 357 ARG B C 1
ATOM 5859 O O . ARG B 1 357 ? -23.672 13.406 3.865 1 98.12 357 ARG B O 1
ATOM 5866 N N . ARG B 1 358 ? -22.141 14.797 3.047 1 98.69 358 ARG B N 1
ATOM 5867 C CA . ARG B 1 358 ? -21.938 14.047 1.812 1 98.69 358 ARG B CA 1
ATOM 5868 C C . ARG B 1 358 ? -21.375 12.656 2.1 1 98.69 358 ARG B C 1
ATOM 5870 O O . ARG B 1 358 ? -21.812 11.672 1.496 1 98.69 358 ARG B O 1
ATOM 5877 N N . ILE B 1 359 ? -20.438 12.578 3.021 1 98.81 359 ILE B N 1
ATOM 5878 C CA . ILE B 1 359 ? -19.812 11.312 3.396 1 98.81 359 ILE B CA 1
ATOM 5879 C C . ILE B 1 359 ? -20.859 10.383 3.99 1 98.81 359 ILE B C 1
ATOM 5881 O O . ILE B 1 359 ? -20.984 9.234 3.566 1 98.81 359 ILE B O 1
ATOM 5885 N N . THR B 1 360 ? -21.656 10.891 4.91 1 98.69 360 THR B N 1
ATOM 5886 C CA . THR B 1 360 ? -22.688 10.094 5.582 1 98.69 360 THR B CA 1
ATOM 5887 C C . THR B 1 360 ? -23.703 9.57 4.578 1 98.69 360 THR B C 1
ATOM 5889 O O . THR B 1 360 ? -24.062 8.391 4.602 1 98.69 360 THR B O 1
ATOM 5892 N N . LYS B 1 361 ? -24.125 10.453 3.75 1 98.5 361 LYS B N 1
ATOM 5893 C CA . LYS B 1 361 ? -25.109 10.07 2.734 1 98.5 361 LYS B CA 1
ATOM 5894 C C . LYS B 1 361 ? -24.562 8.961 1.84 1 98.5 361 LYS B C 1
ATOM 5896 O O . LYS B 1 361 ? -25.266 7.98 1.562 1 98.5 361 LYS B O 1
ATOM 5901 N N . THR B 1 362 ? -23.359 9.062 1.402 1 98.31 362 THR B N 1
ATOM 5902 C CA . THR B 1 362 ? -22.734 8.094 0.506 1 98.31 362 THR B CA 1
ATOM 5903 C C . THR B 1 362 ? -22.578 6.742 1.195 1 98.31 362 THR B C 1
ATOM 5905 O O . THR B 1 362 ? -22.875 5.699 0.604 1 98.31 362 THR B O 1
ATOM 5908 N N . LEU B 1 363 ? -22.109 6.738 2.422 1 98.19 363 LEU B N 1
ATOM 5909 C CA . LEU B 1 363 ? -21.938 5.5 3.17 1 98.19 363 LEU B CA 1
ATOM 5910 C C . LEU B 1 363 ? -23.266 4.77 3.336 1 98.19 363 LEU B C 1
ATOM 5912 O O . LEU B 1 363 ? -23.328 3.547 3.205 1 98.19 363 LEU B O 1
ATOM 5916 N N . ASN B 1 364 ? -24.359 5.547 3.594 1 97.88 364 ASN B N 1
ATOM 5917 C CA . ASN B 1 364 ? -25.688 4.961 3.684 1 97.88 364 ASN B CA 1
ATOM 5918 C C . ASN B 1 364 ? -26.094 4.293 2.375 1 97.88 364 ASN B C 1
ATOM 5920 O O . ASN B 1 364 ? -26.641 3.186 2.379 1 97.88 364 ASN B O 1
ATOM 5924 N N . GLN B 1 365 ? -25.828 4.93 1.312 1 96.88 365 GLN B N 1
ATOM 5925 C CA . GLN B 1 365 ? -26.188 4.41 -0.003 1 96.88 365 GLN B CA 1
ATOM 5926 C C . GLN B 1 365 ? -25.453 3.109 -0.303 1 96.88 365 GLN B C 1
ATOM 5928 O O . GLN B 1 365 ? -26.031 2.158 -0.818 1 96.88 365 GLN B O 1
ATOM 5933 N N . ILE B 1 366 ? -24.219 3.031 0.068 1 96.19 366 ILE B N 1
ATOM 5934 C CA . ILE B 1 366 ? -23.391 1.863 -0.204 1 96.19 366 ILE B CA 1
ATOM 5935 C C . ILE B 1 366 ? -23.906 0.667 0.595 1 96.19 366 ILE B C 1
ATOM 5937 O O . ILE B 1 366 ? -24 -0.443 0.067 1 96.19 366 ILE B O 1
ATOM 5941 N N . LEU B 1 367 ? -24.188 0.876 1.83 1 94.81 367 LEU B N 1
ATOM 5942 C CA . LEU B 1 367 ? -24.672 -0.213 2.674 1 94.81 367 LEU B CA 1
ATOM 5943 C C . LEU B 1 367 ? -26.031 -0.712 2.201 1 94.81 367 LEU B C 1
ATOM 5945 O O . LEU B 1 367 ? -26.312 -1.907 2.285 1 94.81 367 LEU B O 1
ATOM 5949 N N . ASN B 1 368 ? -26.828 0.136 1.678 1 92.56 368 ASN B N 1
ATOM 5950 C CA . ASN B 1 368 ? -28.156 -0.229 1.202 1 92.56 368 ASN B CA 1
ATOM 5951 C C . ASN B 1 368 ? -28.078 -1.06 -0.076 1 92.56 368 ASN B C 1
ATOM 5953 O O . ASN B 1 368 ? -28.953 -1.898 -0.324 1 92.56 368 ASN B O 1
ATOM 5957 N N . ASP B 1 369 ? -27.094 -0.923 -0.855 1 88.06 369 ASP B N 1
ATOM 5958 C CA . ASP B 1 369 ? -26.922 -1.651 -2.109 1 88.06 369 ASP B CA 1
ATOM 5959 C C . ASP B 1 369 ? -26.609 -3.121 -1.853 1 88.06 369 ASP B C 1
ATOM 5961 O O . ASP B 1 369 ? -26.953 -3.988 -2.658 1 88.06 369 ASP B O 1
ATOM 5965 N N . GLY B 1 370 ? -25.969 -3.51 -0.835 1 79.44 370 GLY B N 1
ATOM 5966 C CA . GLY B 1 370 ? -25.781 -4.879 -0.383 1 79.44 370 GLY B CA 1
ATOM 5967 C C . GLY B 1 370 ? -24.75 -5.645 -1.188 1 79.44 370 GLY B C 1
ATOM 5968 O O . GLY B 1 370 ? -24.422 -6.789 -0.868 1 79.44 370 GLY B O 1
ATOM 5969 N N . GLU B 1 371 ? -24.172 -5.203 -2.33 1 78.94 371 GLU B N 1
ATOM 5970 C CA . GLU B 1 371 ? -23.141 -5.879 -3.127 1 78.94 371 GLU B CA 1
ATOM 5971 C C . GLU B 1 371 ? -21.75 -5.652 -2.545 1 78.94 371 GLU B C 1
ATOM 5973 O O . GLU B 1 371 ? -20.953 -4.898 -3.105 1 78.94 371 GLU B O 1
ATOM 5978 N N . ASP B 1 372 ? -21.375 -6.488 -1.654 1 84.12 372 ASP B N 1
ATOM 5979 C CA . ASP B 1 372 ? -20.188 -6.215 -0.848 1 84.12 372 ASP B CA 1
ATOM 5980 C C . ASP B 1 372 ? -18.906 -6.594 -1.599 1 84.12 372 ASP B C 1
ATOM 5982 O O . ASP B 1 372 ? -17.891 -5.922 -1.473 1 84.12 372 ASP B O 1
ATOM 5986 N N . ILE B 1 373 ? -19.047 -7.508 -2.479 1 85.31 373 ILE B N 1
ATOM 5987 C CA . ILE B 1 373 ? -17.828 -8.07 -3.059 1 85.31 373 ILE B CA 1
ATOM 5988 C C . ILE B 1 373 ? -17.188 -7.059 -4 1 85.31 373 ILE B C 1
ATOM 5990 O O . ILE B 1 373 ? -15.961 -6.988 -4.102 1 85.31 373 ILE B O 1
ATOM 5994 N N . LYS B 1 374 ? -18 -6.207 -4.637 1 87.94 374 LYS B N 1
ATOM 5995 C CA . LYS B 1 374 ? -17.438 -5.254 -5.594 1 87.94 374 LYS B CA 1
ATOM 5996 C C . LYS B 1 374 ? -16.609 -4.195 -4.891 1 87.94 374 LYS B C 1
ATOM 5998 O O . LYS B 1 374 ? -15.719 -3.592 -5.504 1 87.94 374 LYS B O 1
ATOM 6003 N N . TRP B 1 375 ? -16.891 -4.004 -3.59 1 91.38 375 TRP B N 1
ATOM 6004 C CA . TRP B 1 375 ? -16.188 -2.982 -2.834 1 91.38 375 TRP B CA 1
ATOM 6005 C C . TRP B 1 375 ? -14.867 -3.533 -2.279 1 91.38 375 TRP B C 1
ATOM 6007 O O . TRP B 1 375 ? -13.93 -2.775 -2.02 1 91.38 375 TRP B O 1
ATOM 6017 N N . ILE B 1 376 ? -14.812 -4.852 -2.18 1 88.94 376 ILE B N 1
ATOM 6018 C CA . ILE B 1 376 ? -13.664 -5.438 -1.506 1 88.94 376 ILE B CA 1
ATOM 6019 C C . ILE B 1 376 ? -12.711 -6.043 -2.539 1 88.94 376 ILE B C 1
ATOM 6021 O O . ILE B 1 376 ? -11.5 -6.102 -2.318 1 88.94 376 ILE B O 1
ATOM 6025 N N . GLN B 1 377 ? -13.266 -6.551 -3.627 1 87.94 377 GLN B N 1
ATOM 6026 C CA . GLN B 1 377 ? -12.445 -7.066 -4.719 1 87.94 377 GLN B CA 1
ATOM 6027 C C . GLN B 1 377 ? -12.227 -6.004 -5.793 1 87.94 377 GLN B C 1
ATOM 6029 O O . GLN B 1 377 ? -12.938 -5.98 -6.801 1 87.94 377 GLN B O 1
ATOM 6034 N N . LYS B 1 378 ? -11.219 -5.332 -5.668 1 91.12 378 LYS B N 1
ATOM 6035 C CA . LYS B 1 378 ? -10.914 -4.223 -6.566 1 91.12 378 LYS B CA 1
ATOM 6036 C C . LYS B 1 378 ? -10.055 -4.684 -7.738 1 91.12 378 LYS B C 1
ATOM 6038 O O . LYS B 1 378 ? -9.18 -5.539 -7.574 1 91.12 378 LYS B O 1
ATOM 6043 N N . GLN B 1 379 ? -10.305 -4.113 -8.805 1 92.38 379 GLN B N 1
ATOM 6044 C CA . GLN B 1 379 ? -9.5 -4.293 -10.016 1 92.38 379 GLN B CA 1
ATOM 6045 C C . GLN B 1 379 ? -9.266 -2.961 -10.719 1 92.38 379 GLN B C 1
ATOM 6047 O O . GLN B 1 379 ? -10.141 -2.092 -10.727 1 92.38 379 GLN B O 1
ATOM 6052 N N . ILE B 1 380 ? -8.07 -2.764 -11.234 1 95.88 380 ILE B N 1
ATOM 6053 C CA . ILE B 1 380 ? -7.746 -1.547 -11.969 1 95.88 380 ILE B CA 1
ATOM 6054 C C . ILE B 1 380 ? -8.734 -1.357 -13.117 1 95.88 380 ILE B C 1
ATOM 6056 O O . ILE B 1 380 ? -9.117 -2.324 -13.781 1 95.88 380 ILE B O 1
ATOM 6060 N N . ALA B 1 381 ? -9.203 -0.192 -13.383 1 95.38 381 ALA B N 1
ATOM 6061 C CA . ALA B 1 381 ? -10.336 0.092 -14.258 1 95.38 381 ALA B CA 1
ATOM 6062 C C . ALA B 1 381 ? -9.922 0.05 -15.727 1 95.38 381 ALA B C 1
ATOM 6064 O O . ALA B 1 381 ? -10.773 0.074 -16.625 1 95.38 381 ALA B O 1
ATOM 6065 N N . TYR B 1 382 ? -8.664 -0.027 -15.953 1 94.19 382 TYR B N 1
ATOM 6066 C CA . TYR B 1 382 ? -8.18 -0.055 -17.328 1 94.19 382 TYR B CA 1
ATOM 6067 C C . TYR B 1 382 ? -7.141 -1.154 -17.516 1 94.19 382 TYR B C 1
ATOM 6069 O O . TYR B 1 382 ? -6.57 -1.654 -16.547 1 94.19 382 TYR B O 1
#

pLDDT: mean 94.52, std 5.28, range [64.12, 98.94]